Protein AF-A0A3D1LCB9-F1 (afdb_monomer_lite)

Sequence (500 aa):
MKTRKILALLLAMVMVLGLCSMASAAAPNDKVQINNMMVDASKVDLASFGLSAEEEIVPVETFAATATYSDLDVNANLPPIKKILIQGFNESDISSNVGIMQGNAIYTLTMPSGTKATQLTNKVVTFVLGGTSTTPTGSTINLTYNGTTYSATAGGSISITMTLTPNVSTPLTATWTALNSDGSTTAKNRSCQLTAYVPVNTTDVSLSSLTIEGTDADISSSTVGGVTRYVCVAELEDVTSLTGLEVVAELGSGNAEATLGGIGGVKDENDDTLVTFSDVDLTTSKNLEITNTTYSRTYQVSAHIKDGTVTVHIAIRSFLADEYLENRTNWYSGYGTSSVSSTEKTRLLGVASYLRSANSPTTSTETKNYNGNGPLSQEASGRMIFSEESYVTLNVPASYTVRDALNSFTSNTTYFPNGFAITGSDSYIEAMGQTSSNVMGEFDCGSASGWMYTARTSRTDVTSALPNAGANTWPVSNGMYIDWYYTAAYGMDFGYSMFG

pLDDT: mean 79.56, std 20.86, range [22.97, 98.38]

Foldseek 3Di:
DVVVVVVVVVVVVCVLVVLVPPPDDDDPPVVNVLQQDQDFQVQFDPVLVVPDVPPDPDPPDDPDDPDPDQFEPDDQLDAQFGHKDWPLDDSSQWDWYWDADPQAIEIEIEHEAPDALVSQAQIKMKGFGHDPFQADFQWKKWKAAPNDIFIDTHRGMTIDGDRAGEQDWGKMKIWTWGQDPVRDIDIDIHIYTYHHYHDDDDVFLDWPWKDKQNFTWDWDWDAGNNGIAIETEGAAAPDDFQWFIKMKIFGPHLQKWKDKQNFGWDADPSGSRITIDGGDHQLDWTWIWIDHPPDIDIYTYHYDYPQDKAKEWEFEQLVQLVCLLVVHDPLHNPRDHFPADPVLSVLSVVFSLLRQQLQQQPDDPDLDPSNQSAFPDADPLSAGFGDSSSIDMDIDGQQAFLLRVVVVSQPDCVSQVQHKDFDDDSQFTQWIGSDPVRTDGACSSHNQWHKFKAKDQDSPPPPDAGPSTGRRVHGHHHSIYMYIYTHNHSCSSNNRDSPD

Structure (mmCIF, N/CA/C/O backbone):
data_AF-A0A3D1LCB9-F1
#
_entry.id   AF-A0A3D1LCB9-F1
#
loop_
_atom_site.group_PDB
_atom_site.id
_atom_site.type_symbol
_atom_site.label_atom_id
_atom_site.label_alt_id
_atom_site.label_comp_id
_atom_site.label_asym_id
_atom_site.label_entity_id
_atom_site.label_seq_id
_atom_site.pdbx_PDB_ins_code
_atom_site.Cartn_x
_atom_site.Cartn_y
_atom_site.Cartn_z
_atom_site.occupancy
_atom_site.B_iso_or_equiv
_atom_site.auth_seq_id
_atom_site.auth_comp_id
_atom_site.auth_asym_id
_atom_site.auth_atom_id
_atom_site.pdbx_PDB_model_num
ATOM 1 N N . MET A 1 1 ? -5.820 35.326 8.691 1.00 39.78 1 MET A N 1
ATOM 2 C CA . MET A 1 1 ? -6.024 33.911 8.289 1.00 39.78 1 MET A CA 1
ATOM 3 C C . MET A 1 1 ? -5.417 33.541 6.930 1.00 39.78 1 MET A C 1
ATOM 5 O O . MET A 1 1 ? -4.867 32.456 6.852 1.00 39.78 1 MET A O 1
ATOM 9 N N . LYS A 1 2 ? -5.430 34.389 5.883 1.00 31.73 2 LYS A N 1
ATOM 10 C CA . LYS A 1 2 ? -4.806 34.044 4.579 1.00 31.73 2 LYS A CA 1
ATOM 11 C C . LYS A 1 2 ? -3.265 34.081 4.566 1.00 31.73 2 LYS A C 1
ATOM 13 O O . LYS A 1 2 ? -2.642 33.238 3.940 1.00 31.73 2 LYS A O 1
ATOM 18 N N . THR A 1 3 ? -2.644 34.988 5.318 1.00 29.78 3 THR A N 1
ATOM 19 C CA . THR A 1 3 ? -1.184 35.205 5.287 1.00 29.78 3 THR A CA 1
ATOM 20 C C . THR A 1 3 ? -0.372 34.154 6.057 1.00 29.78 3 THR A C 1
ATOM 22 O O . THR A 1 3 ? 0.783 33.923 5.729 1.00 29.78 3 THR A O 1
ATOM 25 N N . ARG A 1 4 ? -0.970 33.477 7.052 1.00 29.75 4 ARG A N 1
ATOM 26 C CA . ARG A 1 4 ? -0.286 32.447 7.864 1.00 29.75 4 ARG A CA 1
ATOM 27 C C . ARG A 1 4 ? -0.183 31.087 7.159 1.00 29.75 4 ARG A C 1
ATOM 29 O O . ARG A 1 4 ? 0.844 30.441 7.284 1.00 29.75 4 ARG A O 1
ATOM 36 N N . LYS A 1 5 ? -1.185 30.699 6.353 1.00 32.62 5 LYS A N 1
ATOM 37 C CA . LYS A 1 5 ? -1.117 29.486 5.511 1.00 32.62 5 LYS A CA 1
ATOM 38 C C . LYS A 1 5 ? -0.063 29.613 4.408 1.00 32.62 5 LYS A C 1
ATOM 40 O O . LYS A 1 5 ? 0.660 28.664 4.150 1.00 32.62 5 LYS A O 1
ATOM 45 N N . ILE A 1 6 ? 0.067 30.805 3.822 1.00 34.84 6 ILE A N 1
ATOM 46 C CA . ILE A 1 6 ? 1.105 31.112 2.827 1.00 34.84 6 ILE A CA 1
ATOM 47 C C . ILE A 1 6 ? 2.501 31.060 3.462 1.00 34.84 6 ILE A C 1
ATOM 49 O O . ILE A 1 6 ? 3.415 30.514 2.860 1.00 34.84 6 ILE A O 1
ATOM 53 N N . LEU A 1 7 ? 2.661 31.559 4.693 1.00 29.00 7 LEU A N 1
ATOM 54 C CA . LEU A 1 7 ? 3.944 31.536 5.396 1.00 29.00 7 LEU A CA 1
ATOM 55 C C . LEU A 1 7 ? 4.368 30.120 5.820 1.00 29.00 7 LEU A C 1
ATOM 57 O O . LEU A 1 7 ? 5.548 29.813 5.738 1.00 29.00 7 LEU A O 1
ATOM 61 N N . ALA A 1 8 ? 3.428 29.252 6.211 1.00 34.41 8 ALA A N 1
ATOM 62 C CA . ALA A 1 8 ? 3.708 27.847 6.525 1.00 34.41 8 ALA A CA 1
ATOM 63 C C . ALA A 1 8 ? 4.063 27.025 5.273 1.00 34.41 8 ALA A C 1
ATOM 65 O O . ALA A 1 8 ? 4.998 26.232 5.313 1.00 34.41 8 ALA A O 1
ATOM 66 N N . LEU A 1 9 ? 3.385 27.270 4.143 1.00 34.94 9 LEU A N 1
ATOM 67 C CA . LEU A 1 9 ? 3.723 26.645 2.859 1.00 34.94 9 LEU A CA 1
ATOM 68 C C . LEU A 1 9 ? 5.091 27.121 2.341 1.00 34.94 9 LEU A C 1
ATOM 70 O O . LEU A 1 9 ? 5.880 26.319 1.856 1.00 34.94 9 LEU A O 1
ATOM 74 N N . LEU A 1 10 ? 5.401 28.413 2.502 1.00 32.78 10 LEU A N 1
ATOM 75 C CA . LEU A 1 10 ? 6.718 28.975 2.192 1.00 32.78 10 LEU A CA 1
ATOM 76 C C . LEU A 1 10 ? 7.800 28.462 3.144 1.00 32.78 10 LEU A C 1
ATOM 78 O O . LEU A 1 10 ? 8.899 28.206 2.679 1.00 32.78 10 LEU A O 1
ATOM 82 N N . LEU A 1 11 ? 7.522 28.267 4.437 1.00 31.05 11 LEU A N 1
ATOM 83 C CA . LEU A 1 11 ? 8.485 27.663 5.365 1.00 31.05 11 LEU A CA 1
ATOM 84 C C . LEU A 1 11 ? 8.733 26.185 5.044 1.00 31.05 11 LEU A C 1
ATOM 86 O O . LEU A 1 11 ? 9.877 25.756 5.105 1.00 31.05 11 LEU A O 1
ATOM 90 N N . ALA A 1 12 ? 7.702 25.428 4.659 1.00 35.41 12 ALA A N 1
ATOM 91 C CA . ALA A 1 12 ? 7.853 24.050 4.196 1.00 35.41 12 ALA A CA 1
ATOM 92 C C . ALA A 1 12 ? 8.645 23.989 2.879 1.00 35.41 12 ALA A C 1
ATOM 94 O O . ALA A 1 12 ? 9.604 23.229 2.787 1.00 35.41 12 ALA A O 1
ATOM 95 N N . MET A 1 13 ? 8.348 24.860 1.905 1.00 34.00 13 MET A N 1
ATOM 96 C CA . MET A 1 13 ? 9.150 24.987 0.680 1.00 34.00 13 MET A CA 1
ATOM 97 C C . MET A 1 13 ? 10.585 25.441 0.966 1.00 34.00 13 MET A C 1
ATOM 99 O O . MET A 1 13 ? 11.499 24.945 0.329 1.00 34.00 13 MET A O 1
ATOM 103 N N . VAL A 1 14 ? 10.819 26.346 1.921 1.00 31.11 14 VAL A N 1
ATOM 104 C CA . VAL A 1 14 ? 12.167 26.808 2.306 1.00 31.11 14 VAL A CA 1
ATOM 105 C C . VAL A 1 14 ? 12.919 25.752 3.117 1.00 31.11 14 VAL A C 1
ATOM 107 O O . VAL A 1 14 ? 14.138 25.709 3.035 1.00 31.11 14 VAL A O 1
ATOM 110 N N . MET A 1 15 ? 12.243 24.865 3.848 1.00 35.62 15 MET A N 1
ATOM 111 C CA . MET A 1 15 ? 12.884 23.712 4.491 1.00 35.62 15 MET A CA 1
ATOM 112 C C . MET A 1 15 ? 13.218 22.613 3.471 1.00 35.62 15 MET A C 1
ATOM 114 O O . MET A 1 15 ? 14.322 22.079 3.517 1.00 35.62 15 MET A O 1
ATOM 118 N N . VAL A 1 16 ? 12.348 22.370 2.483 1.00 34.03 16 VAL A N 1
ATOM 119 C CA . VAL A 1 16 ? 12.614 21.478 1.336 1.00 34.03 16 VAL A CA 1
ATOM 120 C C . VAL A 1 16 ? 13.746 22.029 0.450 1.00 34.03 16 VAL A C 1
ATOM 122 O O . VAL A 1 16 ? 14.669 21.299 0.112 1.00 34.03 16 VAL A O 1
ATOM 125 N N . LEU A 1 17 ? 13.757 23.334 0.155 1.00 34.22 17 LEU A N 1
ATOM 126 C CA . LEU A 1 17 ? 14.826 24.010 -0.601 1.00 34.22 17 LEU A CA 1
ATOM 127 C C . LEU A 1 17 ? 16.104 24.238 0.235 1.00 34.22 17 LEU A C 1
ATOM 129 O O . LEU A 1 17 ? 17.205 24.306 -0.308 1.00 34.22 17 LEU A O 1
ATOM 133 N N . GLY A 1 18 ? 15.982 24.360 1.559 1.00 28.92 18 GLY A N 1
ATOM 134 C CA . GLY A 1 18 ? 17.090 24.546 2.502 1.00 28.92 18 GLY A CA 1
ATOM 135 C C . GLY A 1 18 ? 17.864 23.256 2.772 1.00 28.92 18 GLY A C 1
ATOM 136 O O . GLY A 1 18 ? 19.072 23.302 2.999 1.00 28.92 18 GLY A O 1
ATOM 137 N N . LEU A 1 19 ? 17.211 22.098 2.640 1.00 35.69 19 LEU A N 1
ATOM 138 C CA . LEU A 1 19 ? 17.871 20.790 2.613 1.00 35.69 19 LEU A CA 1
ATOM 139 C C . LEU A 1 19 ? 18.706 20.589 1.333 1.00 35.69 19 LEU A C 1
ATOM 141 O O . LEU A 1 19 ? 19.736 19.922 1.392 1.00 35.69 19 LEU A O 1
ATOM 145 N N . CYS A 1 20 ? 18.370 21.256 0.221 1.00 37.03 20 CYS A N 1
ATOM 146 C CA . CYS A 1 20 ? 19.173 21.233 -1.012 1.00 37.03 20 CYS A CA 1
ATOM 147 C C . CYS A 1 20 ? 20.486 22.042 -0.936 1.00 37.03 20 CYS A C 1
ATOM 149 O O . CYS A 1 20 ? 21.310 21.934 -1.842 1.00 37.03 20 CYS A O 1
ATOM 151 N N . SER A 1 21 ? 20.715 22.850 0.111 1.00 30.47 21 SER A N 1
ATOM 152 C CA . SER A 1 21 ? 21.960 23.630 0.281 1.00 30.47 21 SER A CA 1
ATOM 153 C C . SER A 1 21 ? 22.883 23.132 1.402 1.00 30.47 21 SER A C 1
ATOM 155 O O . SER A 1 21 ? 23.951 23.705 1.607 1.00 30.47 21 SER A O 1
ATOM 157 N N . MET A 1 22 ? 22.548 22.019 2.066 1.00 31.80 22 MET A N 1
ATOM 158 C CA . MET A 1 22 ? 23.444 21.337 3.013 1.00 31.80 22 MET A CA 1
ATOM 159 C C . MET A 1 22 ? 23.923 19.970 2.504 1.00 31.80 22 MET A C 1
ATOM 161 O O . MET A 1 22 ? 24.093 19.027 3.270 1.00 31.80 22 MET A O 1
ATOM 165 N N . ALA A 1 23 ? 24.245 19.868 1.215 1.00 33.41 23 ALA A N 1
ATOM 166 C CA . ALA A 1 23 ? 25.094 18.796 0.697 1.00 33.41 23 ALA A CA 1
ATOM 167 C C . ALA A 1 23 ? 26.579 19.080 1.018 1.00 33.41 23 ALA A C 1
ATOM 169 O O . ALA A 1 23 ? 27.383 19.269 0.117 1.00 33.41 23 ALA A O 1
ATOM 170 N N . SER A 1 24 ? 26.937 19.213 2.302 1.00 34.78 24 SER A N 1
ATOM 171 C CA . SER A 1 24 ? 28.321 19.110 2.809 1.00 34.78 24 SER A CA 1
ATOM 172 C C . SER A 1 24 ? 28.356 19.371 4.321 1.00 34.78 24 SER A C 1
ATOM 174 O O . SER A 1 24 ? 28.842 20.411 4.759 1.00 34.78 24 SER A O 1
ATOM 176 N N . ALA A 1 25 ? 27.861 18.441 5.138 1.00 27.42 25 ALA A N 1
ATOM 177 C CA . ALA A 1 25 ? 28.358 18.242 6.506 1.00 27.42 25 ALA A CA 1
ATOM 178 C C . ALA A 1 25 ? 27.730 16.985 7.124 1.00 27.42 25 ALA A C 1
ATOM 180 O O . ALA A 1 25 ? 26.582 17.010 7.548 1.00 27.42 25 ALA A O 1
ATOM 181 N N . ALA A 1 26 ? 28.511 15.902 7.166 1.00 30.97 26 ALA A N 1
ATOM 182 C CA . ALA A 1 26 ? 28.426 14.788 8.116 1.00 30.97 26 ALA A CA 1
ATOM 183 C C . ALA A 1 26 ? 27.027 14.463 8.698 1.00 30.97 26 ALA A C 1
ATOM 185 O O . ALA A 1 26 ? 26.779 14.655 9.887 1.00 30.97 26 ALA A O 1
ATOM 186 N N . ALA A 1 27 ? 26.140 13.902 7.876 1.00 26.73 27 ALA A N 1
ATOM 187 C CA . ALA A 1 27 ? 25.007 13.103 8.340 1.00 26.73 27 ALA A CA 1
ATOM 188 C C . ALA A 1 27 ? 25.263 11.625 7.975 1.00 26.73 27 ALA A C 1
ATOM 190 O O . ALA A 1 27 ? 25.969 11.376 6.996 1.00 26.73 27 ALA A O 1
ATOM 191 N N . PRO A 1 28 ? 24.749 10.641 8.743 1.00 26.89 28 PRO A N 1
ATOM 192 C CA . PRO A 1 28 ? 24.952 9.222 8.440 1.00 26.89 28 PRO A CA 1
ATOM 193 C C . PRO A 1 28 ? 24.445 8.906 7.026 1.00 26.89 28 PRO A C 1
ATOM 195 O O . PRO A 1 28 ? 23.336 9.322 6.688 1.00 26.89 28 PRO A O 1
ATOM 198 N N . ASN A 1 29 ? 25.241 8.186 6.224 1.00 30.89 29 ASN A N 1
ATOM 199 C CA . ASN A 1 29 ? 24.976 7.921 4.799 1.00 30.89 29 ASN A CA 1
ATOM 200 C C . ASN A 1 29 ? 23.549 7.406 4.518 1.00 30.89 29 ASN A C 1
ATOM 202 O O . ASN A 1 29 ? 22.935 7.844 3.548 1.00 30.89 29 ASN A O 1
ATOM 206 N N . ASP A 1 30 ? 22.976 6.600 5.417 1.00 29.08 30 ASP A N 1
ATOM 207 C CA . ASP A 1 30 ? 21.625 6.041 5.267 1.00 29.08 30 ASP A CA 1
ATOM 208 C C . ASP A 1 30 ? 20.511 7.108 5.276 1.00 29.08 30 ASP A C 1
ATOM 210 O O . ASP A 1 30 ? 19.472 6.938 4.644 1.00 29.08 30 ASP A O 1
ATOM 214 N N . LYS A 1 31 ? 20.708 8.242 5.967 1.00 27.08 31 LYS A N 1
ATOM 215 C CA . LYS A 1 31 ? 19.708 9.328 6.038 1.00 27.08 31 LYS A CA 1
ATOM 216 C C . LYS A 1 31 ? 19.802 10.314 4.874 1.00 27.08 31 LYS A C 1
ATOM 218 O O . LYS A 1 31 ? 18.831 11.009 4.593 1.00 27.08 31 LYS A O 1
ATOM 223 N N . VAL A 1 32 ? 20.954 10.387 4.207 1.00 31.83 32 VAL A N 1
ATOM 224 C CA . VAL A 1 32 ? 21.158 11.262 3.041 1.00 31.83 32 VAL A CA 1
ATOM 225 C C . VAL A 1 32 ? 20.570 10.615 1.783 1.00 31.83 32 VAL A C 1
ATOM 227 O O . VAL A 1 32 ? 19.930 11.306 0.998 1.00 31.83 32 VAL A O 1
ATOM 230 N N . GLN A 1 33 ? 20.680 9.288 1.643 1.00 34.53 33 GLN A N 1
ATOM 231 C CA . GLN A 1 33 ? 20.101 8.535 0.520 1.00 34.53 33 GLN A CA 1
ATOM 232 C C . GLN A 1 33 ? 18.559 8.559 0.503 1.00 34.53 33 GLN A C 1
ATOM 234 O O . GLN A 1 33 ? 17.958 8.694 -0.558 1.00 34.53 33 GLN A O 1
ATOM 239 N N . ILE A 1 34 ? 17.895 8.504 1.665 1.00 33.44 34 ILE A N 1
ATOM 240 C CA . ILE A 1 34 ? 16.417 8.523 1.750 1.00 33.44 34 ILE A CA 1
ATOM 241 C C . ILE A 1 34 ? 15.830 9.897 1.373 1.00 33.44 34 ILE A C 1
ATOM 243 O O . ILE A 1 34 ? 14.722 9.971 0.840 1.00 33.44 34 ILE A O 1
ATOM 247 N N . ASN A 1 35 ? 16.584 10.977 1.604 1.00 35.75 35 ASN A N 1
ATOM 248 C CA . ASN A 1 35 ? 16.178 12.346 1.269 1.00 35.75 35 ASN A CA 1
ATOM 249 C C . ASN A 1 35 ? 16.329 12.689 -0.225 1.00 35.75 35 ASN A C 1
ATOM 251 O O . ASN A 1 35 ? 15.795 13.710 -0.651 1.00 35.75 35 ASN A O 1
ATOM 255 N N . ASN A 1 36 ? 17.023 11.857 -1.010 1.00 39.06 36 ASN A N 1
ATOM 256 C CA . ASN A 1 36 ? 17.261 12.087 -2.440 1.00 39.06 36 ASN A CA 1
ATOM 257 C C . ASN A 1 36 ? 16.288 11.334 -3.363 1.00 39.06 36 ASN A C 1
ATOM 259 O O . ASN A 1 36 ? 16.325 11.525 -4.577 1.00 39.06 36 ASN A O 1
ATOM 263 N N . MET A 1 37 ? 15.393 10.502 -2.820 1.00 46.38 37 MET A N 1
ATOM 264 C CA . MET A 1 37 ? 14.415 9.792 -3.642 1.00 46.38 37 MET A CA 1
ATOM 265 C C . MET A 1 37 ? 13.342 10.745 -4.181 1.00 46.38 37 MET A C 1
ATOM 267 O O . MET A 1 37 ? 12.737 11.521 -3.441 1.00 46.38 37 MET A O 1
ATOM 271 N N . MET A 1 38 ? 13.098 10.663 -5.488 1.00 53.78 38 MET A N 1
ATOM 272 C CA . MET A 1 38 ? 12.097 11.461 -6.190 1.00 53.78 38 MET A CA 1
ATOM 273 C C . MET A 1 38 ? 10.694 10.893 -5.933 1.00 53.78 38 MET A C 1
ATOM 275 O O . MET A 1 38 ? 10.411 9.753 -6.294 1.00 53.78 38 MET A O 1
ATOM 279 N N . VAL A 1 39 ? 9.820 11.663 -5.284 1.00 52.53 39 VAL A N 1
ATOM 280 C CA . VAL A 1 39 ? 8.523 11.199 -4.769 1.00 52.53 39 VAL A CA 1
ATOM 281 C C . VAL A 1 39 ? 7.382 12.108 -5.222 1.00 52.53 39 VAL A C 1
ATOM 283 O O . VAL A 1 39 ? 7.455 13.324 -5.078 1.00 52.53 39 VAL A O 1
ATOM 286 N N . ASP A 1 40 ? 6.301 11.518 -5.742 1.00 50.53 40 ASP A N 1
ATOM 287 C CA . ASP A 1 40 ? 5.081 12.249 -6.138 1.00 50.53 40 ASP A CA 1
ATOM 288 C C . ASP A 1 40 ? 4.498 13.061 -4.962 1.00 50.53 40 ASP A C 1
ATOM 290 O O . ASP A 1 40 ? 4.038 12.496 -3.962 1.00 50.53 40 ASP A O 1
ATOM 294 N N . ALA A 1 41 ? 4.473 14.391 -5.104 1.00 45.25 41 ALA A N 1
ATOM 295 C CA . ALA A 1 41 ? 4.013 15.304 -4.060 1.00 45.25 41 ALA A CA 1
ATOM 296 C C . ALA A 1 41 ? 2.530 15.143 -3.708 1.00 45.25 41 ALA A C 1
ATOM 298 O O . ALA A 1 41 ? 2.131 15.460 -2.587 1.00 45.25 41 ALA A O 1
ATOM 299 N N . SER A 1 42 ? 1.711 14.604 -4.618 1.00 45.88 42 SER A N 1
ATOM 300 C CA . SER A 1 42 ? 0.289 14.348 -4.350 1.00 45.88 42 SER A CA 1
ATOM 301 C C . SER A 1 42 ? 0.051 13.261 -3.296 1.00 45.88 42 SER A C 1
ATOM 303 O O . SER A 1 42 ? -1.078 13.087 -2.833 1.00 45.88 42 SER A O 1
ATOM 305 N N . LYS A 1 43 ? 1.098 12.518 -2.915 1.00 50.97 43 LYS A N 1
ATOM 306 C CA . LYS A 1 43 ? 1.033 11.423 -1.940 1.00 50.97 43 LYS A CA 1
ATOM 307 C C . LYS A 1 43 ? 1.743 11.720 -0.625 1.00 50.97 43 LYS A C 1
ATOM 309 O O . LYS A 1 43 ? 1.735 10.850 0.243 1.00 50.97 43 LYS A O 1
ATOM 314 N N . VAL A 1 44 ? 2.342 12.904 -0.480 1.00 49.88 44 VAL A N 1
ATOM 315 C CA . VAL A 1 44 ? 3.106 13.306 0.710 1.00 49.88 44 VAL A CA 1
ATOM 316 C C . VAL A 1 44 ? 2.219 13.293 1.949 1.00 49.88 44 VAL A C 1
ATOM 318 O O . VAL A 1 44 ? 1.225 14.014 2.031 1.00 49.88 44 VAL A O 1
ATOM 321 N N . ASP A 1 45 ? 2.605 12.468 2.918 1.00 47.53 45 ASP A N 1
ATOM 322 C CA . ASP A 1 45 ? 1.969 12.396 4.222 1.00 47.53 45 ASP A CA 1
ATOM 323 C C . ASP A 1 45 ? 2.620 13.431 5.141 1.00 47.53 45 ASP A C 1
ATOM 325 O O . ASP A 1 45 ? 3.797 13.333 5.481 1.00 47.53 45 ASP A O 1
ATOM 329 N N . LEU A 1 46 ? 1.854 14.432 5.571 1.00 38.75 46 LEU A N 1
ATOM 330 C CA . LEU A 1 46 ? 2.330 15.475 6.483 1.00 38.75 46 LEU A CA 1
ATOM 331 C C . LEU A 1 46 ? 2.829 14.900 7.824 1.00 38.75 46 LEU A C 1
ATOM 333 O O . LEU A 1 46 ? 3.739 15.480 8.419 1.00 38.75 46 LEU A O 1
ATOM 337 N N . ALA A 1 47 ? 2.307 13.748 8.266 1.00 38.78 47 ALA A N 1
ATOM 338 C CA . ALA A 1 47 ? 2.730 13.092 9.505 1.00 38.78 47 ALA A CA 1
ATOM 339 C C . ALA A 1 47 ? 4.151 12.502 9.423 1.00 38.78 47 ALA A C 1
ATOM 341 O O . ALA A 1 47 ? 4.835 12.369 10.439 1.00 38.78 47 ALA A O 1
ATOM 342 N N . SER A 1 48 ? 4.634 12.197 8.215 1.00 38.38 48 SER A N 1
ATOM 343 C CA . SER A 1 48 ? 5.963 11.612 7.987 1.00 38.38 48 SER A CA 1
ATOM 344 C C . SER A 1 48 ? 7.130 12.571 8.277 1.00 38.38 48 SER A C 1
ATOM 346 O O . SER A 1 48 ? 8.259 12.125 8.477 1.00 38.38 48 SER A O 1
ATOM 348 N N . PHE A 1 49 ? 6.867 13.882 8.352 1.00 35.69 49 PHE A N 1
ATOM 349 C CA . PHE A 1 49 ? 7.860 14.908 8.693 1.00 35.69 49 PHE A CA 1
ATOM 350 C C . PHE A 1 49 ? 7.970 15.172 10.201 1.00 35.69 49 PHE A C 1
ATOM 352 O O . PHE A 1 49 ? 8.588 16.155 10.609 1.00 35.69 49 PHE A O 1
ATOM 359 N N . GLY A 1 50 ? 7.347 14.341 11.046 1.00 31.62 50 GLY A N 1
ATOM 360 C CA . GLY A 1 50 ? 7.309 14.573 12.493 1.00 31.62 50 GLY A CA 1
ATOM 361 C C . GLY A 1 50 ? 6.503 15.816 12.886 1.00 31.62 50 GLY A C 1
ATOM 362 O O . GLY A 1 50 ? 6.576 16.262 14.028 1.00 31.62 50 GLY A O 1
ATOM 363 N N . LEU A 1 51 ? 5.728 16.371 11.951 1.00 29.53 51 LEU A N 1
ATOM 364 C CA . LEU A 1 51 ? 4.670 17.319 12.247 1.00 29.53 51 LEU A CA 1
ATOM 365 C C . LEU A 1 51 ? 3.447 16.490 12.627 1.00 29.53 51 LEU A C 1
ATOM 367 O O . LEU A 1 51 ? 2.641 16.107 11.778 1.00 29.53 51 LEU A O 1
ATOM 371 N N . SER A 1 52 ? 3.319 16.180 13.917 1.00 29.80 52 SER A N 1
ATOM 372 C CA . SER A 1 52 ? 2.010 15.844 14.453 1.00 29.80 52 SER A CA 1
ATOM 373 C C . SER A 1 52 ? 1.078 17.012 14.117 1.00 29.80 52 SER A C 1
ATOM 375 O O . SER A 1 52 ? 1.467 18.182 14.166 1.00 29.80 52 SER A O 1
ATOM 377 N N . ALA A 1 53 ? -0.177 16.729 13.778 1.00 33.47 53 ALA A N 1
ATOM 378 C CA . ALA A 1 53 ? -1.224 17.749 13.750 1.00 33.47 53 ALA A CA 1
ATOM 379 C C . ALA A 1 53 ? -1.558 18.246 15.179 1.00 33.47 53 ALA A C 1
ATOM 381 O O . ALA A 1 53 ? -2.711 18.524 15.491 1.00 33.47 53 ALA A O 1
ATOM 382 N N . GLU A 1 54 ? -0.554 18.355 16.051 1.00 33.94 54 GLU A N 1
ATOM 383 C CA . GLU A 1 54 ? -0.608 18.976 17.367 1.00 33.94 54 GLU A CA 1
ATOM 384 C C . GLU A 1 54 ? -0.257 20.464 17.223 1.00 33.94 54 GLU A C 1
ATOM 386 O O . GLU A 1 54 ? 0.678 20.983 17.821 1.00 33.94 54 GLU A O 1
ATOM 391 N N . GLU A 1 55 ? -1.049 21.196 16.445 1.00 27.47 55 GLU A N 1
ATOM 392 C CA . GLU A 1 55 ? -1.492 22.489 16.965 1.00 27.47 55 GLU A CA 1
ATOM 393 C C . GLU A 1 55 ? -2.937 22.298 17.402 1.00 27.47 55 GLU A C 1
ATOM 395 O O . GLU A 1 55 ? -3.908 22.619 16.716 1.00 27.47 55 GLU A O 1
ATOM 400 N N . GLU A 1 56 ? -3.027 21.688 18.579 1.00 26.55 56 GLU A N 1
ATOM 401 C CA . GLU A 1 56 ? -4.187 21.670 19.442 1.00 26.55 56 GLU A CA 1
ATOM 402 C C . GLU A 1 56 ? -4.715 23.110 19.570 1.00 26.55 56 GLU A C 1
ATOM 404 O O . GLU A 1 56 ? -4.101 23.978 20.194 1.00 26.55 56 GLU A O 1
ATOM 409 N N . ILE A 1 57 ? -5.888 23.389 18.998 1.00 22.97 57 ILE A N 1
ATOM 410 C CA . ILE A 1 57 ? -6.743 24.414 19.592 1.00 22.97 57 ILE A CA 1
ATOM 411 C C . ILE A 1 57 ? -7.303 23.738 20.831 1.00 22.97 57 ILE A C 1
ATOM 413 O O . ILE A 1 57 ? -8.335 23.085 20.742 1.00 22.97 57 ILE A O 1
ATOM 417 N N . VAL A 1 58 ? -6.590 23.856 21.948 1.00 23.77 58 VAL A N 1
ATOM 418 C CA . VAL A 1 58 ? -7.052 23.418 23.265 1.00 23.77 58 VAL A CA 1
ATOM 419 C C . VAL A 1 58 ? -8.379 24.136 23.541 1.00 23.77 58 VAL A C 1
ATOM 421 O O . VAL A 1 58 ? -8.366 25.361 23.722 1.00 23.77 58 VAL A O 1
ATOM 424 N N . PRO A 1 59 ? -9.544 23.467 23.621 1.00 25.00 59 PRO A N 1
ATOM 425 C CA . PRO A 1 59 ? -10.562 23.937 24.530 1.00 25.00 59 PRO A CA 1
ATOM 426 C C . PRO A 1 59 ? -10.097 23.452 25.900 1.00 25.00 59 PRO A C 1
ATOM 428 O O . PRO A 1 59 ? -10.109 22.261 26.202 1.00 25.00 59 PRO A O 1
ATOM 431 N N . VAL A 1 60 ? -9.611 24.395 26.701 1.00 30.09 60 VAL A N 1
ATOM 432 C CA . VAL A 1 60 ? -9.428 24.217 28.140 1.00 30.09 60 VAL A CA 1
ATOM 433 C C . VAL A 1 60 ? -10.643 23.466 28.683 1.00 30.09 60 VAL A C 1
ATOM 435 O O . VAL A 1 60 ? -11.755 23.948 28.497 1.00 30.09 60 VAL A O 1
ATOM 438 N N . GLU A 1 61 ? -10.400 22.281 29.253 1.00 30.84 61 GLU A N 1
ATOM 439 C CA . GLU A 1 61 ? -11.066 21.630 30.402 1.00 30.84 61 GLU A CA 1
ATOM 440 C C . GLU A 1 61 ? -10.736 20.118 30.391 1.00 30.84 61 GLU A C 1
ATOM 442 O O . GLU A 1 61 ? -11.610 19.256 30.342 1.00 30.84 61 GLU A O 1
ATOM 447 N N . THR A 1 62 ? -9.448 19.758 30.433 1.00 24.42 62 THR A N 1
ATOM 448 C CA . THR A 1 62 ? -9.021 18.401 30.802 1.00 24.42 62 THR A CA 1
ATOM 449 C C . THR A 1 62 ? -8.754 18.355 32.301 1.00 24.42 62 THR A C 1
ATOM 451 O O . THR A 1 62 ? -7.721 18.804 32.799 1.00 24.42 62 THR A O 1
ATOM 454 N N . PHE A 1 63 ? -9.697 17.764 33.038 1.00 24.64 63 PHE A N 1
ATOM 455 C CA . PHE A 1 63 ? -9.370 17.086 34.286 1.00 24.64 63 PHE A CA 1
ATOM 456 C C . PHE A 1 63 ? -8.364 15.979 33.957 1.00 24.64 63 PHE A C 1
ATOM 458 O O . PHE A 1 63 ? -8.703 14.956 33.365 1.00 24.64 63 PHE A O 1
ATOM 465 N N . ALA A 1 64 ? -7.107 16.211 34.316 1.00 25.09 64 ALA A N 1
ATOM 466 C CA . ALA A 1 64 ? -6.077 15.194 34.319 1.00 25.09 64 ALA A CA 1
ATOM 467 C C . ALA A 1 64 ? -6.411 14.115 35.360 1.00 25.09 64 ALA A C 1
ATOM 469 O O . ALA A 1 64 ? -6.555 14.427 36.541 1.00 25.09 64 ALA A O 1
ATOM 470 N N . ALA A 1 65 ? -6.482 12.858 34.924 1.00 25.11 65 ALA A N 1
ATOM 471 C CA . ALA A 1 65 ? -5.796 11.739 35.570 1.00 25.11 65 ALA A CA 1
ATOM 472 C C . ALA A 1 65 ? -5.943 10.480 34.705 1.00 25.11 65 ALA A C 1
ATOM 474 O O . ALA A 1 65 ? -6.977 9.813 34.709 1.00 25.11 65 ALA A O 1
ATOM 475 N N . THR A 1 66 ? -4.868 10.135 33.999 1.00 31.08 66 THR A N 1
ATOM 476 C CA . THR A 1 66 ? -4.591 8.770 33.558 1.00 31.08 66 THR A CA 1
ATOM 477 C C . THR A 1 66 ? -4.507 7.904 34.806 1.00 31.08 66 THR A C 1
ATOM 479 O O . THR A 1 66 ? -3.548 8.001 35.572 1.00 31.08 66 THR A O 1
ATOM 482 N N . ALA A 1 67 ? -5.522 7.083 35.041 1.00 28.56 67 ALA A N 1
ATOM 483 C CA . ALA A 1 67 ? -5.416 6.029 36.022 1.00 28.56 67 ALA A CA 1
ATOM 484 C C . ALA A 1 67 ? -6.167 4.784 35.556 1.00 28.56 67 ALA A C 1
ATOM 486 O O . ALA A 1 67 ? -7.394 4.741 35.514 1.00 28.56 67 ALA A O 1
ATOM 487 N N . THR A 1 68 ? -5.398 3.755 35.216 1.00 35.69 68 THR A N 1
ATOM 488 C CA . THR A 1 68 ? -5.844 2.364 35.221 1.00 35.69 68 THR A CA 1
ATOM 489 C C . THR A 1 68 ? -6.142 1.976 36.665 1.00 35.69 68 THR A C 1
ATOM 491 O O . THR A 1 68 ? -5.266 1.486 37.376 1.00 35.69 68 THR A O 1
ATOM 494 N N . TYR A 1 69 ? -7.363 2.236 37.123 1.00 44.84 69 TYR A N 1
ATOM 495 C CA . TYR A 1 69 ? -7.866 1.662 38.362 1.00 44.84 69 TYR A CA 1
ATOM 496 C C . TYR A 1 69 ? -8.964 0.650 38.033 1.00 44.84 69 TYR A C 1
ATOM 498 O O . TYR A 1 69 ? -10.021 1.004 37.513 1.00 44.84 69 TYR A O 1
ATOM 506 N N . SER A 1 70 ? -8.712 -0.616 38.365 1.00 54.47 70 SER A N 1
ATOM 507 C CA . SER A 1 70 ? -9.733 -1.669 38.406 1.00 54.47 70 SER A CA 1
ATOM 508 C C . SER A 1 70 ? -10.701 -1.498 39.588 1.00 54.47 70 SER A C 1
ATOM 510 O O . SER A 1 70 ? -11.775 -2.097 39.591 1.00 54.47 70 SER A O 1
ATOM 512 N N . ASP A 1 71 ? -10.340 -0.664 40.573 1.00 68.12 71 ASP A N 1
ATOM 513 C CA . ASP A 1 71 ? -11.135 -0.359 41.762 1.00 68.12 71 ASP A CA 1
ATOM 514 C C . ASP A 1 71 ? -11.416 1.152 41.852 1.00 68.12 71 ASP A C 1
ATOM 516 O O . ASP A 1 71 ? -10.506 1.973 41.797 1.00 68.12 71 ASP A O 1
ATOM 520 N N . LEU A 1 72 ? -12.676 1.529 42.039 1.00 71.81 72 LEU A N 1
ATOM 521 C CA . LEU A 1 72 ? -13.101 2.905 42.279 1.00 71.81 72 LEU A CA 1
ATOM 522 C C . LEU A 1 72 ? -12.582 3.411 43.635 1.00 71.81 72 LEU A C 1
ATOM 524 O O . LEU A 1 72 ? -12.603 2.683 44.631 1.00 71.81 72 LEU A O 1
ATOM 528 N N . ASP A 1 73 ? -12.178 4.683 43.696 1.00 69.62 73 ASP A N 1
ATOM 529 C CA . ASP A 1 73 ? -11.736 5.331 44.938 1.00 69.62 73 ASP A CA 1
ATOM 530 C C . ASP A 1 73 ? -12.939 5.688 45.835 1.00 69.62 73 ASP A C 1
ATOM 532 O O . ASP A 1 73 ? -13.512 6.783 45.802 1.00 69.62 73 ASP A O 1
ATOM 536 N N . VAL A 1 74 ? -13.391 4.696 46.604 1.00 65.50 74 VAL A N 1
ATOM 537 C CA . VAL A 1 74 ? -14.541 4.813 47.504 1.00 65.50 74 VAL A CA 1
ATOM 538 C C . VAL A 1 74 ? -14.125 5.454 48.830 1.00 65.50 74 VAL A C 1
ATOM 540 O O . VAL A 1 74 ? -13.345 4.892 49.600 1.00 65.50 74 VAL A O 1
ATOM 543 N N . ASN A 1 75 ? -14.755 6.580 49.169 1.00 68.94 75 ASN A N 1
ATOM 544 C CA . ASN A 1 75 ? -14.645 7.213 50.487 1.00 68.94 75 ASN A CA 1
ATOM 545 C C . ASN A 1 75 ? -15.972 7.171 51.266 1.00 68.94 75 ASN A C 1
ATOM 547 O O . ASN A 1 75 ? -17.014 6.800 50.733 1.00 68.94 75 ASN A O 1
ATOM 551 N N . ALA A 1 76 ? -15.953 7.610 52.529 1.00 69.00 76 ALA A N 1
ATOM 552 C CA . ALA A 1 76 ? -17.109 7.572 53.437 1.00 69.00 76 ALA A CA 1
ATOM 553 C C . ALA A 1 76 ? -18.358 8.334 52.942 1.00 69.00 76 ALA A C 1
ATOM 555 O O . ALA A 1 76 ? -19.452 8.151 53.482 1.00 69.00 76 ALA A O 1
ATOM 556 N N . ASN A 1 77 ? -18.211 9.205 51.941 1.00 73.69 77 ASN A N 1
ATOM 557 C CA . ASN A 1 77 ? -19.331 9.906 51.337 1.00 73.69 77 ASN A CA 1
ATOM 558 C C . ASN A 1 77 ? -19.911 9.136 50.147 1.00 73.69 77 ASN A C 1
ATOM 560 O O . ASN A 1 77 ? -21.098 9.271 49.886 1.00 73.69 77 ASN A O 1
ATOM 564 N N . LEU A 1 78 ? -19.139 8.323 49.437 1.00 84.88 78 LEU A N 1
ATOM 565 C CA . LEU A 1 78 ? -19.622 7.596 48.266 1.00 84.88 78 LEU A CA 1
ATOM 566 C C . LEU A 1 78 ? -20.291 6.262 48.647 1.00 84.88 78 LEU A C 1
ATOM 568 O O . LEU A 1 78 ? -19.961 5.678 49.682 1.00 84.88 78 LEU A O 1
ATOM 572 N N . PRO A 1 79 ? -21.232 5.763 47.822 1.00 88.00 79 PRO A N 1
ATOM 573 C CA . PRO A 1 79 ? -21.744 4.408 47.964 1.00 88.00 79 PRO A CA 1
ATOM 574 C C . PRO A 1 79 ? -20.599 3.385 47.925 1.00 88.00 79 PRO A C 1
ATOM 576 O O . PRO A 1 79 ? -19.644 3.592 47.172 1.00 88.00 79 PRO A O 1
ATOM 579 N N . PRO A 1 80 ? -20.699 2.267 48.668 1.00 88.88 80 PRO A N 1
ATOM 580 C CA . PRO A 1 80 ? -19.666 1.231 48.757 1.00 88.88 80 PRO A CA 1
ATOM 581 C C . PRO A 1 80 ? -19.586 0.351 47.495 1.00 88.88 80 PRO A C 1
ATOM 583 O O . PRO A 1 80 ? -19.709 -0.871 47.566 1.00 88.88 80 PRO A O 1
ATOM 586 N N . ILE A 1 81 ? -19.419 0.974 46.327 1.00 89.81 81 ILE A N 1
ATOM 587 C CA . ILE A 1 81 ? -19.262 0.323 45.025 1.00 89.81 81 ILE A CA 1
ATOM 588 C C . ILE A 1 81 ? -17.780 0.337 44.688 1.00 89.81 81 ILE A C 1
ATOM 590 O O . ILE A 1 81 ? -17.233 1.365 44.304 1.00 89.81 81 ILE A O 1
ATOM 594 N N . LYS A 1 82 ? -17.150 -0.826 44.829 1.00 87.00 82 LYS A N 1
ATOM 595 C CA . LYS A 1 82 ? -15.739 -1.027 44.523 1.00 87.00 82 LYS A CA 1
ATOM 596 C C . LYS A 1 82 ? -15.491 -0.991 43.020 1.00 87.00 82 LYS A C 1
ATOM 598 O O . LYS A 1 82 ? -14.457 -0.512 42.587 1.00 87.00 82 LYS A O 1
ATOM 603 N N . LYS A 1 83 ? -16.417 -1.538 42.232 1.00 89.06 83 LYS A N 1
ATOM 604 C CA . LYS A 1 83 ? -16.225 -1.756 40.797 1.00 89.06 83 LYS A CA 1
ATOM 605 C C . LYS A 1 83 ? -17.550 -1.979 40.089 1.00 89.06 83 LYS A C 1
ATOM 607 O O . LYS A 1 83 ? -18.505 -2.458 40.704 1.00 89.06 83 LYS A O 1
ATOM 612 N N . ILE A 1 84 ? -17.589 -1.669 38.799 1.00 92.25 84 ILE A N 1
ATOM 613 C CA . ILE A 1 84 ? -18.748 -1.880 37.933 1.00 92.25 84 ILE A CA 1
ATOM 614 C C . ILE A 1 84 ? -18.283 -2.643 36.691 1.00 92.25 84 ILE A C 1
ATOM 616 O O . ILE A 1 84 ? -17.295 -2.263 36.073 1.00 92.25 84 ILE A O 1
ATOM 620 N N . LEU A 1 85 ? -18.984 -3.721 36.349 1.00 91.12 85 LEU A N 1
ATOM 621 C CA . LEU A 1 85 ? -18.709 -4.581 35.196 1.00 91.12 85 LEU A CA 1
ATOM 622 C C . LEU A 1 85 ? -19.929 -4.597 34.272 1.00 91.12 85 LEU A C 1
ATOM 624 O O . LEU A 1 85 ? -21.058 -4.593 34.764 1.00 91.12 85 LEU A O 1
ATOM 628 N N . ILE A 1 86 ? -19.720 -4.662 32.958 1.00 91.69 86 ILE A N 1
ATOM 629 C CA . ILE A 1 86 ? -20.797 -4.753 31.961 1.00 91.69 86 ILE A CA 1
ATOM 630 C C . ILE A 1 86 ? -20.648 -6.067 31.196 1.00 91.69 86 ILE A C 1
ATOM 632 O O . ILE A 1 86 ? -19.582 -6.373 30.671 1.00 91.69 86 ILE A O 1
ATOM 636 N N . GLN A 1 87 ? -21.723 -6.849 31.123 1.00 87.50 87 GLN A N 1
ATOM 637 C CA . GLN A 1 87 ? -21.759 -8.081 30.340 1.00 87.50 87 GLN A CA 1
ATOM 638 C C . GLN A 1 87 ? -21.385 -7.824 28.873 1.00 87.50 87 GLN A C 1
ATOM 640 O O . GLN A 1 87 ? -22.008 -6.995 28.210 1.00 87.50 87 GLN A O 1
ATOM 645 N N . GLY A 1 88 ? -20.436 -8.607 28.358 1.00 78.88 88 GLY A N 1
ATOM 646 C CA . GLY A 1 88 ? -19.947 -8.492 26.981 1.00 78.88 88 GLY A CA 1
ATOM 647 C C . GLY A 1 88 ? -18.734 -7.576 26.816 1.00 78.88 88 GLY A C 1
ATOM 648 O O . GLY A 1 88 ? -18.266 -7.435 25.698 1.00 78.88 88 GLY A O 1
ATOM 649 N N . PHE A 1 89 ? -18.211 -6.997 27.901 1.00 79.62 89 PHE A N 1
ATOM 650 C CA . PHE A 1 89 ? -16.953 -6.248 27.901 1.00 79.62 89 PHE A CA 1
ATOM 651 C C . PHE A 1 89 ? -15.978 -6.870 28.900 1.00 79.62 89 PHE A C 1
ATOM 653 O O . PHE A 1 89 ? -16.384 -7.228 30.014 1.00 79.62 89 PHE A O 1
ATOM 660 N N . ASN A 1 90 ? -14.698 -6.978 28.534 1.00 77.25 90 ASN A N 1
ATOM 661 C CA . ASN A 1 90 ? -13.683 -7.364 29.507 1.00 77.25 90 ASN A CA 1
ATOM 662 C C . ASN A 1 90 ? -13.379 -6.184 30.427 1.00 77.25 90 ASN A C 1
ATOM 664 O O . ASN A 1 90 ? -13.471 -5.015 30.058 1.00 77.25 90 ASN A O 1
ATOM 668 N N . GLU A 1 91 ? -12.983 -6.501 31.653 1.00 76.69 91 GLU A N 1
ATOM 669 C CA . GLU A 1 91 ? -12.619 -5.494 32.643 1.00 76.69 91 GLU A CA 1
ATOM 670 C C . GLU A 1 91 ? -11.429 -4.630 32.211 1.00 76.69 91 GLU A C 1
ATOM 672 O O . GLU A 1 91 ? -11.426 -3.434 32.484 1.00 76.69 91 GLU A O 1
ATOM 677 N N . SER A 1 92 ? -10.434 -5.226 31.549 1.00 72.31 92 SER A N 1
ATOM 678 C CA . SER A 1 92 ? -9.243 -4.525 31.052 1.00 72.31 92 SER A CA 1
ATOM 679 C C . SER A 1 92 ? -9.570 -3.402 30.074 1.00 72.31 92 SER A C 1
ATOM 681 O O . SER A 1 92 ? -8.777 -2.475 29.923 1.00 72.31 92 SER A O 1
ATOM 683 N N . ASP A 1 93 ? -10.738 -3.482 29.439 1.00 69.56 93 ASP A N 1
ATOM 684 C CA . ASP A 1 93 ? -11.118 -2.639 28.311 1.00 69.56 93 ASP A CA 1
ATOM 685 C C . ASP A 1 93 ? -11.950 -1.429 28.772 1.00 69.56 93 ASP A C 1
ATOM 687 O O . ASP A 1 93 ? -12.238 -0.527 27.986 1.00 69.56 93 ASP A O 1
ATOM 691 N N . ILE A 1 94 ? -12.337 -1.395 30.054 1.00 79.25 94 ILE A N 1
ATOM 692 C CA . ILE A 1 94 ? -13.129 -0.322 30.658 1.00 79.25 94 ILE A CA 1
ATOM 693 C C . ILE A 1 94 ? -12.311 0.348 31.759 1.00 79.25 94 ILE A C 1
ATOM 695 O O . ILE A 1 94 ? -11.972 -0.269 32.768 1.00 79.25 94 ILE A O 1
ATOM 699 N N . SER A 1 95 ? -12.079 1.656 31.630 1.00 80.56 95 SER A N 1
ATOM 700 C CA . SER A 1 95 ? -11.608 2.458 32.766 1.00 80.56 95 SER A CA 1
ATOM 701 C C . SER A 1 95 ? -12.792 3.073 33.505 1.00 80.56 95 SER A C 1
ATOM 703 O O . SER A 1 95 ? -13.765 3.521 32.894 1.00 80.56 95 SER A O 1
ATOM 705 N N . SER A 1 96 ? -12.733 3.083 34.837 1.00 84.12 96 SER A N 1
ATOM 706 C CA . SER A 1 96 ? -13.828 3.567 35.676 1.00 84.12 96 SER A CA 1
ATOM 707 C C . SER A 1 96 ? -13.364 4.667 36.625 1.00 84.12 96 SER A C 1
ATOM 709 O O . SER A 1 96 ? -12.271 4.607 37.185 1.00 84.12 96 SER A O 1
ATOM 711 N N . ASN A 1 97 ? -14.195 5.692 36.801 1.00 85.38 97 ASN A N 1
ATOM 712 C CA . ASN A 1 97 ? -13.955 6.788 37.735 1.00 85.38 97 ASN A CA 1
ATOM 713 C C . ASN A 1 97 ? -15.242 7.103 38.508 1.00 85.38 97 ASN A C 1
ATOM 715 O O . ASN A 1 97 ? -16.347 6.971 37.974 1.00 85.38 97 ASN A O 1
ATOM 719 N N . VAL A 1 98 ? -15.092 7.519 39.766 1.00 85.94 98 VAL A N 1
ATOM 720 C CA . VAL A 1 98 ? -16.182 8.043 40.584 1.00 85.94 98 VAL A CA 1
ATOM 721 C C . VAL A 1 98 ? -15.838 9.420 41.151 1.00 85.94 98 VAL A C 1
ATOM 723 O O . VAL A 1 98 ? -14.772 9.634 41.722 1.00 85.94 98 VAL A O 1
ATOM 726 N N . GLY A 1 99 ? -16.790 10.348 41.060 1.00 83.06 99 GLY A N 1
ATOM 727 C CA . GLY A 1 99 ? -16.691 11.689 41.634 1.00 83.06 99 GLY A CA 1
ATOM 728 C C . GLY A 1 99 ? -17.979 12.141 42.319 1.00 83.06 99 GLY A C 1
ATOM 729 O O . GLY A 1 99 ? -19.013 11.472 42.263 1.00 83.06 99 GLY A O 1
ATOM 730 N N . ILE A 1 100 ? -17.929 13.303 42.975 1.00 80.62 100 ILE A N 1
ATOM 731 C CA . ILE A 1 100 ? -19.115 13.977 43.520 1.00 80.62 100 ILE A CA 1
ATOM 732 C C . ILE A 1 100 ? -19.325 15.276 42.748 1.00 80.62 100 ILE A C 1
ATOM 734 O O . ILE A 1 100 ? -18.460 16.148 42.770 1.00 80.62 100 ILE A O 1
ATOM 738 N N . MET A 1 101 ? -20.491 15.437 42.123 1.00 77.12 101 MET A N 1
ATOM 739 C CA . MET A 1 101 ? -20.863 16.666 41.419 1.00 77.12 101 MET A CA 1
ATOM 740 C C . MET A 1 101 ? -22.280 17.081 41.812 1.00 77.12 101 MET A C 1
ATOM 742 O O . MET A 1 101 ? -23.216 16.290 41.709 1.00 77.12 101 MET A O 1
ATOM 746 N N . GLN A 1 102 ? -22.431 18.314 42.311 1.00 77.62 102 GLN A N 1
ATOM 747 C CA . GLN A 1 102 ? -23.709 18.867 42.795 1.00 77.62 102 GLN A CA 1
ATOM 748 C C . GLN A 1 102 ? -24.446 17.946 43.795 1.00 77.62 102 GLN A C 1
ATOM 750 O O . GLN A 1 102 ? -25.667 17.839 43.784 1.00 77.62 102 GLN A O 1
ATOM 755 N N . GLY A 1 103 ? -23.696 17.249 44.658 1.00 77.75 103 GLY A N 1
ATOM 756 C CA . GLY A 1 103 ? -24.244 16.329 45.665 1.00 77.75 103 GLY A CA 1
ATOM 757 C C . GLY A 1 103 ? -24.568 14.914 45.164 1.00 77.75 103 GLY A C 1
ATOM 758 O O . GLY A 1 103 ? -24.835 14.037 45.986 1.00 77.75 103 GLY A O 1
ATOM 759 N N . ASN A 1 104 ? -24.476 14.657 43.856 1.00 83.44 104 ASN A N 1
ATOM 760 C CA . ASN A 1 104 ? -24.661 13.332 43.264 1.00 83.44 104 ASN A CA 1
ATOM 761 C C . ASN A 1 104 ? -23.329 12.579 43.171 1.00 83.44 104 ASN A C 1
ATOM 763 O O . ASN A 1 104 ? -22.287 13.194 42.948 1.00 83.44 104 ASN A O 1
ATOM 767 N N . ALA A 1 105 ? -23.363 11.250 43.301 1.00 87.75 105 ALA A N 1
ATOM 768 C CA . ALA A 1 105 ? -22.231 10.404 42.913 1.00 87.75 105 ALA A CA 1
ATOM 769 C C . ALA A 1 105 ? -22.256 10.187 41.394 1.00 87.75 105 ALA A C 1
ATOM 771 O O . ALA A 1 105 ? -23.265 9.732 40.861 1.00 87.75 105 ALA A O 1
ATOM 772 N N . ILE A 1 106 ? -21.176 10.514 40.696 1.00 88.56 106 ILE A N 1
ATOM 773 C CA . ILE A 1 106 ? -21.062 10.344 39.246 1.00 88.56 106 ILE A CA 1
ATOM 774 C C . ILE A 1 106 ? -20.086 9.206 38.987 1.00 88.56 106 ILE A C 1
ATOM 776 O O . ILE A 1 106 ? -18.923 9.319 39.355 1.00 88.56 106 ILE A O 1
ATOM 780 N N . TYR A 1 107 ? -20.573 8.129 38.384 1.00 91.88 107 TYR A N 1
ATOM 781 C CA . TYR A 1 107 ? -19.792 6.996 37.913 1.00 91.88 107 TYR A CA 1
ATOM 782 C C . TYR A 1 107 ? -19.637 7.119 36.400 1.00 91.88 107 TYR A C 1
ATOM 784 O O . TYR A 1 107 ? -20.629 7.066 35.671 1.00 91.88 107 TYR A O 1
ATOM 792 N N . THR A 1 108 ? -18.404 7.261 35.932 1.00 91.31 108 THR A N 1
ATOM 793 C CA . THR A 1 108 ? -18.089 7.293 34.502 1.00 91.31 108 THR A CA 1
ATOM 794 C C . THR A 1 108 ? -17.332 6.026 34.145 1.00 91.31 108 THR A C 1
ATOM 796 O O . THR A 1 108 ? -16.277 5.754 34.716 1.00 91.31 108 THR A O 1
ATOM 799 N N . LEU A 1 109 ? -17.885 5.258 33.210 1.00 91.69 109 LEU A N 1
ATOM 800 C CA . LEU A 1 109 ? -17.243 4.106 32.590 1.00 91.69 109 LEU A CA 1
ATOM 801 C C . LEU A 1 109 ? -16.808 4.526 31.194 1.00 91.69 109 LEU A C 1
ATOM 803 O O . LEU A 1 109 ? -17.655 4.760 30.335 1.00 91.69 109 LEU A O 1
ATOM 807 N N . THR A 1 110 ? -15.506 4.666 30.984 1.00 87.19 110 THR A N 1
ATOM 808 C CA . THR A 1 110 ? -14.952 4.902 29.653 1.00 87.19 110 THR A CA 1
ATOM 809 C C . THR A 1 110 ? -14.921 3.569 28.928 1.00 87.19 110 THR A C 1
ATOM 811 O O . THR A 1 110 ? -14.155 2.680 29.296 1.00 87.19 110 THR A O 1
ATOM 814 N N . MET A 1 111 ? -15.791 3.438 27.937 1.00 83.44 111 MET A N 1
ATOM 815 C CA . MET A 1 111 ? -15.927 2.261 27.091 1.00 83.44 111 MET A CA 1
ATOM 816 C C . MET A 1 111 ? -14.869 2.272 25.979 1.00 83.44 111 MET A C 1
ATOM 818 O O . MET A 1 111 ? -14.364 3.348 25.636 1.00 83.44 111 MET A O 1
ATOM 822 N N . PRO A 1 112 ? -14.598 1.121 25.341 1.00 73.56 112 PRO A N 1
ATOM 823 C CA . PRO A 1 112 ? -13.844 1.083 24.096 1.00 73.56 112 PRO A CA 1
ATOM 824 C C . PRO A 1 112 ? -14.423 2.043 23.050 1.00 73.56 112 PRO A C 1
ATOM 826 O O . PRO A 1 112 ? -15.647 2.161 22.887 1.00 73.56 112 PRO A O 1
ATOM 829 N N . SER A 1 113 ? -13.536 2.740 22.342 1.00 67.25 113 SER A N 1
ATOM 830 C CA . SER A 1 113 ? -13.903 3.643 21.251 1.00 67.25 113 SER A CA 1
ATOM 831 C C . SER A 1 113 ? -14.763 2.917 20.215 1.00 67.25 113 SER A C 1
ATOM 833 O O . SER A 1 113 ? -14.406 1.839 19.755 1.00 67.25 113 SER A O 1
ATOM 835 N N . GLY A 1 114 ? -15.897 3.514 19.843 1.00 62.56 114 GLY A N 1
ATOM 836 C CA . GLY A 1 114 ? -16.823 2.943 18.854 1.00 62.56 114 GLY A CA 1
ATOM 837 C C . GLY A 1 114 ? -17.902 2.011 19.401 1.00 62.56 114 GLY A C 1
ATOM 838 O O . GLY A 1 114 ? -18.741 1.556 18.632 1.00 62.56 114 GLY A O 1
ATOM 839 N N . THR A 1 115 ? -17.964 1.809 20.721 1.00 72.38 115 THR A N 1
ATOM 840 C CA . THR A 1 115 ? -19.073 1.088 21.366 1.00 72.38 115 THR A CA 1
ATOM 841 C C . THR A 1 115 ? -20.443 1.640 20.932 1.00 72.38 115 THR A C 1
ATOM 843 O O . THR A 1 115 ? -20.773 2.806 21.182 1.00 72.38 115 THR A O 1
ATOM 846 N N . LYS A 1 116 ? -21.277 0.791 20.321 1.00 71.81 116 LYS A N 1
ATOM 847 C CA . LYS A 1 116 ? -22.619 1.143 19.832 1.00 71.81 116 LYS A CA 1
ATOM 848 C C . LYS A 1 116 ? -23.666 1.103 20.944 1.00 71.81 116 LYS A C 1
ATOM 850 O O . LYS A 1 116 ? -23.576 0.346 21.909 1.00 71.81 116 LYS A O 1
ATOM 855 N N . ALA A 1 117 ? -24.753 1.856 20.760 1.00 78.81 117 ALA A N 1
ATOM 856 C CA . ALA A 1 117 ? -25.889 1.842 21.687 1.00 78.81 117 ALA A CA 1
ATOM 857 C C . ALA A 1 117 ? -26.517 0.442 21.848 1.00 78.81 117 ALA A C 1
ATOM 859 O O . ALA A 1 117 ? -26.962 0.083 22.938 1.00 78.81 117 ALA A O 1
ATOM 860 N N . THR A 1 118 ? -26.517 -0.377 20.792 1.00 77.81 118 THR A N 1
ATOM 861 C CA . THR A 1 118 ? -27.030 -1.757 20.813 1.00 77.81 118 THR A CA 1
ATOM 862 C C . THR A 1 118 ? -26.225 -2.670 21.738 1.00 77.81 118 THR A C 1
ATOM 864 O O . THR A 1 118 ? -26.812 -3.500 22.428 1.00 77.81 118 THR A O 1
ATOM 867 N N . GLN A 1 119 ? -24.908 -2.472 21.832 1.00 81.25 119 GLN A N 1
ATOM 868 C CA . GLN A 1 119 ? -24.024 -3.232 22.722 1.00 81.25 119 GLN A CA 1
ATOM 869 C C . GLN A 1 119 ? -24.201 -2.853 24.200 1.00 81.25 119 GLN A C 1
ATOM 871 O O . GLN A 1 119 ? -23.809 -3.616 25.076 1.00 81.25 119 GLN A O 1
ATOM 876 N N . LEU A 1 120 ? -24.828 -1.710 24.490 1.00 87.19 120 LEU A N 1
ATOM 877 C CA . LEU A 1 120 ? -25.092 -1.207 25.843 1.00 87.19 120 LEU A CA 1
ATOM 878 C C . LEU A 1 120 ? -26.564 -1.334 26.275 1.00 87.19 120 LEU A C 1
ATOM 880 O O . LEU A 1 120 ? -26.921 -1.057 27.424 1.00 87.19 120 LEU A O 1
ATOM 884 N N . THR A 1 121 ? -27.434 -1.762 25.361 1.00 88.88 121 THR A N 1
ATOM 885 C CA . THR A 1 121 ? -28.868 -1.918 25.609 1.00 88.88 121 THR A CA 1
ATOM 886 C C . THR A 1 121 ? -29.153 -3.265 26.271 1.00 88.88 121 THR A C 1
ATOM 888 O O . THR A 1 121 ? -28.696 -4.303 25.799 1.00 88.88 121 THR A O 1
ATOM 891 N N . ASN A 1 122 ? -29.950 -3.259 27.346 1.00 91.00 122 ASN A N 1
ATOM 892 C CA . ASN A 1 122 ? -30.372 -4.454 28.092 1.00 91.00 122 ASN A CA 1
ATOM 893 C C . ASN A 1 122 ? -29.228 -5.401 28.508 1.00 91.00 122 ASN A C 1
ATOM 895 O O . ASN A 1 122 ? -29.389 -6.622 28.492 1.00 91.00 122 ASN A O 1
ATOM 899 N N . LYS A 1 123 ? -28.077 -4.852 28.903 1.00 91.81 123 LYS A N 1
ATOM 900 C CA . LYS A 1 123 ? -26.945 -5.638 29.411 1.00 91.81 123 LYS A CA 1
ATOM 901 C C . LYS A 1 123 ? -27.015 -5.805 30.922 1.00 91.81 123 LYS A C 1
ATOM 903 O O . LYS A 1 123 ? -27.492 -4.922 31.637 1.00 91.81 123 LYS A O 1
ATOM 908 N N . VAL A 1 124 ? -26.506 -6.930 31.423 1.00 94.31 124 VAL A N 1
ATOM 909 C CA . VAL A 1 124 ? -26.305 -7.119 32.865 1.00 94.31 124 VAL A CA 1
ATOM 910 C C . VAL A 1 124 ? -25.115 -6.273 33.319 1.00 94.31 124 VAL A C 1
ATOM 912 O O . VAL A 1 124 ? -23.989 -6.483 32.873 1.00 94.31 124 VAL A O 1
ATOM 915 N N . VAL A 1 125 ? -25.376 -5.323 34.212 1.00 95.88 125 VAL A N 1
ATOM 916 C CA . VAL A 1 125 ? -24.382 -4.480 34.877 1.00 95.88 125 VAL A CA 1
ATOM 917 C C . VAL A 1 125 ? -24.203 -4.980 36.306 1.00 95.88 125 VAL A C 1
ATOM 919 O O . VAL A 1 125 ? -25.153 -4.998 37.094 1.00 95.88 125 VAL A O 1
ATOM 922 N N . THR A 1 126 ? -22.984 -5.393 36.641 1.00 95.12 126 THR A N 1
ATOM 923 C CA . THR A 1 126 ? -22.633 -5.968 37.942 1.00 95.12 126 THR A CA 1
ATOM 924 C C . THR A 1 126 ? -21.846 -4.962 38.768 1.00 95.12 126 THR A C 1
ATOM 926 O O . THR A 1 126 ? -20.714 -4.614 38.444 1.00 95.12 126 THR A O 1
ATOM 929 N N . PHE A 1 127 ? -22.431 -4.533 39.879 1.00 93.94 127 PHE A N 1
ATOM 930 C CA . PHE A 1 127 ? -21.817 -3.679 40.886 1.00 93.94 127 PHE A CA 1
ATOM 931 C C . PHE A 1 127 ? -21.173 -4.562 41.954 1.00 93.94 127 PHE A C 1
ATOM 933 O O . PHE A 1 127 ? -21.870 -5.208 42.739 1.00 93.94 127 PHE A O 1
ATOM 940 N N . VAL A 1 128 ? -19.844 -4.606 41.993 1.00 91.06 128 VAL A N 1
ATOM 941 C CA . VAL A 1 128 ? -19.098 -5.290 43.054 1.00 91.06 128 VAL A CA 1
ATOM 942 C C . VAL A 1 128 ? -19.001 -4.347 44.246 1.00 91.06 128 VAL A C 1
ATOM 944 O O . VAL A 1 128 ? -18.514 -3.219 44.130 1.00 91.06 128 VAL A O 1
ATOM 947 N N . LEU A 1 129 ? -19.486 -4.797 45.396 1.00 89.25 129 LEU A N 1
ATOM 948 C CA . LEU A 1 129 ? -19.589 -3.989 46.601 1.00 89.25 129 LEU A CA 1
ATOM 949 C C . LEU A 1 129 ? -18.337 -4.155 47.462 1.00 89.25 129 LEU A C 1
ATOM 951 O O . LEU A 1 129 ? -17.859 -5.267 47.669 1.00 89.25 129 LEU A O 1
ATOM 955 N N . GLY A 1 130 ? -17.816 -3.056 48.004 1.00 79.88 130 GLY A N 1
ATOM 956 C CA . GLY A 1 130 ? -16.622 -3.078 48.851 1.00 79.88 130 GLY A CA 1
ATOM 957 C C . GLY A 1 130 ? -15.772 -1.812 48.745 1.00 79.88 130 GLY A C 1
ATOM 958 O O . GLY A 1 130 ? -16.297 -0.721 48.538 1.00 79.88 130 GLY A O 1
ATOM 959 N N . GLY A 1 131 ? -14.454 -1.980 48.897 1.00 68.19 131 GLY A N 1
ATOM 960 C CA . GLY A 1 131 ? -13.466 -0.894 48.962 1.00 68.19 131 GLY A CA 1
ATOM 961 C C . GLY A 1 131 ? -13.143 -0.484 50.403 1.00 68.19 131 GLY A C 1
ATOM 962 O O . GLY A 1 131 ? -13.536 -1.168 51.350 1.00 68.19 131 GLY A O 1
ATOM 963 N N . THR A 1 132 ? -12.473 0.654 50.590 1.00 61.88 132 THR A N 1
ATOM 964 C CA . THR A 1 132 ? -12.209 1.312 51.891 1.00 61.88 132 THR A CA 1
ATOM 965 C C . THR A 1 132 ? -13.475 1.909 52.524 1.00 61.88 132 THR A C 1
ATOM 967 O O . THR A 1 132 ? -13.454 2.974 53.140 1.00 61.88 132 THR A O 1
ATOM 970 N N . SER A 1 133 ? -14.620 1.245 52.351 1.00 60.25 133 SER A N 1
ATOM 971 C CA . SER A 1 133 ? -15.897 1.733 52.848 1.00 60.25 133 SER A CA 1
ATOM 972 C C . SER A 1 133 ? -15.979 1.552 54.360 1.00 60.25 133 SER A C 1
ATOM 974 O O . SER A 1 133 ? -15.624 0.501 54.891 1.00 60.25 133 SER A O 1
ATOM 976 N N . THR A 1 134 ? -16.543 2.536 55.053 1.00 67.81 134 THR A N 1
ATOM 977 C CA . THR A 1 134 ? -16.886 2.415 56.473 1.00 67.81 134 THR A CA 1
ATOM 978 C C . THR A 1 134 ? -18.138 1.556 56.695 1.00 67.81 134 THR A C 1
ATOM 980 O O . THR A 1 134 ? -18.742 1.612 57.755 1.00 67.81 134 THR A O 1
ATOM 983 N N . THR A 1 135 ? -18.592 0.773 55.715 1.00 78.75 135 THR A N 1
ATOM 984 C CA . THR A 1 135 ? -19.815 -0.034 55.838 1.00 78.75 135 THR A CA 1
ATOM 985 C C . THR A 1 135 ? -19.557 -1.243 56.746 1.00 78.75 135 THR A C 1
ATOM 987 O O . THR A 1 135 ? -18.667 -2.035 56.432 1.00 78.75 135 THR A O 1
ATOM 990 N N . PRO A 1 136 ? -20.314 -1.444 57.845 1.00 79.06 136 PRO A N 1
ATOM 991 C CA . PRO A 1 136 ? -20.120 -2.600 58.718 1.00 79.06 136 PRO A CA 1
ATOM 992 C C . PRO A 1 136 ? -20.348 -3.928 57.985 1.00 79.06 136 PRO A C 1
ATOM 994 O O . PRO A 1 136 ? -21.297 -4.053 57.202 1.00 79.06 136 PRO A O 1
ATOM 997 N N . THR A 1 137 ? -19.535 -4.941 58.294 1.00 76.88 137 THR A N 1
ATOM 998 C CA . THR A 1 137 ? -19.696 -6.308 57.775 1.00 76.88 137 THR A CA 1
ATOM 999 C C . THR A 1 137 ? -21.116 -6.823 58.016 1.00 76.88 137 THR A C 1
ATOM 1001 O O . THR A 1 137 ? -21.649 -6.702 59.116 1.00 76.88 137 THR A O 1
ATOM 1004 N N . GLY A 1 138 ? -21.736 -7.396 56.981 1.00 74.06 138 GLY A N 1
ATOM 1005 C CA . GLY A 1 138 ? -23.111 -7.907 57.042 1.00 74.06 138 GLY A CA 1
ATOM 1006 C C . GLY A 1 138 ? -24.207 -6.854 56.836 1.00 74.06 138 GLY A C 1
ATOM 1007 O O . GLY A 1 138 ? -25.375 -7.222 56.729 1.00 74.06 138 GLY A O 1
ATOM 1008 N N . SER A 1 139 ? -23.866 -5.564 56.716 1.00 84.62 139 SER A N 1
ATOM 1009 C CA . SER A 1 139 ? -24.852 -4.529 56.372 1.00 84.62 139 SER A CA 1
ATOM 1010 C C . SER A 1 139 ? -25.391 -4.729 54.959 1.00 84.62 139 SER A C 1
ATOM 1012 O O . SER A 1 139 ? -24.656 -5.117 54.048 1.00 84.62 139 SER A O 1
ATOM 1014 N N . THR A 1 140 ? -26.675 -4.429 54.770 1.00 89.44 140 THR A N 1
ATOM 1015 C CA . THR A 1 140 ? -27.321 -4.449 53.454 1.00 89.44 140 THR A CA 1
ATOM 1016 C C . THR A 1 140 ? -27.060 -3.142 52.710 1.00 89.44 140 THR A C 1
ATOM 1018 O O . THR A 1 140 ? -27.218 -2.055 53.267 1.00 89.44 140 THR A O 1
ATOM 1021 N N . ILE A 1 141 ? -26.670 -3.257 51.445 1.00 92.19 141 ILE A N 1
ATOM 1022 C CA . ILE A 1 141 ? -26.524 -2.152 50.499 1.00 92.19 141 ILE A CA 1
ATOM 1023 C C . ILE A 1 141 ? -27.607 -2.331 49.442 1.00 92.19 141 ILE A C 1
ATOM 1025 O O . ILE A 1 141 ? -27.760 -3.429 48.906 1.00 92.19 141 ILE A O 1
ATOM 1029 N N . ASN A 1 142 ? -28.336 -1.258 49.138 1.00 94.69 142 ASN A N 1
ATOM 1030 C CA . ASN A 1 142 ? -29.379 -1.273 48.118 1.00 94.69 142 ASN A CA 1
ATOM 1031 C C . ASN A 1 142 ? -29.034 -0.336 46.964 1.00 94.69 142 ASN A C 1
ATOM 1033 O O . ASN A 1 142 ? -28.620 0.802 47.196 1.00 94.69 142 ASN A O 1
ATOM 1037 N N . LEU A 1 143 ? -29.293 -0.794 45.741 1.00 96.75 143 LEU A N 1
ATOM 1038 C CA . LEU A 1 143 ? -29.301 0.008 44.522 1.00 96.75 143 LEU A CA 1
ATOM 1039 C C . LEU A 1 143 ? -30.708 -0.011 43.931 1.00 96.75 143 LEU A C 1
ATOM 1041 O O . LEU A 1 143 ? -31.297 -1.072 43.744 1.00 96.75 143 LEU A O 1
ATOM 1045 N N . THR A 1 144 ? -31.255 1.164 43.646 1.00 97.00 144 THR A N 1
ATOM 1046 C CA . THR A 1 144 ? -32.569 1.326 43.018 1.00 97.00 144 THR A CA 1
ATOM 1047 C C . THR A 1 144 ? -32.388 1.835 41.597 1.00 97.00 144 THR A C 1
ATOM 1049 O O . THR A 1 144 ? -31.798 2.898 41.392 1.00 97.00 144 THR A O 1
ATOM 1052 N N . TYR A 1 145 ? -32.916 1.089 40.630 1.00 95.81 145 TYR A N 1
ATOM 1053 C CA . TYR A 1 145 ? -32.914 1.426 39.207 1.00 95.81 145 TYR A CA 1
ATOM 1054 C C . TYR A 1 145 ? -34.316 1.207 38.633 1.00 95.81 145 TYR A C 1
ATOM 1056 O O . TYR A 1 145 ? -34.939 0.181 38.906 1.00 95.81 145 TYR A O 1
ATOM 1064 N N . ASN A 1 146 ? -34.837 2.184 37.881 1.00 92.69 146 ASN A N 1
ATOM 1065 C CA . ASN A 1 146 ? -36.199 2.171 37.322 1.00 92.69 146 ASN A CA 1
ATOM 1066 C C . ASN A 1 146 ? -37.287 1.758 38.339 1.00 92.69 146 ASN A C 1
ATOM 1068 O O . ASN A 1 146 ? -38.185 0.978 38.038 1.00 92.69 146 ASN A O 1
ATOM 1072 N N . GLY A 1 147 ? -37.181 2.256 39.577 1.00 91.88 147 GLY A N 1
ATOM 1073 C CA . GLY A 1 147 ? -38.132 1.973 40.660 1.00 91.88 147 GLY A CA 1
ATOM 1074 C C . GLY A 1 147 ? -38.019 0.581 41.295 1.00 91.88 147 GLY A C 1
ATOM 1075 O O . GLY A 1 147 ? -38.753 0.297 42.236 1.00 91.88 147 GLY A O 1
ATOM 1076 N N . THR A 1 148 ? -37.101 -0.271 40.828 1.00 95.69 148 THR A N 1
ATOM 1077 C CA . THR A 1 148 ? -36.846 -1.601 41.402 1.00 95.69 148 THR A CA 1
ATOM 1078 C C . THR A 1 148 ? -35.598 -1.569 42.275 1.00 95.69 148 THR A C 1
ATOM 1080 O O . THR A 1 148 ? -34.555 -1.068 41.850 1.00 95.69 148 THR A O 1
ATOM 1083 N N . THR A 1 149 ? -35.700 -2.117 43.486 1.00 96.31 149 THR A N 1
ATOM 1084 C CA . THR A 1 149 ? -34.600 -2.176 44.455 1.00 96.31 149 THR A CA 1
ATOM 1085 C C . THR A 1 149 ? -33.919 -3.537 44.423 1.00 96.31 149 THR A C 1
ATOM 1087 O O . THR A 1 149 ? -34.566 -4.570 44.580 1.00 96.31 149 THR A O 1
ATOM 1090 N N . TYR A 1 150 ? -32.599 -3.516 44.284 1.00 96.38 150 TYR A N 1
ATOM 1091 C CA . TYR A 1 150 ? -31.716 -4.674 44.326 1.00 96.38 150 TYR A CA 1
ATOM 1092 C C . TYR A 1 150 ? -30.796 -4.546 45.536 1.00 96.38 150 TYR A C 1
ATOM 1094 O O . TYR A 1 150 ? -30.327 -3.449 45.843 1.00 96.38 150 TYR A O 1
ATOM 1102 N N . SER A 1 151 ? -30.530 -5.650 46.227 1.00 94.62 151 SER A N 1
ATOM 1103 C CA . SER A 1 151 ? -29.816 -5.630 47.503 1.00 94.62 151 SER A CA 1
ATOM 1104 C C . SER A 1 151 ? -28.776 -6.734 47.595 1.00 94.62 151 SER A C 1
ATOM 1106 O O . SER A 1 151 ? -29.039 -7.862 47.181 1.00 94.62 151 SER A O 1
ATOM 1108 N N . ALA A 1 152 ? -27.644 -6.436 48.222 1.00 92.69 152 ALA A N 1
ATOM 1109 C CA . ALA A 1 152 ? -26.673 -7.438 48.644 1.00 92.69 152 ALA A CA 1
ATOM 1110 C C . ALA A 1 152 ? -25.988 -7.007 49.946 1.00 92.69 152 ALA A C 1
ATOM 1112 O O . ALA A 1 152 ? -26.056 -5.848 50.364 1.00 92.69 152 ALA A O 1
ATOM 1113 N N . THR A 1 153 ? -25.335 -7.953 50.614 1.00 89.25 153 THR A N 1
ATOM 1114 C CA . THR A 1 153 ? -24.515 -7.668 51.794 1.00 89.25 153 THR A CA 1
ATOM 1115 C C . THR A 1 153 ? -23.190 -7.019 51.398 1.00 89.25 153 THR A C 1
ATOM 1117 O O . THR A 1 153 ? -22.670 -7.269 50.308 1.00 89.25 153 THR A O 1
ATOM 1120 N N . ALA A 1 154 ? -22.608 -6.224 52.299 1.00 83.31 154 ALA A N 1
ATOM 1121 C CA . ALA A 1 154 ? -21.262 -5.672 52.138 1.00 83.31 154 ALA A CA 1
ATOM 1122 C C . ALA A 1 154 ? -20.241 -6.756 51.733 1.00 83.31 154 ALA A C 1
ATOM 1124 O O . ALA A 1 154 ? -20.197 -7.824 52.343 1.00 83.31 154 ALA A O 1
ATOM 1125 N N . GLY A 1 155 ? -19.448 -6.480 50.691 1.00 80.31 155 GLY A N 1
ATOM 1126 C CA . GLY A 1 155 ? -18.503 -7.431 50.086 1.00 80.31 155 GLY A CA 1
ATOM 1127 C C . GLY A 1 155 ? -19.092 -8.346 49.000 1.00 80.31 155 GLY A C 1
ATOM 1128 O O . GLY A 1 155 ? -18.339 -9.079 48.367 1.00 80.31 155 GLY A O 1
ATOM 1129 N N . GLY A 1 156 ? -20.414 -8.328 48.786 1.00 88.19 156 GLY A N 1
ATOM 1130 C CA . GLY A 1 156 ? -21.091 -9.074 47.720 1.00 88.19 156 GLY A CA 1
ATOM 1131 C C . GLY A 1 156 ? -21.150 -8.321 46.387 1.00 88.19 156 GLY A C 1
ATOM 1132 O O . GLY A 1 156 ? -20.408 -7.371 46.149 1.00 88.19 156 GLY A O 1
ATOM 1133 N N . SER A 1 157 ? -22.071 -8.719 45.511 1.00 92.31 157 SER A N 1
ATOM 1134 C CA . SER A 1 157 ? -22.338 -8.028 44.247 1.00 92.31 157 SER A CA 1
ATOM 1135 C C . SER A 1 157 ? -23.835 -7.877 43.988 1.00 92.31 157 SER A C 1
ATOM 1137 O O . SER A 1 157 ? -24.648 -8.679 44.448 1.00 92.31 157 SER A O 1
ATOM 1139 N N . ILE A 1 158 ? -24.200 -6.830 43.251 1.00 95.50 158 ILE A N 1
ATOM 1140 C CA . ILE A 1 158 ? -25.561 -6.577 42.769 1.00 95.50 158 ILE A CA 1
ATOM 1141 C C . ILE A 1 158 ? -25.516 -6.582 41.245 1.00 95.50 158 ILE A C 1
ATOM 1143 O O . ILE A 1 158 ? -24.754 -5.823 40.660 1.00 95.50 158 ILE A O 1
ATOM 1147 N N . SER A 1 159 ? -26.325 -7.420 40.601 1.00 96.38 159 SER A N 1
ATOM 1148 C CA . SER A 1 159 ? -26.424 -7.480 39.136 1.00 96.38 159 SER A CA 1
ATOM 1149 C C . SER A 1 159 ? -27.782 -6.952 38.685 1.00 96.38 159 SER A C 1
ATOM 1151 O O . SER A 1 159 ? -28.811 -7.408 39.183 1.00 96.38 159 SER A O 1
ATOM 1153 N N . ILE A 1 160 ? -27.789 -5.991 37.763 1.00 96.75 160 ILE A N 1
ATOM 1154 C CA . ILE A 1 160 ? -28.995 -5.313 37.270 1.00 96.75 160 ILE A CA 1
ATOM 1155 C C . ILE A 1 160 ? -28.982 -5.358 35.746 1.00 96.75 160 ILE A C 1
ATOM 1157 O O . ILE A 1 160 ? -27.981 -5.006 35.134 1.00 96.75 160 ILE A O 1
ATOM 1161 N N . THR A 1 161 ? -30.085 -5.753 35.110 1.00 96.06 161 THR A N 1
ATOM 1162 C CA . THR A 1 161 ? -30.222 -5.570 33.654 1.00 96.06 161 THR A CA 1
ATOM 1163 C C . THR A 1 161 ? -30.551 -4.106 33.375 1.00 96.06 161 THR A C 1
ATOM 1165 O O . THR A 1 161 ? -31.594 -3.616 33.810 1.00 96.06 161 THR A O 1
ATOM 1168 N N . MET A 1 162 ? -29.654 -3.397 32.691 1.00 95.12 162 MET A N 1
ATOM 1169 C CA . MET A 1 162 ? -29.758 -1.962 32.424 1.00 95.12 162 MET A CA 1
ATOM 1170 C C . MET A 1 162 ? -29.708 -1.683 30.923 1.00 95.12 162 MET A C 1
ATOM 1172 O O . MET A 1 162 ? -29.027 -2.372 30.168 1.00 95.12 162 MET A O 1
ATOM 1176 N N . THR A 1 163 ? -30.408 -0.633 30.496 1.00 91.88 163 THR A N 1
ATOM 1177 C CA . THR A 1 163 ? -30.173 -0.006 29.191 1.00 91.88 163 THR A CA 1
ATOM 1178 C C . THR A 1 163 ? -29.354 1.253 29.415 1.00 91.88 163 THR A C 1
ATOM 1180 O O . THR A 1 163 ? -29.849 2.201 30.027 1.00 91.88 163 THR A O 1
ATOM 1183 N N . LEU A 1 164 ? -28.106 1.242 28.947 1.00 93.38 164 LEU A N 1
ATOM 1184 C CA . LEU A 1 164 ? -27.215 2.397 28.972 1.00 93.38 164 LEU A CA 1
ATOM 1185 C C . LEU A 1 164 ? -27.174 3.006 27.567 1.00 93.38 164 LEU A C 1
ATOM 1187 O O . LEU A 1 164 ? -27.038 2.298 26.573 1.00 93.38 164 LEU A O 1
ATOM 1191 N N . THR A 1 165 ? -27.315 4.326 27.478 1.00 89.88 165 THR A N 1
ATOM 1192 C CA . THR A 1 165 ? -27.165 5.057 26.212 1.00 89.88 165 THR A CA 1
ATOM 1193 C C . THR A 1 165 ? -25.781 5.712 26.188 1.00 89.88 165 THR A C 1
ATOM 1195 O O . THR A 1 165 ? -25.437 6.374 27.172 1.00 89.88 165 THR A O 1
ATOM 1198 N N . PRO A 1 166 ? -24.981 5.545 25.113 1.00 85.25 166 PRO A N 1
ATOM 1199 C CA . PRO A 1 166 ? -23.665 6.168 24.996 1.00 85.25 166 PRO A CA 1
ATOM 1200 C C . PRO A 1 166 ? -23.691 7.653 25.351 1.00 85.25 166 PRO A C 1
ATOM 1202 O O . PRO A 1 166 ? -24.531 8.397 24.845 1.00 85.25 166 PRO A O 1
ATOM 1205 N N . ASN A 1 167 ? -22.760 8.082 26.202 1.00 83.44 167 ASN A N 1
ATOM 1206 C CA . ASN A 1 167 ? -22.569 9.479 26.606 1.00 83.44 167 ASN A CA 1
ATOM 1207 C C . ASN A 1 167 ? -23.778 10.132 27.304 1.00 83.44 167 ASN A C 1
ATOM 1209 O O . ASN A 1 167 ? -23.803 11.348 27.490 1.00 83.44 167 ASN A O 1
ATOM 1213 N N . VAL A 1 168 ? -24.762 9.338 27.739 1.00 90.56 168 VAL A N 1
ATOM 1214 C CA . VAL A 1 168 ? -25.935 9.805 28.484 1.00 90.56 168 VAL A CA 1
ATOM 1215 C C . VAL A 1 168 ? -25.908 9.232 29.897 1.00 90.56 168 VAL A C 1
ATOM 1217 O O . VAL A 1 168 ? -25.748 8.029 30.108 1.00 90.56 168 VAL A O 1
ATOM 1220 N N . SER A 1 169 ? -26.095 10.108 30.881 1.00 91.50 169 SER A N 1
ATOM 1221 C CA . SER A 1 169 ? -26.142 9.726 32.290 1.00 91.50 169 SER A CA 1
ATOM 1222 C C . SER A 1 169 ? -27.416 8.951 32.620 1.00 91.50 169 SER A C 1
ATOM 1224 O O . SER A 1 169 ? -28.530 9.436 32.417 1.00 91.50 169 SER A O 1
ATOM 1226 N N . THR A 1 170 ? -27.243 7.752 33.170 1.00 94.69 170 THR A N 1
ATOM 1227 C CA . THR A 1 170 ? -28.325 6.882 33.636 1.00 94.69 170 THR A CA 1
ATOM 1228 C C . THR A 1 170 ? -28.491 7.031 35.152 1.00 94.69 170 THR A C 1
ATOM 1230 O O . THR A 1 170 ? -27.558 6.722 35.897 1.00 94.69 170 THR A O 1
ATOM 1233 N N . PRO A 1 171 ? -29.654 7.482 35.650 1.00 94.38 171 PRO A N 1
ATOM 1234 C CA . PRO A 1 171 ? -29.852 7.697 37.076 1.00 94.38 171 PRO A CA 1
ATOM 1235 C C . PRO A 1 171 ? -30.039 6.378 37.839 1.00 94.38 171 PRO A C 1
ATOM 1237 O O . PRO A 1 171 ? -30.745 5.471 37.398 1.00 94.38 171 PRO A O 1
ATOM 1240 N N . LEU A 1 172 ? -29.469 6.313 39.041 1.00 94.88 172 LEU A N 1
ATOM 1241 C CA . LEU A 1 172 ? -29.762 5.294 40.050 1.00 94.88 172 LEU A CA 1
ATOM 1242 C C . LEU A 1 172 ? -29.747 5.920 41.452 1.00 94.88 172 LEU A C 1
ATOM 1244 O O . LEU A 1 172 ? -29.335 7.064 41.640 1.00 94.88 172 LEU A O 1
ATOM 1248 N N . THR A 1 173 ? -30.203 5.192 42.465 1.00 95.12 173 THR A N 1
ATOM 1249 C CA . THR A 1 173 ? -30.112 5.631 43.868 1.00 95.12 173 THR A CA 1
ATOM 1250 C C . THR A 1 173 ? -29.488 4.539 44.714 1.00 95.12 173 THR A C 1
ATOM 1252 O O . THR A 1 173 ? -29.886 3.381 44.611 1.00 95.12 173 THR A O 1
ATOM 1255 N N . ALA A 1 174 ? -28.535 4.903 45.565 1.00 93.81 174 ALA A N 1
ATOM 1256 C CA . ALA A 1 174 ? -27.876 3.986 46.479 1.00 93.81 174 ALA A CA 1
ATOM 1257 C C . ALA A 1 174 ? -28.216 4.322 47.933 1.00 93.81 174 ALA A C 1
ATOM 1259 O O . ALA A 1 174 ? -28.146 5.483 48.345 1.00 93.81 174 ALA A O 1
ATOM 1260 N N . THR A 1 175 ? -28.519 3.301 48.732 1.00 92.94 175 THR A N 1
ATOM 1261 C CA . THR A 1 175 ? -28.673 3.436 50.187 1.00 92.94 175 THR A CA 1
ATOM 1262 C C . THR A 1 175 ? -27.809 2.417 50.907 1.00 92.94 175 THR A C 1
ATOM 1264 O O . THR A 1 175 ? -27.805 1.243 50.535 1.00 92.94 175 THR A O 1
ATOM 1267 N N . TRP A 1 176 ? -27.106 2.852 51.947 1.00 91.38 176 TRP A N 1
ATOM 1268 C CA . TRP A 1 176 ? -26.232 1.997 52.747 1.00 91.38 176 TRP A CA 1
ATOM 1269 C C . TRP A 1 176 ? -26.124 2.520 54.176 1.00 91.38 176 TRP A C 1
ATOM 1271 O O . TRP A 1 176 ? -26.517 3.646 54.474 1.00 91.38 176 TRP A O 1
ATOM 1281 N N . THR A 1 177 ? -25.556 1.710 55.061 1.00 88.25 177 THR A N 1
ATOM 1282 C CA . THR A 1 177 ? -25.249 2.111 56.435 1.00 88.25 177 THR A CA 1
ATOM 1283 C C . THR A 1 177 ? -23.752 2.351 56.575 1.00 88.25 177 THR A C 1
ATOM 1285 O O . THR A 1 177 ? -22.960 1.461 56.288 1.00 88.25 177 THR A O 1
ATOM 1288 N N . ALA A 1 178 ? -23.356 3.538 57.028 1.00 85.38 178 ALA A N 1
ATOM 1289 C CA . ALA A 1 178 ? -21.959 3.883 57.282 1.00 85.38 178 ALA A CA 1
ATOM 1290 C C . ALA A 1 178 ? -21.638 3.802 58.782 1.00 85.38 178 ALA A C 1
ATOM 1292 O O . ALA A 1 178 ? -22.417 4.290 59.600 1.00 85.38 178 ALA A O 1
ATOM 1293 N N . LEU A 1 179 ? -20.492 3.220 59.137 1.00 83.69 179 LEU A N 1
ATOM 1294 C CA . LEU A 1 179 ? -19.904 3.259 60.476 1.00 83.69 179 LEU A CA 1
ATOM 1295 C C . LEU A 1 179 ? -19.211 4.609 60.679 1.00 83.69 179 LEU A C 1
ATOM 1297 O O . LEU A 1 179 ? -18.407 5.046 59.851 1.00 83.69 179 LEU A O 1
ATOM 1301 N N . ASN A 1 180 ? -19.535 5.270 61.780 1.00 81.31 180 ASN A N 1
ATOM 1302 C CA . ASN A 1 180 ? -18.911 6.512 62.206 1.00 81.31 180 ASN A CA 1
ATOM 1303 C C . ASN A 1 180 ? -17.646 6.209 63.029 1.00 81.31 180 ASN A C 1
ATOM 1305 O O . ASN A 1 180 ? -17.468 5.106 63.546 1.00 81.31 180 ASN A O 1
ATOM 1309 N N . SER A 1 181 ? -16.766 7.201 63.190 1.00 80.12 181 SER A N 1
ATOM 1310 C CA . SER A 1 181 ? -15.521 7.055 63.963 1.00 80.12 181 SER A CA 1
ATOM 1311 C C . SER A 1 181 ? -15.741 6.747 65.450 1.00 80.12 181 SER A C 1
ATOM 1313 O O . SER A 1 181 ? -14.851 6.199 66.093 1.00 80.12 181 SER A O 1
ATOM 1315 N N . ASP A 1 182 ? -16.916 7.072 65.989 1.00 83.62 182 ASP A N 1
ATOM 1316 C CA . ASP A 1 182 ? -17.337 6.778 67.363 1.00 83.62 182 ASP A CA 1
ATOM 1317 C C . ASP A 1 182 ? -17.974 5.381 67.530 1.00 83.62 182 ASP A C 1
ATOM 1319 O O . ASP A 1 182 ? -18.411 5.027 68.624 1.00 83.62 182 ASP A O 1
ATOM 1323 N N . GLY A 1 183 ? -18.036 4.582 66.456 1.00 79.69 183 GLY A N 1
ATOM 1324 C CA . GLY A 1 183 ? -18.632 3.244 66.443 1.00 79.69 183 GLY A CA 1
ATOM 1325 C C . GLY A 1 183 ? -20.154 3.214 66.254 1.00 79.69 183 GLY A C 1
ATOM 1326 O O . GLY A 1 183 ? -20.728 2.128 66.160 1.00 79.69 183 GLY A O 1
ATOM 1327 N N . SER A 1 184 ? -20.821 4.369 66.162 1.00 85.38 184 SER A N 1
ATOM 1328 C CA . SER A 1 184 ? -22.241 4.445 65.800 1.00 85.38 184 SER A CA 1
ATOM 1329 C C . SER A 1 184 ? -22.453 4.245 64.293 1.00 85.38 184 SER A C 1
ATOM 1331 O O . SER A 1 184 ? -21.504 4.257 63.509 1.00 85.38 184 SER A O 1
ATOM 1333 N N . THR A 1 185 ? -23.702 4.050 63.859 1.00 85.31 185 THR A N 1
ATOM 1334 C CA . THR A 1 185 ? -24.030 3.880 62.435 1.00 85.31 185 THR A CA 1
ATOM 1335 C C . THR A 1 185 ? -24.982 4.959 61.932 1.00 85.31 185 THR A C 1
ATOM 1337 O O . THR A 1 185 ? -25.858 5.421 62.661 1.00 85.31 185 THR A O 1
ATOM 1340 N N . THR A 1 186 ? -24.824 5.348 60.666 1.00 86.88 186 THR A N 1
ATOM 1341 C CA . THR A 1 186 ? -25.669 6.341 59.992 1.00 86.88 186 THR A CA 1
ATOM 1342 C C . THR A 1 186 ? -26.234 5.760 58.704 1.00 86.88 186 THR A C 1
ATOM 1344 O O . THR A 1 186 ? -25.474 5.298 57.851 1.00 86.88 186 THR A O 1
ATOM 1347 N N . ALA A 1 187 ? -27.551 5.846 58.515 1.00 87.12 187 ALA A N 1
ATOM 1348 C CA . ALA A 1 187 ? -28.166 5.560 57.224 1.00 87.12 187 ALA A CA 1
ATOM 1349 C C . ALA A 1 187 ? -27.785 6.651 56.210 1.00 87.12 187 ALA A C 1
ATOM 1351 O O . ALA A 1 187 ? -27.960 7.847 56.453 1.00 87.12 187 ALA A O 1
ATOM 1352 N N . LYS A 1 188 ? -27.249 6.237 55.067 1.00 88.44 188 LYS A N 1
ATOM 1353 C CA . LYS A 1 188 ? -26.840 7.095 53.959 1.00 88.44 188 LYS A CA 1
ATOM 1354 C C . LYS A 1 188 ? -27.715 6.809 52.747 1.00 88.44 188 LYS A C 1
ATOM 1356 O O . LYS A 1 188 ? -28.078 5.668 52.469 1.00 88.44 188 LYS A O 1
ATOM 1361 N N . ASN A 1 189 ? -28.025 7.871 52.021 1.00 90.62 189 ASN A N 1
ATOM 1362 C CA . ASN A 1 189 ? -28.707 7.845 50.737 1.00 90.62 189 ASN A CA 1
ATOM 1363 C C . ASN A 1 189 ? -27.926 8.755 49.788 1.00 90.62 189 ASN A C 1
ATOM 1365 O O . ASN A 1 189 ? -27.487 9.838 50.193 1.00 90.62 189 ASN A O 1
ATOM 1369 N N . ARG A 1 190 ? -27.744 8.319 48.542 1.00 89.62 190 ARG A N 1
ATOM 1370 C CA . ARG A 1 190 ? -27.191 9.151 47.484 1.00 89.62 190 ARG A CA 1
ATOM 1371 C C . ARG A 1 190 ? -27.846 8.865 46.139 1.00 89.62 190 ARG A C 1
ATOM 1373 O O . ARG A 1 190 ? -27.906 7.719 45.699 1.00 89.62 190 ARG A O 1
ATOM 1380 N N . SER A 1 191 ? -28.233 9.933 45.452 1.00 93.19 191 SER A N 1
ATOM 1381 C CA . SER A 1 191 ? -28.519 9.901 44.019 1.00 93.19 191 SER A CA 1
ATOM 1382 C C . SER A 1 191 ? -27.218 9.698 43.249 1.00 93.19 191 SER A C 1
ATOM 1384 O O . SER A 1 191 ? -26.223 10.384 43.512 1.00 93.19 191 SER A O 1
ATOM 1386 N N . CYS A 1 192 ? -27.204 8.760 42.309 1.00 93.56 192 CYS A N 1
ATOM 1387 C CA . CYS A 1 192 ? -26.051 8.508 41.459 1.00 93.56 192 CYS A CA 1
ATOM 1388 C C . CYS A 1 192 ? -26.401 8.610 39.976 1.00 93.56 192 CYS A C 1
ATOM 1390 O O . CYS A 1 192 ? -27.552 8.459 39.572 1.00 93.56 192 CYS A O 1
ATOM 1392 N N . GLN A 1 193 ? -25.380 8.875 39.175 1.00 93.88 193 GLN A N 1
ATOM 1393 C CA . GLN A 1 193 ? -25.433 8.896 37.722 1.00 93.88 193 GLN A CA 1
ATOM 1394 C C . GLN A 1 193 ? -24.385 7.919 37.209 1.00 93.88 193 GLN A C 1
ATOM 1396 O O . GLN A 1 193 ? -23.238 8.000 37.637 1.00 93.88 193 GLN A O 1
ATOM 1401 N N . LEU A 1 194 ? -24.779 7.002 36.335 1.00 95.06 194 LEU A N 1
ATOM 1402 C CA . LEU A 1 194 ? -23.884 6.081 35.647 1.00 95.06 194 LEU A CA 1
ATOM 1403 C C . LEU A 1 194 ? -23.834 6.447 34.167 1.00 95.06 194 LEU A C 1
ATOM 1405 O O . LEU A 1 194 ? -24.852 6.365 33.481 1.00 95.06 194 LEU A O 1
ATOM 1409 N N . THR A 1 195 ? -22.661 6.818 33.673 1.00 93.69 195 THR A N 1
ATOM 1410 C CA . THR A 1 195 ? -22.455 7.183 32.270 1.00 93.69 195 THR A CA 1
ATOM 1411 C C . THR A 1 195 ? -21.502 6.193 31.623 1.00 93.69 195 THR A C 1
ATOM 1413 O O . THR A 1 195 ? -20.361 6.062 32.058 1.00 93.69 195 THR A O 1
ATOM 1416 N N . ALA A 1 196 ? -21.961 5.526 30.564 1.00 91.69 196 ALA A N 1
ATOM 1417 C CA . ALA A 1 196 ? -21.093 4.808 29.637 1.00 91.69 196 ALA A CA 1
ATOM 1418 C C . ALA A 1 196 ? -20.551 5.822 28.621 1.00 91.69 196 ALA A C 1
ATOM 1420 O O . ALA A 1 196 ? -21.214 6.146 27.633 1.00 91.69 196 ALA A O 1
ATOM 1421 N N . TYR A 1 197 ? -19.394 6.403 28.929 1.00 88.19 197 TYR A N 1
ATOM 1422 C CA . TYR A 1 197 ? -18.721 7.356 28.060 1.00 88.19 197 TYR A CA 1
ATOM 1423 C C . TYR A 1 197 ? -18.023 6.597 26.933 1.00 88.19 197 TYR A C 1
ATOM 1425 O O . TYR A 1 197 ? -17.143 5.781 27.188 1.00 88.19 197 TYR A O 1
ATOM 1433 N N . VAL A 1 198 ? -18.421 6.857 25.692 1.00 82.00 198 VAL A N 1
ATOM 1434 C CA . VAL A 1 198 ? -17.787 6.292 24.499 1.00 82.00 198 VAL A CA 1
ATOM 1435 C C . VAL A 1 198 ? -16.950 7.404 23.870 1.00 82.00 198 VAL A C 1
ATOM 1437 O O . VAL A 1 198 ? -17.539 8.382 23.391 1.00 82.00 198 VAL A O 1
ATOM 1440 N N . PRO A 1 199 ? -15.608 7.291 23.871 1.00 71.69 199 PRO A N 1
ATOM 1441 C CA . PRO A 1 199 ? -14.739 8.275 23.240 1.00 71.69 199 PRO A CA 1
ATOM 1442 C C . PRO A 1 199 ? -15.121 8.491 21.769 1.00 71.69 199 PRO A C 1
ATOM 1444 O O . PRO A 1 199 ? -15.258 7.535 21.002 1.00 71.69 199 PRO A O 1
ATOM 1447 N N . VAL A 1 200 ? -15.300 9.756 21.375 1.00 61.34 200 VAL A N 1
ATOM 1448 C CA . VAL A 1 200 ? -15.539 10.143 19.979 1.00 61.34 200 VAL A CA 1
ATOM 1449 C C . VAL A 1 200 ? -14.204 10.298 19.250 1.00 61.34 200 VAL A C 1
ATOM 1451 O O . VAL A 1 200 ? -13.354 11.071 19.676 1.00 61.34 200 VAL A O 1
ATOM 1454 N N . ASN A 1 201 ? -14.054 9.564 18.145 1.00 54.31 201 ASN A N 1
ATOM 1455 C CA . ASN A 1 201 ? -12.933 9.581 17.202 1.00 54.31 201 ASN A CA 1
ATOM 1456 C C . ASN A 1 201 ? -11.535 9.413 17.812 1.00 54.31 201 ASN A C 1
ATOM 1458 O O . ASN A 1 201 ? -10.819 10.371 18.096 1.00 54.31 201 ASN A O 1
ATOM 1462 N N . THR A 1 202 ? -11.087 8.161 17.848 1.00 57.78 202 THR A N 1
ATOM 1463 C CA . THR A 1 202 ? -9.665 7.874 17.689 1.00 57.78 202 THR A CA 1
ATOM 1464 C C . THR A 1 202 ? -9.269 8.342 16.288 1.00 57.78 202 THR A C 1
ATOM 1466 O O . THR A 1 202 ? -9.964 8.069 15.310 1.00 57.78 202 THR A O 1
ATOM 1469 N N . THR A 1 203 ? -8.146 9.038 16.150 1.00 63.75 203 THR A N 1
ATOM 1470 C CA . THR A 1 203 ? -7.503 9.366 14.859 1.00 63.75 203 THR A CA 1
ATOM 1471 C C . THR A 1 203 ? -7.045 8.114 14.091 1.00 63.75 203 THR A C 1
ATOM 1473 O O . THR A 1 203 ? -6.253 8.193 13.154 1.00 63.75 203 THR A O 1
ATOM 1476 N N . ASP A 1 204 ? -7.527 6.946 14.506 1.00 74.75 204 ASP A N 1
ATOM 1477 C CA . ASP A 1 204 ? -6.987 5.656 14.171 1.00 74.75 204 ASP A CA 1
ATOM 1478 C C . ASP A 1 204 ? -7.706 5.083 12.953 1.00 74.75 204 ASP A C 1
ATOM 1480 O O . ASP A 1 204 ? -8.874 4.701 13.000 1.00 74.75 204 ASP A O 1
ATOM 1484 N N . VAL A 1 205 ? -6.968 5.092 11.852 1.00 83.31 205 VAL A N 1
ATOM 1485 C CA . VAL A 1 205 ? -7.281 4.444 10.575 1.00 83.31 205 VAL A CA 1
ATOM 1486 C C . VAL A 1 205 ? -6.205 3.397 10.257 1.00 83.31 205 VAL A C 1
ATOM 1488 O O . VAL A 1 205 ? -5.879 3.139 9.097 1.00 83.31 205 VAL A O 1
ATOM 1491 N N . SER A 1 206 ? -5.556 2.857 11.293 1.00 85.06 206 SER A N 1
ATOM 1492 C CA . SER A 1 206 ? -4.575 1.790 11.145 1.00 85.06 206 SER A CA 1
ATOM 1493 C C . SER A 1 206 ? -5.242 0.434 10.892 1.00 85.06 206 SER A C 1
ATOM 1495 O O . SER A 1 206 ? -6.452 0.272 11.045 1.00 85.06 206 SER A O 1
ATOM 1497 N N . LEU A 1 207 ? -4.429 -0.513 10.436 1.00 89.81 207 LEU A N 1
ATOM 1498 C CA . LEU A 1 207 ? -4.774 -1.908 10.211 1.00 89.81 207 LEU A CA 1
ATOM 1499 C C . LEU A 1 207 ? -3.949 -2.718 11.211 1.00 89.81 207 LEU A C 1
ATOM 1501 O O . LEU A 1 207 ? -2.721 -2.603 11.209 1.00 89.81 207 LEU A O 1
ATOM 1505 N N . SER A 1 208 ? -4.623 -3.479 12.062 1.00 87.25 208 SER A N 1
ATOM 1506 C CA . SER A 1 208 ? -4.014 -4.324 13.089 1.00 87.25 208 SER A CA 1
ATOM 1507 C C . SER A 1 208 ? -3.566 -5.659 12.501 1.00 87.25 208 SER A C 1
ATOM 1509 O O . SER A 1 208 ? -2.438 -6.090 12.735 1.00 87.25 208 SER A O 1
ATOM 1511 N N . SER A 1 209 ? -4.431 -6.288 11.705 1.00 92.81 209 SER A N 1
ATOM 1512 C CA . SER A 1 209 ? -4.172 -7.567 11.044 1.00 92.81 209 SER A CA 1
ATOM 1513 C C . SER A 1 209 ? -4.978 -7.683 9.745 1.00 92.81 209 SER A C 1
ATOM 1515 O O . SER A 1 209 ? -5.955 -6.958 9.532 1.00 92.81 209 SER A O 1
ATOM 1517 N N . LEU A 1 210 ? -4.543 -8.563 8.842 1.00 98.00 210 LEU A N 1
ATOM 1518 C CA . LEU A 1 210 ? -5.272 -8.896 7.621 1.00 98.00 210 LEU A CA 1
ATOM 1519 C C . LEU A 1 210 ? -5.027 -10.358 7.262 1.00 98.00 210 LEU A C 1
ATOM 1521 O O . LEU A 1 210 ? -3.879 -10.793 7.217 1.00 98.00 210 LEU A O 1
ATOM 1525 N N . THR A 1 211 ? -6.101 -11.084 6.968 1.00 97.88 211 THR A N 1
ATOM 1526 C CA . THR A 1 211 ? -6.046 -12.460 6.470 1.00 97.88 211 THR A CA 1
ATOM 1527 C C . THR A 1 211 ? -6.713 -12.567 5.105 1.00 97.88 211 THR A C 1
ATOM 1529 O O . THR A 1 211 ? -7.640 -11.817 4.788 1.00 97.88 211 THR A O 1
ATOM 1532 N N . ILE A 1 212 ? -6.221 -13.487 4.279 1.00 97.88 212 ILE A N 1
ATOM 1533 C CA . ILE A 1 212 ? -6.756 -13.813 2.954 1.00 97.88 212 ILE A CA 1
ATOM 1534 C C . ILE A 1 212 ? -6.946 -15.326 2.919 1.00 97.88 212 ILE A C 1
ATOM 1536 O O . ILE A 1 212 ? -5.971 -16.059 3.071 1.00 97.88 212 ILE A O 1
ATOM 1540 N N . GLU A 1 213 ? -8.186 -15.798 2.775 1.00 96.19 213 GLU A N 1
ATOM 1541 C CA . GLU A 1 213 ? -8.533 -17.228 2.904 1.00 96.19 213 GLU A CA 1
ATOM 1542 C C . GLU A 1 213 ? -7.972 -17.852 4.198 1.00 96.19 213 GLU A C 1
ATOM 1544 O O . GLU A 1 213 ? -7.383 -18.933 4.204 1.00 96.19 213 GLU A O 1
ATOM 1549 N N . GLY A 1 214 ? -8.075 -17.113 5.308 1.00 94.44 214 GLY A N 1
ATOM 1550 C CA . GLY A 1 214 ? -7.555 -17.526 6.615 1.00 94.44 214 GLY A CA 1
ATOM 1551 C C . GLY A 1 214 ? -6.025 -17.548 6.742 1.00 94.44 214 GLY A C 1
ATOM 1552 O O . GLY A 1 214 ? -5.521 -17.916 7.800 1.00 94.44 214 GLY A O 1
ATOM 1553 N N . THR A 1 215 ? -5.283 -17.150 5.704 1.00 97.00 215 THR A N 1
ATOM 1554 C CA . THR A 1 215 ? -3.820 -17.012 5.743 1.00 97.00 215 THR A CA 1
ATOM 1555 C C . THR A 1 215 ? -3.435 -15.593 6.140 1.00 97.00 215 THR A C 1
ATOM 1557 O O . THR A 1 215 ? -3.926 -14.637 5.538 1.00 97.00 215 THR A O 1
ATOM 1560 N N . ASP A 1 216 ? -2.544 -15.445 7.120 1.00 96.62 216 ASP A N 1
ATOM 1561 C CA . ASP A 1 216 ? -2.031 -14.141 7.548 1.00 96.62 216 ASP A CA 1
ATOM 1562 C C . ASP A 1 216 ? -1.266 -13.445 6.412 1.00 96.62 216 ASP A C 1
ATOM 1564 O O . ASP A 1 216 ? -0.421 -14.045 5.744 1.00 96.62 216 ASP A O 1
ATOM 1568 N N . ALA A 1 217 ? -1.551 -12.161 6.202 1.00 96.56 217 ALA A N 1
ATOM 1569 C CA . ALA A 1 217 ? -0.779 -11.318 5.303 1.00 96.56 217 ALA A CA 1
ATOM 1570 C C . ALA A 1 217 ? 0.344 -10.601 6.061 1.00 96.56 217 ALA A C 1
ATOM 1572 O O . ALA A 1 217 ? 0.126 -10.003 7.118 1.00 96.56 217 ALA A O 1
ATOM 1573 N N . ASP A 1 218 ? 1.529 -10.558 5.459 1.00 92.69 218 ASP A N 1
ATOM 1574 C CA . ASP A 1 218 ? 2.634 -9.741 5.940 1.00 92.69 218 ASP A CA 1
ATOM 1575 C C . ASP A 1 218 ? 2.315 -8.263 5.712 1.00 92.69 218 ASP A C 1
ATOM 1577 O O . ASP A 1 218 ? 2.209 -7.792 4.573 1.00 92.69 218 ASP A O 1
ATOM 1581 N N . ILE A 1 219 ? 2.175 -7.515 6.807 1.00 88.62 219 ILE A N 1
ATOM 1582 C CA . ILE A 1 219 ? 1.957 -6.068 6.784 1.00 88.62 219 ILE A CA 1
ATOM 1583 C C . ILE A 1 219 ? 3.305 -5.372 6.940 1.00 88.62 219 ILE A C 1
ATOM 1585 O O . ILE A 1 219 ? 3.982 -5.488 7.962 1.00 88.62 219 ILE A O 1
ATOM 1589 N N . SER A 1 220 ? 3.680 -4.590 5.936 1.00 83.38 220 SER A N 1
ATOM 1590 C CA . SER A 1 220 ? 4.902 -3.793 5.953 1.00 83.38 220 SER A CA 1
ATOM 1591 C C . SER A 1 220 ? 4.623 -2.354 5.547 1.00 83.38 220 SER A C 1
ATOM 1593 O O . SER A 1 220 ? 3.606 -2.029 4.928 1.00 83.38 220 SER A O 1
ATOM 1595 N N . SER A 1 221 ? 5.537 -1.458 5.911 1.00 78.44 221 SER A N 1
ATOM 1596 C CA . SER A 1 221 ? 5.471 -0.071 5.475 1.00 78.44 221 SER A CA 1
ATOM 1597 C C . SER A 1 221 ? 6.842 0.473 5.133 1.00 78.44 221 SER A C 1
ATOM 1599 O O . SER A 1 221 ? 7.824 0.157 5.804 1.00 78.44 221 SER A O 1
ATOM 1601 N N . SER A 1 222 ? 6.889 1.351 4.140 1.00 66.12 222 SER A N 1
ATOM 1602 C CA . SER A 1 222 ? 8.086 2.105 3.782 1.00 66.12 222 SER A CA 1
ATOM 1603 C C . SER A 1 222 ? 7.758 3.588 3.711 1.00 66.12 222 SER A C 1
ATOM 1605 O O . SER A 1 222 ? 6.790 3.964 3.044 1.00 66.12 222 SER A O 1
ATOM 1607 N N . THR A 1 223 ? 8.582 4.421 4.346 1.00 62.19 223 THR A N 1
ATOM 1608 C CA . THR A 1 223 ? 8.487 5.880 4.241 1.00 62.19 223 THR A CA 1
ATOM 1609 C C . THR A 1 223 ? 9.662 6.414 3.439 1.00 62.19 223 THR A C 1
ATOM 1611 O O . THR A 1 223 ? 10.816 6.249 3.830 1.00 62.19 223 THR A O 1
ATOM 1614 N N . VAL A 1 224 ? 9.362 7.061 2.316 1.00 53.66 224 VAL A N 1
ATOM 1615 C CA . VAL A 1 224 ? 10.353 7.594 1.377 1.00 53.66 224 VAL A CA 1
ATOM 1616 C C . VAL A 1 224 ? 9.944 9.005 0.971 1.00 53.66 224 VAL A C 1
ATOM 1618 O O . VAL A 1 224 ? 8.800 9.211 0.580 1.00 53.66 224 VAL A O 1
ATOM 1621 N N . GLY A 1 225 ? 10.849 9.985 1.100 1.00 50.97 225 GLY A N 1
ATOM 1622 C CA . GLY A 1 225 ? 10.589 11.387 0.727 1.00 50.97 225 GLY A CA 1
ATOM 1623 C C . GLY A 1 225 ? 9.332 11.997 1.366 1.00 50.97 225 GLY A C 1
ATOM 1624 O O . GLY A 1 225 ? 8.670 12.836 0.765 1.00 50.97 225 GLY A O 1
ATOM 1625 N N . GLY A 1 226 ? 8.967 11.535 2.564 1.00 52.84 226 GLY A N 1
ATOM 1626 C CA . GLY A 1 226 ? 7.756 11.957 3.265 1.00 52.84 226 GLY A CA 1
ATOM 1627 C C . GLY A 1 226 ? 6.451 11.290 2.796 1.00 52.84 226 GLY A C 1
ATOM 1628 O O . GLY A 1 226 ? 5.356 11.744 3.121 1.00 52.84 226 GLY A O 1
ATOM 1629 N N . VAL A 1 227 ? 6.527 10.210 2.019 1.00 57.44 227 VAL A N 1
ATOM 1630 C CA . VAL A 1 227 ? 5.376 9.373 1.653 1.00 57.44 227 VAL A CA 1
ATOM 1631 C C . VAL A 1 227 ? 5.496 8.034 2.345 1.00 57.44 227 VAL A C 1
ATOM 1633 O O . VAL A 1 227 ? 6.448 7.299 2.096 1.00 57.44 227 VAL A O 1
ATOM 1636 N N . THR A 1 228 ? 4.514 7.699 3.178 1.00 68.25 228 THR A N 1
ATOM 1637 C CA . THR A 1 228 ? 4.399 6.362 3.765 1.00 68.25 228 THR A CA 1
ATOM 1638 C C . THR A 1 228 ? 3.476 5.506 2.908 1.00 68.25 228 THR A C 1
ATOM 1640 O O . THR A 1 228 ? 2.341 5.886 2.619 1.00 68.25 228 THR A O 1
ATOM 1643 N N . ARG A 1 229 ? 3.961 4.335 2.498 1.00 73.88 229 ARG A N 1
ATOM 1644 C CA . ARG A 1 229 ? 3.168 3.302 1.826 1.00 73.88 229 ARG A CA 1
ATOM 1645 C C . ARG A 1 229 ? 3.054 2.097 2.733 1.00 73.88 229 ARG A C 1
ATOM 1647 O O . ARG A 1 229 ? 4.044 1.706 3.343 1.00 73.88 229 ARG A O 1
ATOM 1654 N N . TYR A 1 230 ? 1.864 1.519 2.771 1.00 84.75 230 TYR A N 1
ATOM 1655 C CA . TYR A 1 230 ? 1.580 0.290 3.490 1.00 84.75 230 TYR A CA 1
ATOM 1656 C C . TYR A 1 230 ? 1.249 -0.800 2.476 1.00 84.75 230 TYR A C 1
ATOM 1658 O O . TYR A 1 230 ? 0.465 -0.561 1.552 1.00 84.75 230 TYR A O 1
ATOM 1666 N N . VAL A 1 231 ? 1.863 -1.966 2.628 1.00 87.38 231 VAL A N 1
ATOM 1667 C CA . VAL A 1 231 ? 1.698 -3.112 1.730 1.00 87.38 231 VAL A CA 1
ATOM 1668 C C . VAL A 1 231 ? 1.326 -4.327 2.570 1.00 87.38 231 VAL A C 1
ATOM 1670 O O . VAL A 1 231 ? 1.920 -4.552 3.624 1.00 87.38 231 VAL A O 1
ATOM 1673 N N . CYS A 1 232 ? 0.343 -5.084 2.094 1.00 93.50 232 CYS A N 1
ATOM 1674 C CA . CYS A 1 232 ? -0.104 -6.347 2.663 1.00 93.50 232 CYS A CA 1
ATOM 1675 C C . CYS A 1 232 ? 0.065 -7.437 1.598 1.00 93.50 232 CYS A C 1
ATOM 1677 O O . CYS A 1 232 ? -0.506 -7.321 0.506 1.00 93.50 232 CYS A O 1
ATOM 1679 N N . VAL A 1 233 ? 0.848 -8.473 1.897 1.00 93.12 233 VAL A N 1
ATOM 1680 C CA . VAL A 1 233 ? 1.109 -9.587 0.969 1.00 93.12 233 VAL A CA 1
ATOM 1681 C C . VAL A 1 233 ? 0.821 -10.913 1.660 1.00 93.12 233 VAL A C 1
ATOM 1683 O O . VAL A 1 233 ? 1.372 -11.161 2.724 1.00 93.12 233 VAL A O 1
ATOM 1686 N N . ALA A 1 234 ? 0.003 -11.771 1.051 1.00 95.81 234 ALA A N 1
ATOM 1687 C CA . ALA A 1 234 ? -0.171 -13.157 1.495 1.00 95.81 234 ALA A CA 1
ATOM 1688 C C . ALA A 1 234 ? 0.387 -14.153 0.463 1.00 95.81 234 ALA A C 1
ATOM 1690 O O . ALA A 1 234 ? 0.178 -13.989 -0.745 1.00 95.81 234 ALA A O 1
ATOM 1691 N N . GLU A 1 235 ? 1.068 -15.195 0.941 1.00 95.19 235 GLU A N 1
ATOM 1692 C CA . GLU A 1 235 ? 1.408 -16.395 0.166 1.00 95.19 235 GLU A CA 1
ATOM 1693 C C . GLU A 1 235 ? 0.365 -17.477 0.471 1.00 95.19 235 GLU A C 1
ATOM 1695 O O . GLU A 1 235 ? 0.269 -17.956 1.595 1.00 95.19 235 GLU A O 1
ATOM 1700 N N . LEU A 1 236 ? -0.437 -17.852 -0.523 1.00 96.00 236 LEU A N 1
ATOM 1701 C CA . LEU A 1 236 ? -1.561 -18.768 -0.357 1.00 96.00 236 LEU A CA 1
ATOM 1702 C C . LEU A 1 236 ? -1.152 -20.186 -0.772 1.00 96.00 236 LEU A C 1
ATOM 1704 O O . LEU A 1 236 ? -0.844 -20.425 -1.943 1.00 96.00 236 LEU A O 1
ATOM 1708 N N . GLU A 1 237 ? -1.157 -21.129 0.174 1.00 93.25 237 GLU A N 1
ATOM 1709 C CA . GLU A 1 237 ? -0.768 -22.527 -0.081 1.00 93.25 237 GLU A CA 1
ATOM 1710 C C . GLU A 1 237 ? -1.908 -23.360 -0.685 1.00 93.25 237 GLU A C 1
ATOM 1712 O O . GLU A 1 237 ? -1.697 -24.115 -1.633 1.00 93.25 237 GLU A O 1
ATOM 1717 N N . ASP A 1 238 ? -3.126 -23.197 -0.163 1.00 89.25 238 ASP A N 1
ATOM 1718 C CA . ASP A 1 238 ? -4.249 -24.116 -0.402 1.00 89.25 238 ASP A CA 1
ATOM 1719 C C . ASP A 1 238 ? -5.285 -23.590 -1.415 1.00 89.25 238 ASP A C 1
ATOM 1721 O O . ASP A 1 238 ? -6.420 -24.071 -1.476 1.00 89.25 238 ASP A O 1
ATOM 1725 N N . VAL A 1 239 ? -4.908 -22.615 -2.250 1.00 91.56 239 VAL A N 1
ATOM 1726 C CA . VAL A 1 239 ? -5.795 -22.031 -3.273 1.00 91.56 239 VAL A CA 1
ATOM 1727 C C . VAL A 1 239 ? -5.295 -22.301 -4.690 1.00 91.56 239 VAL A C 1
ATOM 1729 O O . VAL A 1 239 ? -4.106 -22.455 -4.951 1.00 91.56 239 VAL A O 1
ATOM 1732 N N . THR A 1 240 ? -6.225 -22.319 -5.647 1.00 90.38 240 THR A N 1
ATOM 1733 C CA . THR A 1 240 ? -5.918 -22.523 -7.079 1.00 90.38 240 THR A CA 1
ATOM 1734 C C . THR A 1 240 ? -6.214 -21.302 -7.950 1.00 90.38 240 THR A C 1
ATOM 1736 O O . THR A 1 240 ? -5.873 -21.292 -9.132 1.00 90.38 240 THR A O 1
ATOM 1739 N N . SER A 1 241 ? -6.836 -20.266 -7.381 1.00 93.44 241 SER A N 1
ATOM 1740 C CA . SER A 1 241 ? -7.147 -19.001 -8.048 1.00 93.44 241 SER A CA 1
ATOM 1741 C C . SER A 1 241 ? -7.013 -17.842 -7.064 1.00 93.44 241 SER A C 1
ATOM 1743 O O . SER A 1 241 ? -7.181 -18.031 -5.865 1.00 93.44 241 SER A O 1
ATOM 1745 N N . LEU A 1 242 ? -6.759 -16.640 -7.588 1.00 95.25 242 LEU A N 1
ATOM 1746 C CA . LEU A 1 242 ? -6.762 -15.383 -6.828 1.00 95.25 242 LEU A CA 1
ATOM 1747 C C . LEU A 1 242 ? -8.108 -14.641 -6.921 1.00 95.25 242 LEU A C 1
ATOM 1749 O O . LEU A 1 242 ? -8.184 -13.448 -6.653 1.00 95.25 242 LEU A O 1
ATOM 1753 N N . THR A 1 243 ? -9.163 -15.327 -7.355 1.00 95.69 243 THR A N 1
ATOM 1754 C CA . THR A 1 243 ? -10.511 -14.773 -7.539 1.00 95.69 243 THR A CA 1
ATOM 1755 C C . THR A 1 243 ? -11.491 -15.427 -6.585 1.00 95.69 243 THR A C 1
ATOM 1757 O O . THR A 1 243 ? -11.417 -16.641 -6.399 1.00 95.69 243 THR A O 1
ATOM 1760 N N . GLY A 1 244 ? -12.487 -14.675 -6.121 1.00 94.81 244 GLY A N 1
ATOM 1761 C CA . GLY A 1 244 ? -13.519 -15.220 -5.242 1.00 94.81 244 GLY A CA 1
ATOM 1762 C C . GLY A 1 244 ? -13.021 -15.429 -3.813 1.00 94.81 244 GLY A C 1
ATOM 1763 O O . GLY A 1 244 ? -13.521 -16.318 -3.138 1.00 94.81 244 GLY A O 1
ATOM 1764 N N . LEU A 1 245 ? -12.010 -14.660 -3.398 1.00 96.94 245 LEU A N 1
ATOM 1765 C CA . LEU A 1 245 ? -11.357 -14.811 -2.104 1.00 96.94 245 LEU A CA 1
ATOM 1766 C C . LEU A 1 245 ? -12.136 -14.094 -0.997 1.00 96.94 245 LEU A C 1
ATOM 1768 O O . LEU A 1 245 ? -12.690 -13.012 -1.219 1.00 96.94 245 LEU A O 1
ATOM 1772 N N . GLU A 1 246 ? -12.109 -14.654 0.205 1.00 97.62 246 GLU A N 1
ATOM 1773 C CA . GLU A 1 246 ? -12.447 -13.959 1.443 1.00 97.62 246 GLU A CA 1
ATOM 1774 C C . GLU A 1 246 ? -11.221 -13.213 1.986 1.00 97.62 246 GLU A C 1
ATOM 1776 O O . GLU A 1 246 ? -10.128 -13.769 2.112 1.00 97.62 246 GLU A O 1
ATOM 1781 N N . VAL A 1 247 ? -11.407 -11.936 2.320 1.00 98.38 247 VAL A N 1
ATOM 1782 C CA . VAL A 1 247 ? -10.400 -11.108 2.991 1.00 98.38 247 VAL A CA 1
ATOM 1783 C C . VAL A 1 247 ? -10.997 -10.571 4.282 1.00 98.38 247 VAL A C 1
ATOM 1785 O O . VAL A 1 247 ? -12.047 -9.932 4.248 1.00 98.38 247 VAL A O 1
ATOM 1788 N N . VAL A 1 248 ? -10.318 -10.776 5.407 1.00 98.06 248 VAL A N 1
ATOM 1789 C CA . VAL A 1 248 ? -10.737 -10.247 6.712 1.00 98.06 248 VAL A CA 1
ATOM 1790 C C . VAL A 1 248 ? -9.685 -9.267 7.208 1.00 98.06 248 VAL A C 1
ATOM 1792 O O . VAL A 1 248 ? -8.513 -9.614 7.324 1.00 98.06 248 VAL A O 1
ATOM 1795 N N . ALA A 1 249 ? -10.100 -8.035 7.485 1.00 97.62 249 ALA A N 1
ATOM 1796 C CA . ALA A 1 249 ? -9.253 -6.965 7.993 1.00 97.62 249 ALA A CA 1
ATOM 1797 C C . ALA A 1 249 ? -9.674 -6.587 9.416 1.00 97.62 249 ALA A C 1
ATOM 1799 O O . ALA A 1 249 ? -10.849 -6.321 9.660 1.00 97.62 249 ALA A O 1
ATOM 1800 N N . GLU A 1 250 ? -8.712 -6.499 10.330 1.00 93.06 250 GLU A N 1
ATOM 1801 C CA . GLU A 1 250 ? -8.918 -5.970 11.677 1.00 93.06 250 GLU A CA 1
ATOM 1802 C C . GLU A 1 250 ? -8.433 -4.521 11.730 1.00 93.06 250 GLU A C 1
ATOM 1804 O O . GLU A 1 250 ? -7.245 -4.227 11.578 1.00 93.06 250 GLU A O 1
ATOM 1809 N N . LEU A 1 251 ? -9.360 -3.589 11.903 1.00 88.62 251 LEU A N 1
ATOM 1810 C CA . LEU A 1 251 ? -9.091 -2.158 11.933 1.00 88.62 251 LEU A CA 1
ATOM 1811 C C . LEU A 1 251 ? -8.602 -1.728 13.321 1.00 88.62 251 LEU A C 1
ATOM 1813 O O . LEU A 1 251 ? -9.035 -2.257 14.338 1.00 88.62 251 LEU A O 1
ATOM 1817 N N . GLY A 1 252 ? -7.797 -0.667 13.392 1.00 76.81 252 GLY A N 1
ATOM 1818 C CA . GLY A 1 252 ? -7.408 -0.066 14.677 1.00 76.81 252 GLY A CA 1
ATOM 1819 C C . GLY A 1 252 ? -8.585 0.547 15.456 1.00 76.81 252 GLY A C 1
ATOM 1820 O O . GLY A 1 252 ? -8.469 0.872 16.636 1.00 76.81 252 GLY A O 1
ATOM 1821 N N . SER A 1 253 ? -9.744 0.728 14.810 1.00 74.94 253 SER A N 1
ATOM 1822 C CA . SER A 1 253 ? -10.939 1.295 15.434 1.00 74.94 253 SER A CA 1
ATOM 1823 C C . SER A 1 253 ? -12.225 0.796 14.788 1.00 74.94 253 SER A C 1
ATOM 1825 O O . SER A 1 253 ? -12.377 0.869 13.570 1.00 74.94 253 SER A O 1
ATOM 1827 N N . GLY A 1 254 ? -13.213 0.424 15.608 1.00 75.94 254 GLY A N 1
ATOM 1828 C CA . GLY A 1 254 ? -14.546 0.038 15.129 1.00 75.94 254 GLY A CA 1
ATOM 1829 C C . GLY A 1 254 ? -15.359 1.191 14.521 1.00 75.94 254 GLY A C 1
ATOM 1830 O O . GLY A 1 254 ? -16.382 0.971 13.872 1.00 75.94 254 GLY A O 1
ATOM 1831 N N . ASN A 1 255 ? -14.897 2.437 14.686 1.00 74.12 255 ASN A N 1
ATOM 1832 C CA . ASN A 1 255 ? -15.471 3.616 14.024 1.00 74.12 255 ASN A CA 1
ATOM 1833 C C . ASN A 1 255 ? -14.949 3.834 12.601 1.00 74.12 255 ASN A C 1
ATOM 1835 O O . ASN A 1 255 ? -15.496 4.673 11.884 1.00 74.12 255 ASN A O 1
ATOM 1839 N N . ALA A 1 256 ? -13.869 3.155 12.213 1.00 82.50 256 ALA A N 1
ATOM 1840 C CA . ALA A 1 256 ? -13.349 3.255 10.863 1.00 82.50 256 ALA A CA 1
ATOM 1841 C C . ALA A 1 256 ? -14.182 2.387 9.911 1.00 82.50 256 ALA A C 1
ATOM 1843 O O . ALA A 1 256 ? -14.712 1.346 10.293 1.00 82.50 256 ALA A O 1
ATOM 1844 N N . GLU A 1 257 ? -14.313 2.833 8.673 1.00 89.31 257 GLU A N 1
ATOM 1845 C CA . GLU A 1 257 ? -14.937 2.105 7.574 1.00 89.31 257 GLU A CA 1
ATOM 1846 C C . GLU A 1 257 ? -13.859 1.709 6.573 1.00 89.31 257 GLU A C 1
ATOM 1848 O O . GLU A 1 257 ? -12.911 2.466 6.351 1.00 89.31 257 GLU A O 1
ATOM 1853 N N . ALA A 1 258 ? -14.010 0.541 5.955 1.00 95.12 258 ALA A N 1
ATOM 1854 C CA . ALA A 1 258 ? -13.019 0.010 5.034 1.00 95.12 258 ALA A CA 1
ATOM 1855 C C . ALA A 1 258 ? -13.643 -0.406 3.696 1.00 95.12 258 ALA A C 1
ATOM 1857 O O . ALA A 1 258 ? -14.711 -1.023 3.648 1.00 95.12 258 ALA A O 1
ATOM 1858 N N . THR A 1 259 ? -12.953 -0.082 2.601 1.00 97.31 259 THR A N 1
ATOM 1859 C CA . THR A 1 259 ? -13.274 -0.588 1.258 1.00 97.31 259 THR A CA 1
ATOM 1860 C C . THR A 1 259 ? -12.055 -1.252 0.639 1.00 97.31 259 THR A C 1
ATOM 1862 O O . THR A 1 259 ? -10.950 -0.740 0.786 1.00 97.31 259 THR A O 1
ATOM 1865 N N . LEU A 1 260 ? -12.240 -2.367 -0.067 1.00 97.06 260 LEU A N 1
ATOM 1866 C CA . LEU A 1 260 ? -11.169 -3.095 -0.747 1.00 97.06 260 LEU A CA 1
ATOM 1867 C C . LEU A 1 260 ? -11.426 -3.107 -2.252 1.00 97.06 260 LEU A C 1
ATOM 1869 O O . LEU A 1 260 ? -12.363 -3.736 -2.733 1.00 97.06 260 LEU A O 1
ATOM 1873 N N . GLY A 1 261 ? -10.627 -2.360 -3.014 1.00 91.12 261 GLY A N 1
ATOM 1874 C CA . GLY A 1 261 ? -10.836 -2.214 -4.459 1.00 91.12 261 GLY A CA 1
ATOM 1875 C C . GLY A 1 261 ? -12.200 -1.608 -4.818 1.00 91.12 261 GLY A C 1
ATOM 1876 O O . GLY A 1 261 ? -12.722 -1.882 -5.895 1.00 91.12 261 GLY A O 1
ATOM 1877 N N . GLY A 1 262 ? -12.786 -0.821 -3.908 1.00 90.12 262 GLY A N 1
ATOM 1878 C CA . GLY A 1 262 ? -14.134 -0.259 -4.027 1.00 90.12 262 GLY A CA 1
ATOM 1879 C C . GLY A 1 262 ? -15.263 -1.168 -3.522 1.00 90.12 262 GLY A C 1
ATOM 1880 O O . GLY A 1 262 ? -16.410 -0.726 -3.482 1.00 90.12 262 GLY A O 1
ATOM 1881 N N . ILE A 1 263 ? -14.964 -2.404 -3.110 1.00 92.38 263 ILE A N 1
ATOM 1882 C CA . ILE A 1 263 ? -15.926 -3.303 -2.460 1.00 92.38 263 ILE A CA 1
ATOM 1883 C C . ILE A 1 263 ? -16.074 -2.867 -0.999 1.00 92.38 263 ILE A C 1
ATOM 1885 O O . ILE A 1 263 ? -15.077 -2.735 -0.291 1.00 92.38 263 ILE A O 1
ATOM 1889 N N . GLY A 1 264 ? -17.304 -2.619 -0.548 1.00 92.69 264 GLY A N 1
ATOM 1890 C CA . GLY A 1 264 ? -17.586 -2.328 0.859 1.00 92.69 264 GLY A CA 1
ATOM 1891 C C . GLY A 1 264 ? -17.519 -3.597 1.707 1.00 92.69 264 GLY A C 1
ATOM 1892 O O . GLY A 1 264 ? -18.060 -4.624 1.303 1.00 92.69 264 GLY A O 1
ATOM 1893 N N . GLY A 1 265 ? -16.859 -3.522 2.861 1.00 91.62 265 GLY A N 1
ATOM 1894 C CA . GLY A 1 265 ? -16.762 -4.648 3.786 1.00 91.62 265 GLY A CA 1
ATOM 1895 C C . GLY A 1 265 ? -17.962 -4.761 4.729 1.00 91.62 265 GLY A C 1
ATOM 1896 O O . GLY A 1 265 ? -18.697 -3.796 4.950 1.00 91.62 265 GLY A O 1
ATOM 1897 N N . VAL A 1 266 ? -18.154 -5.949 5.299 1.00 95.06 266 VAL A N 1
ATOM 1898 C CA . VAL A 1 266 ? -19.187 -6.255 6.296 1.00 95.06 266 VAL A CA 1
ATOM 1899 C C . VAL A 1 266 ? -18.525 -6.397 7.662 1.00 95.06 266 VAL A C 1
ATOM 1901 O O . VAL A 1 266 ? -17.651 -7.242 7.835 1.00 95.06 266 VAL A O 1
ATOM 1904 N N . LYS A 1 267 ? -18.933 -5.566 8.625 1.00 89.31 267 LYS A N 1
ATOM 1905 C CA . LYS A 1 267 ? -18.456 -5.648 10.013 1.00 89.31 267 LYS A CA 1
ATOM 1906 C C . LYS A 1 267 ? -19.022 -6.867 10.733 1.00 89.31 267 LYS A C 1
ATOM 1908 O O . LYS A 1 267 ? -20.189 -7.208 10.519 1.00 89.31 267 LYS A O 1
ATOM 1913 N N . ASP A 1 268 ? -18.219 -7.466 11.606 1.00 86.62 268 ASP A N 1
ATOM 1914 C CA . ASP A 1 268 ? -18.696 -8.490 12.533 1.00 86.62 268 ASP A CA 1
ATOM 1915 C C . ASP A 1 268 ? -19.707 -7.892 13.532 1.00 86.62 268 ASP A C 1
ATOM 1917 O O . ASP A 1 268 ? -19.631 -6.728 13.928 1.00 86.62 268 ASP A O 1
ATOM 1921 N N . GLU A 1 269 ? -20.712 -8.678 13.916 1.00 79.06 269 GLU A N 1
ATOM 1922 C CA . GLU A 1 269 ? -21.800 -8.225 14.794 1.00 79.06 269 GLU A CA 1
AT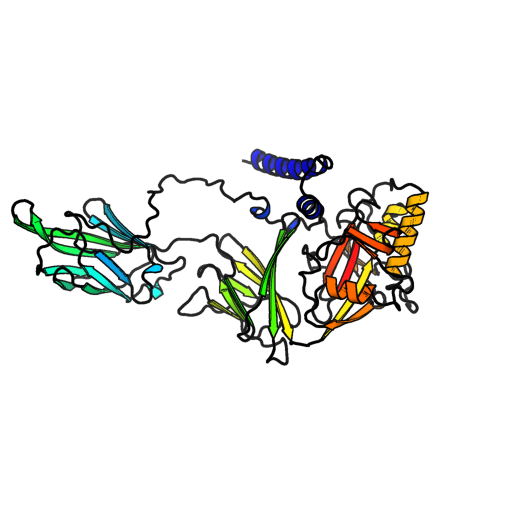OM 1923 C C . GLU A 1 269 ? -21.368 -8.015 16.256 1.00 79.06 269 GLU A C 1
ATOM 1925 O O . GLU A 1 269 ? -22.010 -7.256 16.994 1.00 79.06 269 GLU A O 1
ATOM 1930 N N . ASN A 1 270 ? -20.298 -8.690 16.675 1.00 76.69 270 ASN A N 1
ATOM 1931 C CA . ASN A 1 270 ? -19.760 -8.669 18.028 1.00 76.69 270 ASN A CA 1
ATOM 1932 C C . ASN A 1 270 ? -18.461 -7.857 18.115 1.00 76.69 270 ASN A C 1
ATOM 1934 O O . ASN A 1 270 ? -18.158 -7.351 19.198 1.00 76.69 270 ASN A O 1
ATOM 1938 N N . ASP A 1 271 ? -17.751 -7.687 16.996 1.00 73.62 271 ASP A N 1
ATOM 1939 C CA . ASP A 1 271 ? -16.517 -6.908 16.902 1.00 73.62 271 ASP A CA 1
ATOM 1940 C C . ASP A 1 271 ? -16.491 -5.971 15.679 1.00 73.62 271 ASP A C 1
ATOM 1942 O O . ASP A 1 271 ? -16.162 -6.349 14.558 1.00 73.62 271 ASP A O 1
ATOM 1946 N N . ASP A 1 272 ? -16.772 -4.688 15.911 1.00 78.12 272 ASP A N 1
ATOM 1947 C CA . ASP A 1 272 ? -16.805 -3.675 14.852 1.00 78.12 272 ASP A CA 1
ATOM 1948 C C . ASP A 1 272 ? -15.430 -3.353 14.241 1.00 78.12 272 ASP A C 1
ATOM 1950 O O . ASP A 1 272 ? -15.365 -2.603 13.259 1.00 78.12 272 ASP A O 1
ATOM 1954 N N . THR A 1 273 ? -14.338 -3.866 14.817 1.00 83.25 273 THR A N 1
ATOM 1955 C CA . THR A 1 273 ? -12.999 -3.750 14.230 1.00 83.25 273 THR A CA 1
ATOM 1956 C C . THR A 1 273 ? -12.764 -4.779 13.131 1.00 83.25 273 THR A C 1
ATOM 1958 O O . THR A 1 273 ? -11.969 -4.517 12.233 1.00 83.25 273 THR A O 1
ATOM 1961 N N . LEU A 1 274 ? -13.475 -5.907 13.142 1.00 90.12 274 LEU A N 1
ATOM 1962 C CA . LEU A 1 274 ? -13.337 -6.953 12.136 1.00 90.12 274 LEU A CA 1
ATOM 1963 C C . LEU A 1 274 ? -14.251 -6.675 10.945 1.00 90.12 274 LEU A C 1
ATOM 1965 O O . LEU A 1 274 ? -15.466 -6.534 11.086 1.00 90.12 274 LEU A O 1
ATOM 1969 N N . VAL A 1 275 ? -13.661 -6.616 9.753 1.00 96.50 275 VAL A N 1
ATOM 1970 C CA . VAL A 1 275 ? -14.350 -6.335 8.492 1.00 96.50 275 VAL A CA 1
ATOM 1971 C C . VAL A 1 275 ? -14.044 -7.424 7.473 1.00 96.50 275 VAL A C 1
ATOM 1973 O O . VAL A 1 275 ? -12.888 -7.640 7.121 1.00 96.50 275 VAL A O 1
ATOM 1976 N N . THR A 1 276 ? -15.089 -8.066 6.955 1.00 98.12 276 THR A N 1
ATOM 1977 C CA . THR A 1 276 ? -14.992 -9.125 5.943 1.00 98.12 276 THR A CA 1
ATOM 1978 C C . THR A 1 276 ? -15.358 -8.601 4.557 1.00 98.12 276 THR A C 1
ATOM 1980 O O . THR A 1 276 ? -16.376 -7.928 4.379 1.00 98.12 276 THR A O 1
ATOM 1983 N N . PHE A 1 277 ? -14.550 -8.944 3.561 1.00 98.38 277 PHE A N 1
ATOM 1984 C CA . PHE A 1 277 ? -14.796 -8.718 2.142 1.00 98.38 277 PHE A CA 1
ATOM 1985 C C . PHE A 1 277 ? -14.911 -10.076 1.453 1.00 98.38 277 PHE A C 1
ATOM 1987 O O . PHE A 1 277 ? -13.985 -10.881 1.517 1.00 98.38 277 PHE A O 1
ATOM 1994 N N . SER A 1 278 ? -16.033 -10.324 0.785 1.00 96.38 278 SER A N 1
ATOM 1995 C CA . SER A 1 278 ? -16.272 -11.563 0.038 1.00 96.38 278 SER A CA 1
ATOM 1996 C C . SER A 1 278 ? -16.097 -11.344 -1.463 1.00 96.38 278 SER A C 1
ATOM 1998 O O . SER A 1 278 ? -16.205 -10.216 -1.951 1.00 96.38 278 SER A O 1
ATOM 2000 N N . ASP A 1 279 ? -15.869 -12.434 -2.194 1.00 95.19 279 ASP A N 1
ATOM 2001 C CA . ASP A 1 279 ? -15.740 -12.453 -3.655 1.00 95.19 279 ASP A CA 1
ATOM 2002 C C . ASP A 1 279 ? -14.629 -11.528 -4.202 1.00 95.19 279 ASP A C 1
ATOM 2004 O O . ASP A 1 279 ? -14.756 -10.926 -5.273 1.00 95.19 279 ASP A O 1
ATOM 2008 N N . VAL A 1 280 ? -13.515 -11.403 -3.474 1.00 96.94 280 VAL A N 1
ATOM 2009 C CA . VAL A 1 280 ? -12.410 -10.508 -3.840 1.00 96.94 280 VAL A CA 1
ATOM 2010 C C . VAL A 1 280 ? -11.575 -11.105 -4.978 1.00 96.94 280 VAL A C 1
ATOM 2012 O O . VAL A 1 280 ? -11.236 -12.288 -4.984 1.00 96.94 280 VAL A O 1
ATOM 2015 N N . ASP A 1 281 ? -11.216 -10.266 -5.953 1.00 95.00 281 ASP A N 1
ATOM 2016 C CA . ASP A 1 281 ? -10.270 -10.584 -7.028 1.00 95.00 281 ASP A CA 1
ATOM 2017 C C . ASP A 1 281 ? -8.925 -9.888 -6.776 1.00 95.00 281 ASP A C 1
ATOM 2019 O O . ASP A 1 281 ? -8.814 -8.664 -6.897 1.00 95.00 281 ASP A O 1
ATOM 2023 N N . LEU A 1 282 ? -7.909 -10.683 -6.442 1.00 94.19 282 LEU A N 1
ATOM 2024 C CA . LEU A 1 282 ? -6.523 -10.274 -6.216 1.00 94.19 282 LEU A CA 1
ATOM 2025 C C . LEU A 1 282 ? -5.577 -10.717 -7.344 1.00 94.19 282 LEU A C 1
ATOM 2027 O O . LEU A 1 282 ? -4.364 -10.742 -7.148 1.00 94.19 282 LEU A O 1
ATOM 2031 N N . THR A 1 283 ? -6.086 -11.008 -8.549 1.00 89.75 283 THR A N 1
ATOM 2032 C CA . THR A 1 283 ? -5.229 -11.206 -9.743 1.00 89.75 283 THR A CA 1
ATOM 2033 C C . THR A 1 283 ? -4.343 -9.987 -10.032 1.00 89.75 283 THR A C 1
ATOM 2035 O O . THR A 1 283 ? -3.252 -10.105 -10.593 1.00 89.75 283 THR A O 1
ATOM 2038 N N . THR A 1 284 ? -4.797 -8.815 -9.586 1.00 84.12 284 THR A N 1
ATOM 2039 C CA . THR A 1 284 ? -4.033 -7.571 -9.457 1.00 84.12 284 THR A CA 1
ATOM 2040 C C . THR A 1 284 ? -4.179 -7.044 -8.035 1.00 84.12 284 THR A C 1
ATOM 2042 O O . THR A 1 284 ? -5.255 -7.195 -7.451 1.00 84.12 284 THR A O 1
ATOM 2045 N N . SER A 1 285 ? -3.174 -6.333 -7.522 1.00 88.56 285 SER A N 1
ATOM 2046 C CA . SER A 1 285 ? -3.282 -5.679 -6.215 1.00 88.56 285 SER A CA 1
ATOM 2047 C C . SER A 1 285 ? -4.467 -4.705 -6.142 1.00 88.56 285 SER A C 1
ATOM 2049 O O . SER A 1 285 ? -4.876 -4.098 -7.139 1.00 88.56 285 SER A O 1
ATOM 2051 N N . LYS A 1 286 ? -5.037 -4.561 -4.944 1.00 90.88 286 LYS A N 1
ATOM 2052 C CA . LYS A 1 286 ? -6.170 -3.672 -4.652 1.00 90.88 286 LYS A CA 1
ATOM 2053 C C . LYS A 1 286 ? -5.810 -2.719 -3.521 1.00 90.88 286 LYS A C 1
ATOM 2055 O O . LYS A 1 286 ? -4.986 -3.030 -2.670 1.00 90.88 286 LYS A O 1
ATOM 2060 N N . ASN A 1 287 ? -6.455 -1.560 -3.498 1.00 92.31 287 ASN A N 1
ATOM 2061 C CA . ASN A 1 287 ? -6.340 -0.638 -2.375 1.00 92.31 287 ASN A CA 1
ATOM 2062 C C . ASN A 1 287 ? -7.375 -1.005 -1.311 1.00 92.31 287 ASN A C 1
ATOM 2064 O O . ASN A 1 287 ? -8.568 -1.009 -1.611 1.00 92.31 287 ASN A O 1
ATOM 2068 N N . LEU A 1 288 ? -6.918 -1.275 -0.094 1.00 96.31 288 LEU A N 1
ATOM 2069 C CA . LEU A 1 288 ? -7.731 -1.233 1.112 1.00 96.31 288 LEU A CA 1
ATOM 2070 C C . LEU A 1 288 ? -7.688 0.194 1.660 1.00 96.31 288 LEU A C 1
ATOM 2072 O O . LEU A 1 288 ? -6.647 0.656 2.129 1.00 96.31 288 LEU A O 1
ATOM 2076 N N . GLU A 1 289 ? -8.800 0.905 1.568 1.00 94.44 289 GLU A N 1
ATOM 2077 C CA . GLU A 1 289 ? -8.947 2.271 2.063 1.00 94.44 289 GLU A CA 1
ATOM 2078 C C . GLU A 1 289 ? -9.700 2.241 3.389 1.00 94.44 289 GLU A C 1
ATOM 2080 O O . GLU A 1 289 ? -10.893 1.942 3.409 1.00 94.44 289 GLU A O 1
ATOM 2085 N N . ILE A 1 290 ? -8.997 2.550 4.481 1.00 91.50 290 ILE A N 1
ATOM 2086 C CA . ILE A 1 290 ? -9.552 2.666 5.831 1.00 91.50 290 ILE A CA 1
ATOM 2087 C C . ILE A 1 290 ? -9.778 4.144 6.111 1.00 91.50 290 ILE A C 1
ATOM 2089 O O . ILE A 1 290 ? -8.856 4.957 6.023 1.00 91.50 290 ILE A O 1
ATOM 2093 N N . THR A 1 291 ? -11.007 4.506 6.442 1.00 87.81 291 THR A N 1
ATOM 2094 C CA . THR A 1 291 ? -11.432 5.897 6.594 1.00 87.81 291 THR A CA 1
ATOM 2095 C C . THR A 1 291 ? -12.215 6.095 7.876 1.00 87.81 291 THR A C 1
ATOM 2097 O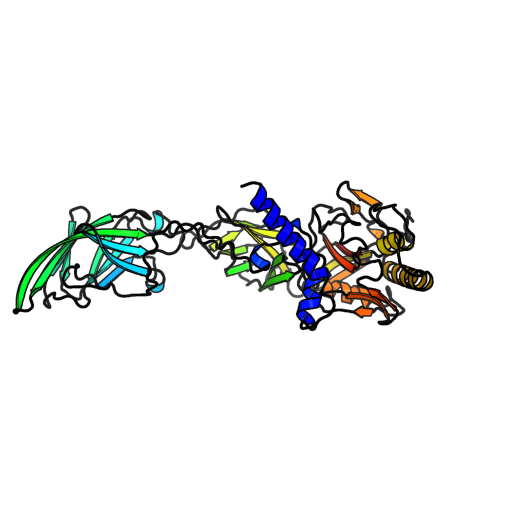 O . THR A 1 291 ? -12.900 5.198 8.349 1.00 87.81 291 THR A O 1
ATOM 2100 N N . ASN A 1 292 ? -12.149 7.294 8.434 1.00 77.00 292 ASN A N 1
ATOM 2101 C CA . ASN A 1 292 ? -13.150 7.782 9.375 1.00 77.00 292 ASN A CA 1
ATOM 2102 C C . ASN A 1 292 ? -13.660 9.148 8.886 1.00 77.00 292 ASN A C 1
ATOM 2104 O O . ASN A 1 292 ? -13.407 9.544 7.748 1.00 77.00 292 ASN A O 1
ATOM 2108 N N . THR A 1 293 ? -14.375 9.900 9.724 1.00 70.88 293 THR A N 1
ATOM 2109 C CA . THR A 1 293 ? -14.927 11.209 9.324 1.00 70.88 293 THR A CA 1
ATOM 2110 C C . THR A 1 293 ? -13.872 12.240 8.904 1.00 70.88 293 THR A C 1
ATOM 2112 O O . THR A 1 293 ? -14.224 13.243 8.286 1.00 70.88 293 THR A O 1
ATOM 2115 N N . THR A 1 294 ? -12.605 12.036 9.275 1.00 69.50 294 THR A N 1
ATOM 2116 C CA . THR A 1 294 ? -11.538 13.044 9.182 1.00 69.50 294 THR A CA 1
ATOM 2117 C C . THR A 1 294 ? -10.270 12.524 8.502 1.00 69.50 294 THR A C 1
ATOM 2119 O O . THR A 1 294 ? -9.610 13.277 7.790 1.00 69.50 294 THR A O 1
ATOM 2122 N N . TYR A 1 295 ? -9.913 11.261 8.722 1.00 78.38 295 TYR A N 1
ATOM 2123 C CA . TYR A 1 295 ? -8.651 10.654 8.310 1.00 78.38 295 TYR A CA 1
ATOM 2124 C C . TYR A 1 295 ? -8.887 9.491 7.352 1.00 78.38 295 TYR A C 1
ATOM 2126 O O . TYR A 1 295 ? -9.945 8.861 7.351 1.00 78.38 295 TYR A O 1
ATOM 2134 N N . SER A 1 296 ? -7.869 9.200 6.550 1.00 84.31 296 SER A N 1
ATOM 2135 C CA . SER A 1 296 ? -7.836 8.066 5.635 1.00 84.31 296 SER A CA 1
ATOM 2136 C C . SER A 1 296 ? -6.429 7.484 5.599 1.00 84.31 296 SER A C 1
ATOM 2138 O O . SER A 1 296 ? -5.446 8.224 5.702 1.00 84.31 296 SER A O 1
ATOM 2140 N N . ARG A 1 297 ? -6.334 6.165 5.455 1.00 85.12 297 ARG A N 1
ATOM 2141 C CA . ARG A 1 297 ? -5.091 5.448 5.186 1.00 85.12 297 ARG A CA 1
ATOM 2142 C C . ARG A 1 297 ? -5.350 4.350 4.164 1.00 85.12 297 ARG A C 1
ATOM 2144 O O . ARG A 1 297 ? -6.359 3.654 4.228 1.00 85.12 297 ARG A O 1
ATOM 2151 N N . THR A 1 298 ? -4.417 4.192 3.232 1.00 89.31 298 THR A N 1
ATOM 2152 C CA . THR A 1 298 ? -4.515 3.208 2.152 1.00 89.31 298 THR A CA 1
ATOM 2153 C C . THR A 1 298 ? -3.416 2.160 2.274 1.00 89.31 298 THR A C 1
ATOM 2155 O O . THR A 1 298 ? -2.239 2.511 2.380 1.00 89.31 298 THR A O 1
ATOM 2158 N N . TYR A 1 299 ? -3.806 0.891 2.191 1.00 91.31 299 TYR A N 1
ATOM 2159 C CA . TYR A 1 299 ? -2.923 -0.271 2.122 1.00 91.31 299 TYR A CA 1
ATOM 2160 C C . TYR A 1 299 ? -3.046 -0.904 0.738 1.00 91.31 299 TYR A C 1
ATOM 2162 O O . TYR A 1 299 ? -4.152 -1.062 0.225 1.00 91.31 299 TYR A O 1
ATOM 2170 N N . GLN A 1 300 ? -1.927 -1.261 0.117 1.00 90.00 300 GLN A N 1
ATOM 2171 C CA . GLN A 1 300 ? -1.942 -2.066 -1.100 1.00 90.00 300 GLN A CA 1
ATOM 2172 C C . GLN A 1 300 ? -1.982 -3.543 -0.708 1.00 90.00 300 GLN A C 1
ATOM 2174 O O . GLN A 1 300 ? -1.014 -4.060 -0.161 1.00 90.00 300 GLN A O 1
ATOM 2179 N N . VAL A 1 301 ? -3.096 -4.209 -0.992 1.00 94.44 301 VAL A N 1
ATOM 2180 C CA . VAL A 1 301 ? -3.324 -5.622 -0.682 1.00 94.44 301 VAL A CA 1
ATOM 2181 C C . VAL A 1 301 ? -3.080 -6.460 -1.929 1.00 94.44 301 VAL A C 1
ATOM 2183 O O . VAL A 1 301 ? -3.591 -6.154 -3.011 1.00 94.44 301 VAL A O 1
ATOM 2186 N N . SER A 1 302 ? -2.288 -7.515 -1.783 1.00 93.50 302 SER A N 1
ATOM 2187 C CA . SER A 1 302 ? -1.977 -8.473 -2.842 1.00 93.50 302 SER A CA 1
ATOM 2188 C C . SER A 1 302 ? -1.808 -9.876 -2.270 1.00 93.50 302 SER A C 1
ATOM 2190 O O . SER A 1 302 ? -1.555 -10.046 -1.079 1.00 93.50 302 SER A O 1
ATOM 2192 N N . ALA A 1 303 ? -1.940 -10.877 -3.130 1.00 95.06 303 ALA A N 1
ATOM 2193 C CA . ALA A 1 303 ? -1.685 -12.261 -2.780 1.00 95.06 303 ALA A CA 1
ATOM 2194 C C . ALA A 1 303 ? -1.035 -12.984 -3.959 1.00 95.06 303 ALA A C 1
ATOM 2196 O O . ALA A 1 303 ? -1.202 -12.583 -5.114 1.00 95.06 303 ALA A O 1
ATOM 2197 N N . HIS A 1 304 ? -0.314 -14.057 -3.666 1.00 94.25 304 HIS A N 1
ATOM 2198 C CA . HIS A 1 304 ? 0.192 -14.974 -4.676 1.00 94.25 304 HIS A CA 1
ATOM 2199 C C . HIS A 1 304 ? 0.007 -16.418 -4.231 1.00 94.25 304 HIS A C 1
ATOM 2201 O O . HIS A 1 304 ? -0.016 -16.714 -3.043 1.00 94.25 304 HIS A O 1
ATOM 2207 N N . ILE A 1 305 ? -0.128 -17.316 -5.204 1.00 94.88 305 ILE A N 1
ATOM 2208 C CA . ILE A 1 305 ? -0.161 -18.754 -4.941 1.00 94.88 305 ILE A CA 1
ATOM 2209 C C . ILE A 1 305 ? 1.275 -19.210 -4.689 1.00 94.88 305 ILE A C 1
ATOM 2211 O O . ILE A 1 305 ? 2.171 -18.864 -5.470 1.00 94.88 305 ILE A O 1
ATOM 2215 N N . LYS A 1 306 ? 1.481 -19.976 -3.619 1.00 93.94 306 LYS A N 1
ATOM 2216 C CA . LYS A 1 306 ? 2.780 -20.549 -3.262 1.00 93.94 306 LYS A CA 1
ATOM 2217 C C . LYS A 1 306 ? 3.386 -21.321 -4.429 1.00 93.94 306 LYS A C 1
ATOM 2219 O O . LYS A 1 306 ? 2.685 -22.028 -5.152 1.00 93.94 306 LYS A O 1
ATOM 2224 N N . ASP A 1 307 ? 4.690 -21.140 -4.636 1.00 91.50 307 ASP A N 1
ATOM 2225 C CA . ASP A 1 307 ? 5.446 -21.699 -5.769 1.00 91.50 307 ASP A CA 1
ATOM 2226 C C . ASP A 1 307 ? 4.891 -21.315 -7.162 1.00 91.50 307 ASP A C 1
ATOM 2228 O O . ASP A 1 307 ? 5.295 -21.865 -8.194 1.00 91.50 307 ASP A O 1
ATOM 2232 N N . GLY A 1 308 ? 3.975 -20.345 -7.215 1.00 92.38 308 GLY A N 1
ATOM 2233 C CA . GLY A 1 308 ? 3.390 -19.829 -8.439 1.00 92.38 308 GLY A CA 1
ATOM 2234 C C . GLY A 1 308 ? 4.397 -19.046 -9.274 1.00 92.38 308 GLY A C 1
ATOM 2235 O O . GLY A 1 308 ? 5.426 -18.564 -8.798 1.00 92.38 308 GLY A O 1
ATOM 2236 N N . THR A 1 309 ? 4.069 -18.871 -10.551 1.00 95.12 309 THR A N 1
ATOM 2237 C CA . THR A 1 309 ? 4.815 -17.990 -11.455 1.00 95.12 309 THR A CA 1
ATOM 2238 C C . THR A 1 309 ? 3.876 -16.963 -12.059 1.00 95.12 309 THR A C 1
ATOM 2240 O O . THR A 1 309 ? 2.692 -17.231 -12.263 1.00 95.12 309 THR A O 1
ATOM 2243 N N . VAL A 1 310 ? 4.412 -15.783 -12.341 1.00 94.81 310 VAL A N 1
ATOM 2244 C CA . VAL A 1 310 ? 3.697 -14.694 -13.001 1.00 94.81 310 VAL A CA 1
ATOM 2245 C C . VAL A 1 310 ? 4.480 -14.213 -14.209 1.00 94.81 310 VAL A C 1
ATOM 2247 O O . VAL A 1 310 ? 5.713 -14.281 -14.250 1.00 94.81 310 VAL A O 1
ATOM 2250 N N . THR A 1 311 ? 3.754 -13.706 -15.195 1.00 96.38 311 THR A N 1
ATOM 2251 C CA . THR A 1 311 ? 4.340 -13.037 -16.350 1.00 96.38 311 THR A CA 1
ATOM 2252 C C . THR A 1 311 ? 4.416 -11.537 -16.083 1.00 96.38 311 THR A C 1
ATOM 2254 O O . THR A 1 311 ? 3.410 -10.922 -15.736 1.00 96.38 311 THR A O 1
ATOM 2257 N N . VAL A 1 312 ? 5.590 -10.935 -16.272 1.00 97.38 312 VAL A N 1
ATOM 2258 C CA . VAL A 1 312 ? 5.802 -9.481 -16.195 1.00 97.38 312 VAL A CA 1
ATOM 2259 C C . VAL A 1 312 ? 6.416 -8.955 -17.489 1.00 97.38 312 VAL A C 1
ATOM 2261 O O . VAL A 1 312 ? 7.153 -9.663 -18.179 1.00 97.38 312 VAL A O 1
ATOM 2264 N N . HIS A 1 313 ? 6.143 -7.695 -17.803 1.00 97.38 313 HIS A N 1
ATOM 2265 C CA . HIS A 1 313 ? 6.658 -6.991 -18.973 1.00 97.38 313 HIS A CA 1
ATOM 2266 C C . HIS A 1 313 ? 7.569 -5.855 -18.510 1.00 97.38 313 HIS A C 1
ATOM 2268 O O . HIS A 1 313 ? 7.091 -4.857 -17.980 1.00 97.38 313 HIS A O 1
ATOM 2274 N N . ILE A 1 314 ? 8.881 -5.990 -18.695 1.00 97.75 314 ILE A N 1
ATOM 2275 C CA . ILE A 1 314 ? 9.875 -5.052 -18.156 1.00 97.75 314 ILE A CA 1
ATOM 2276 C C . ILE A 1 314 ? 10.615 -4.288 -19.257 1.00 97.75 314 ILE A C 1
ATOM 2278 O O . ILE A 1 314 ? 10.945 -4.845 -20.311 1.00 97.75 314 ILE A O 1
ATOM 2282 N N . ALA A 1 315 ? 10.900 -3.009 -19.008 1.00 96.38 315 ALA A N 1
ATOM 2283 C CA . ALA A 1 315 ? 11.746 -2.199 -19.873 1.00 96.38 315 ALA A CA 1
ATOM 2284 C C . ALA A 1 315 ? 12.573 -1.142 -19.135 1.00 96.38 315 ALA A C 1
ATOM 2286 O O . ALA A 1 315 ? 12.133 -0.569 -18.141 1.00 96.38 315 ALA A O 1
ATOM 2287 N N . ILE A 1 316 ? 13.756 -0.835 -19.676 1.00 96.62 316 ILE A N 1
ATOM 2288 C CA . ILE A 1 316 ? 14.559 0.335 -19.308 1.00 96.62 316 ILE A CA 1
ATOM 2289 C C . ILE A 1 316 ? 14.334 1.445 -20.343 1.00 96.62 316 ILE A C 1
ATOM 2291 O O . ILE A 1 316 ? 14.443 1.231 -21.555 1.00 96.62 316 ILE A O 1
ATOM 2295 N N . ARG A 1 317 ? 14.011 2.645 -19.854 1.00 95.19 317 ARG A N 1
ATOM 2296 C CA . ARG A 1 317 ? 13.636 3.841 -20.618 1.00 95.19 317 ARG A CA 1
ATOM 2297 C C . ARG A 1 317 ? 14.644 4.958 -20.355 1.00 95.19 317 ARG A C 1
ATOM 2299 O O . ARG A 1 317 ? 14.497 5.746 -19.427 1.00 95.19 317 ARG A O 1
ATOM 2306 N N . SER A 1 318 ? 15.670 5.039 -21.198 1.00 94.69 318 SER A N 1
ATOM 2307 C CA . SER A 1 318 ? 16.741 6.047 -21.090 1.00 94.69 318 SER A CA 1
ATOM 2308 C C . SER A 1 318 ? 16.589 7.225 -22.060 1.00 94.69 318 SER A C 1
ATOM 2310 O O . SER A 1 318 ? 17.446 8.099 -22.109 1.00 94.69 318 SER A O 1
ATOM 2312 N N . PHE A 1 319 ? 15.512 7.269 -22.851 1.00 92.62 319 PHE A N 1
ATOM 2313 C CA . PHE A 1 319 ? 15.347 8.248 -23.932 1.00 92.62 319 PHE A CA 1
ATOM 2314 C C . PHE A 1 319 ? 15.302 9.714 -23.465 1.00 92.62 319 PHE A C 1
ATOM 2316 O O . PHE A 1 319 ? 15.669 10.606 -24.225 1.00 92.62 319 PHE A O 1
ATOM 2323 N N . LEU A 1 320 ? 14.881 9.975 -22.224 1.00 93.56 320 LEU A N 1
ATOM 2324 C CA . LEU A 1 320 ? 14.858 11.324 -21.648 1.00 93.56 320 LEU A CA 1
ATOM 2325 C C . LEU A 1 320 ? 16.277 11.841 -21.356 1.00 93.56 320 LEU A C 1
ATOM 2327 O O . LEU A 1 320 ? 16.515 13.044 -21.440 1.00 93.56 320 LEU A O 1
ATOM 2331 N N . ALA A 1 321 ? 17.245 10.945 -21.116 1.00 94.50 321 ALA A N 1
ATOM 2332 C CA . ALA A 1 321 ? 18.659 11.317 -21.059 1.00 94.50 321 ALA A CA 1
ATOM 2333 C C . ALA A 1 321 ? 19.127 11.856 -22.417 1.00 94.50 321 ALA A C 1
ATOM 2335 O O . ALA A 1 321 ? 19.750 12.914 -22.483 1.00 94.50 321 ALA A O 1
ATOM 2336 N N . ASP A 1 322 ? 18.786 11.168 -23.514 1.00 93.62 322 ASP A N 1
ATOM 2337 C CA . ASP A 1 322 ? 19.084 11.641 -24.868 1.00 93.62 322 ASP A CA 1
ATOM 2338 C C . ASP A 1 322 ? 18.412 12.992 -25.152 1.00 93.62 322 ASP A C 1
ATOM 2340 O O . ASP A 1 322 ? 19.033 13.843 -25.786 1.00 93.62 322 ASP A O 1
ATOM 2344 N N . GLU A 1 323 ? 17.172 13.211 -24.698 1.00 93.44 323 GLU A N 1
ATOM 2345 C CA . GLU A 1 323 ? 16.490 14.502 -24.858 1.00 93.44 323 GLU A CA 1
ATOM 2346 C C . GLU A 1 323 ? 17.236 15.634 -24.152 1.00 93.44 323 GLU A C 1
ATOM 2348 O O . GLU A 1 323 ? 17.559 16.641 -24.787 1.00 93.44 323 GLU A O 1
ATOM 2353 N N . TYR A 1 324 ? 17.575 15.446 -22.875 1.00 94.31 324 TYR A N 1
ATOM 2354 C CA . TYR A 1 324 ? 18.314 16.435 -22.098 1.00 94.31 324 TYR A CA 1
ATOM 2355 C C . TYR A 1 324 ? 19.701 16.709 -22.696 1.00 94.31 324 TYR A C 1
ATOM 2357 O O . TYR A 1 324 ? 20.036 17.854 -22.997 1.00 94.31 324 TYR A O 1
ATOM 2365 N N . LEU A 1 325 ? 20.505 15.667 -22.927 1.00 95.12 325 LEU A N 1
ATOM 2366 C CA . LEU A 1 325 ? 21.890 15.783 -23.405 1.00 95.12 325 LEU A CA 1
ATOM 2367 C C . LEU A 1 325 ? 21.988 16.403 -24.808 1.00 95.12 325 LEU A C 1
ATOM 2369 O O . LEU A 1 325 ? 22.984 17.053 -25.148 1.00 95.12 325 LEU A O 1
ATOM 2373 N N . GLU A 1 326 ? 20.967 16.210 -25.640 1.00 93.69 326 GLU A N 1
ATOM 2374 C CA . GLU A 1 326 ? 20.898 16.756 -26.998 1.00 93.69 326 GLU A CA 1
ATOM 2375 C C . GLU A 1 326 ? 20.091 18.055 -27.094 1.00 93.69 326 GLU A C 1
ATOM 2377 O O . GLU A 1 326 ? 19.945 18.591 -28.192 1.00 93.69 326 GLU A O 1
ATOM 2382 N N . ASN A 1 327 ? 19.629 18.603 -25.963 1.00 92.50 327 ASN A N 1
ATOM 2383 C CA . ASN A 1 327 ? 18.793 19.807 -25.897 1.00 92.50 327 ASN A CA 1
ATOM 2384 C C . ASN A 1 327 ? 17.541 19.710 -26.786 1.00 92.50 327 ASN A C 1
ATOM 2386 O O . ASN A 1 327 ? 17.169 20.665 -27.473 1.00 92.50 327 ASN A O 1
ATOM 2390 N N . ARG A 1 328 ? 16.919 18.532 -26.818 1.00 91.44 328 ARG A N 1
ATOM 2391 C CA . ARG A 1 328 ? 15.687 18.271 -27.562 1.00 91.44 328 ARG A CA 1
ATOM 2392 C C . ARG A 1 328 ? 14.478 18.495 -26.659 1.00 91.44 328 ARG A C 1
ATOM 2394 O O . ARG A 1 328 ? 14.573 18.440 -25.438 1.00 91.44 328 ARG A O 1
ATOM 2401 N N . THR A 1 329 ? 13.338 18.756 -27.284 1.00 89.75 329 THR A N 1
ATOM 2402 C CA . THR A 1 329 ? 12.084 19.087 -26.596 1.00 89.75 329 THR A CA 1
ATOM 2403 C C . THR A 1 329 ? 10.902 18.302 -27.158 1.00 89.75 329 THR A C 1
ATOM 2405 O O . THR A 1 329 ? 9.774 18.792 -27.165 1.00 89.75 329 THR A O 1
ATOM 2408 N N . ASN A 1 330 ? 11.144 17.085 -27.656 1.00 88.62 330 ASN A N 1
ATOM 2409 C CA . ASN A 1 330 ? 10.109 16.290 -28.322 1.00 88.62 330 ASN A CA 1
ATOM 2410 C C . ASN A 1 330 ? 9.002 15.859 -27.352 1.00 88.62 330 ASN A C 1
ATOM 2412 O O . ASN A 1 330 ? 7.851 15.729 -27.757 1.00 88.62 330 ASN A O 1
ATOM 2416 N N . TRP A 1 331 ? 9.368 15.636 -26.088 1.00 88.06 331 TRP A N 1
ATOM 2417 C CA . TRP A 1 331 ? 8.499 15.060 -25.055 1.00 88.06 331 TRP A CA 1
ATOM 2418 C C . TRP A 1 331 ? 8.312 15.971 -23.842 1.00 88.06 331 TRP A C 1
ATOM 2420 O O . TRP A 1 331 ? 7.310 15.889 -23.134 1.00 88.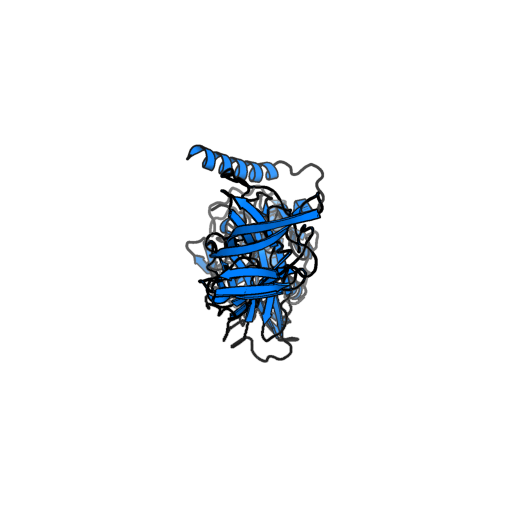06 331 TRP A O 1
ATOM 2430 N N . TYR A 1 332 ? 9.281 16.852 -23.606 1.00 90.06 332 TYR A N 1
ATOM 2431 C CA . TYR A 1 332 ? 9.261 17.805 -22.512 1.00 90.06 332 TYR A CA 1
ATOM 2432 C C . TYR A 1 332 ? 10.055 19.048 -22.909 1.00 90.06 332 TYR A C 1
ATOM 2434 O O . TYR A 1 332 ? 11.217 18.965 -23.297 1.00 90.06 332 TYR A O 1
ATOM 2442 N N . SER A 1 333 ? 9.422 20.219 -22.839 1.00 87.81 333 SER A N 1
ATOM 2443 C CA . SER A 1 333 ? 10.045 21.495 -23.215 1.00 87.81 333 SER A CA 1
ATOM 2444 C C . SER A 1 333 ? 10.663 22.243 -22.037 1.00 87.81 333 SER A C 1
ATOM 2446 O O . SER A 1 333 ? 11.262 23.295 -22.236 1.00 87.81 333 SER A O 1
ATOM 2448 N N . GLY A 1 334 ? 10.475 21.747 -20.811 1.00 84.81 334 GLY A N 1
ATOM 2449 C CA . GLY A 1 334 ? 10.966 22.390 -19.593 1.00 84.81 334 GLY A CA 1
ATOM 2450 C C . GLY A 1 334 ? 12.442 22.121 -19.303 1.00 84.81 334 GLY A C 1
ATOM 2451 O O . GLY A 1 334 ? 12.940 22.564 -18.270 1.00 84.81 334 GLY A O 1
ATOM 2452 N N . TYR A 1 335 ? 13.145 21.398 -20.180 1.00 82.69 335 TYR A N 1
ATOM 2453 C CA . TYR A 1 335 ? 14.589 21.257 -20.069 1.00 82.69 335 TYR A CA 1
ATOM 2454 C C . TYR A 1 335 ? 15.266 22.617 -20.275 1.00 82.69 335 TYR A C 1
ATOM 2456 O O . TYR A 1 335 ? 14.982 23.343 -21.229 1.00 82.69 335 TYR A O 1
ATOM 2464 N N . GLY A 1 336 ? 16.191 22.955 -19.376 1.00 80.06 336 GLY A N 1
ATOM 2465 C CA . GLY A 1 336 ? 17.190 23.983 -19.651 1.00 80.06 336 GLY A CA 1
ATOM 2466 C C . GLY A 1 336 ? 18.217 23.491 -20.675 1.00 80.06 336 GLY A C 1
ATOM 2467 O O . GLY A 1 336 ? 18.151 22.366 -21.165 1.00 80.06 336 GLY A O 1
ATOM 2468 N N . THR A 1 337 ? 19.213 24.322 -20.981 1.00 87.31 337 THR A N 1
ATOM 2469 C CA . THR A 1 337 ? 20.371 23.861 -21.755 1.00 87.31 337 THR A CA 1
ATOM 2470 C C . THR A 1 337 ? 21.210 22.907 -20.910 1.00 87.31 337 THR A C 1
ATOM 2472 O O . THR A 1 337 ? 21.586 23.249 -19.788 1.00 87.31 337 THR A O 1
ATOM 2475 N N . SER A 1 338 ? 21.538 21.739 -21.460 1.00 88.62 338 SER A N 1
ATOM 2476 C CA . SER A 1 338 ? 22.433 20.779 -20.825 1.00 88.62 338 SER A CA 1
ATOM 2477 C C . SER A 1 338 ? 23.773 21.427 -20.495 1.00 88.62 338 SER A C 1
ATOM 2479 O O . SER A 1 338 ? 24.451 21.979 -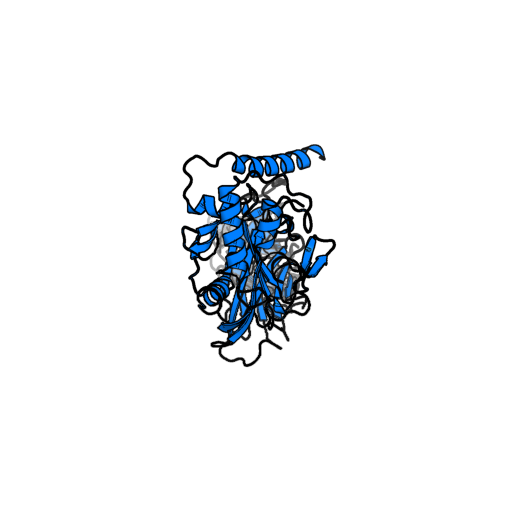21.365 1.00 88.62 338 SER A O 1
ATOM 2481 N N . SER A 1 339 ? 24.161 21.341 -19.227 1.00 86.81 339 SER A N 1
ATOM 2482 C CA . SER A 1 339 ? 25.454 21.808 -18.720 1.00 86.81 339 SER A CA 1
ATOM 2483 C C . SER A 1 339 ? 26.559 20.747 -18.814 1.00 86.81 339 SER A C 1
ATOM 2485 O O . SER A 1 339 ? 27.689 20.992 -18.390 1.00 86.81 339 SER A O 1
ATOM 2487 N N . VAL A 1 340 ? 26.247 19.566 -19.355 1.00 92.62 340 VAL A N 1
ATOM 2488 C CA . VAL A 1 340 ? 27.153 18.415 -19.399 1.00 92.62 340 VAL A CA 1
ATOM 2489 C C . VAL A 1 340 ? 28.258 18.646 -20.434 1.00 92.62 340 VAL A C 1
ATOM 2491 O O . VAL A 1 340 ? 28.002 19.056 -21.566 1.00 92.62 340 VAL A O 1
ATOM 2494 N N . SER A 1 341 ? 29.510 18.367 -20.056 1.00 93.62 341 SER A N 1
ATOM 2495 C CA . SER A 1 341 ? 30.657 18.511 -20.964 1.00 93.62 341 SER A CA 1
ATOM 2496 C C . SER A 1 341 ? 30.548 17.586 -22.185 1.00 93.62 341 SER A C 1
ATOM 2498 O O . SER A 1 341 ? 29.981 16.502 -22.093 1.00 93.62 341 SER A O 1
ATOM 2500 N N . SER A 1 342 ? 31.145 17.951 -23.324 1.00 94.38 342 SER A N 1
ATOM 2501 C CA . SER A 1 342 ? 31.050 17.153 -24.561 1.00 94.38 342 SER A CA 1
ATOM 2502 C C . SER A 1 342 ? 31.548 15.707 -24.413 1.00 94.38 342 SER A C 1
ATOM 2504 O O . SER A 1 342 ? 30.950 14.783 -24.971 1.00 94.38 342 SER A O 1
ATOM 2506 N N . THR A 1 343 ? 32.632 15.500 -23.657 1.00 95.38 343 THR A N 1
ATOM 2507 C CA . THR A 1 343 ? 33.173 14.160 -23.375 1.00 95.38 343 THR A CA 1
ATOM 2508 C C . THR A 1 343 ? 32.182 13.341 -22.558 1.00 95.38 343 THR A C 1
ATOM 2510 O O . THR A 1 343 ? 31.886 12.199 -22.904 1.00 95.38 343 THR A O 1
ATOM 2513 N N . GLU A 1 344 ? 31.626 13.949 -21.514 1.00 95.81 344 GLU A N 1
ATOM 2514 C CA . GLU A 1 344 ? 30.695 13.277 -20.615 1.00 95.81 344 GLU A CA 1
ATOM 2515 C C . GLU A 1 344 ? 29.355 12.989 -21.290 1.00 95.81 344 GLU A C 1
ATOM 2517 O O . GLU A 1 344 ? 28.836 11.881 -21.204 1.00 95.81 344 GLU A O 1
ATOM 2522 N N . LYS A 1 345 ? 28.860 13.931 -22.095 1.00 96.31 345 LYS A N 1
ATOM 2523 C CA . LYS A 1 345 ? 27.700 13.735 -22.964 1.00 96.31 345 LYS A CA 1
ATOM 2524 C C . LYS A 1 345 ? 27.869 12.503 -23.852 1.00 96.31 345 LYS A C 1
ATOM 2526 O O . LYS A 1 345 ? 26.957 11.689 -23.949 1.00 96.31 345 LYS A O 1
ATOM 2531 N N . THR A 1 346 ? 29.034 12.345 -24.482 1.00 96.88 346 THR A N 1
ATOM 2532 C CA . THR A 1 346 ? 29.309 11.189 -25.354 1.00 96.88 346 THR A CA 1
ATOM 2533 C C . THR A 1 346 ? 29.253 9.876 -24.571 1.00 96.88 346 THR A C 1
ATOM 2535 O O . THR A 1 346 ? 28.662 8.903 -25.041 1.00 96.88 346 THR A O 1
ATOM 2538 N N . ARG A 1 347 ? 29.822 9.854 -23.359 1.00 96.88 347 ARG A N 1
ATOM 2539 C CA . ARG A 1 347 ? 29.784 8.694 -22.461 1.00 96.88 347 ARG A CA 1
ATOM 2540 C C . ARG A 1 347 ? 28.348 8.345 -22.062 1.00 96.88 347 ARG A C 1
ATOM 2542 O O . ARG A 1 347 ? 27.928 7.204 -22.245 1.00 96.88 347 ARG A O 1
ATOM 2549 N N . LEU A 1 348 ? 27.589 9.326 -21.575 1.00 97.19 348 LEU A N 1
ATOM 2550 C CA . LEU A 1 348 ? 26.216 9.147 -21.103 1.00 97.19 348 LEU A CA 1
ATOM 2551 C C . LEU A 1 348 ? 25.268 8.704 -22.221 1.00 97.19 348 LEU A C 1
ATOM 2553 O O . LEU A 1 348 ? 24.481 7.788 -22.008 1.00 97.19 348 LEU A O 1
ATOM 2557 N N . LEU A 1 349 ? 25.388 9.253 -23.434 1.00 95.75 349 LEU A N 1
ATOM 2558 C CA . LEU A 1 349 ? 24.627 8.770 -24.595 1.00 95.75 349 LEU A CA 1
ATOM 2559 C C . LEU A 1 349 ? 24.950 7.305 -24.927 1.00 95.75 349 LEU A C 1
ATOM 2561 O O . LEU A 1 349 ? 24.053 6.530 -25.264 1.00 95.75 349 LEU A O 1
ATOM 2565 N N . GLY A 1 350 ? 26.219 6.904 -24.789 1.00 95.44 350 GLY A N 1
ATOM 2566 C CA . GLY A 1 350 ? 26.640 5.510 -24.932 1.00 95.44 350 GLY A CA 1
ATOM 2567 C C . GLY A 1 350 ? 25.987 4.592 -23.896 1.00 95.44 350 GLY A C 1
ATOM 2568 O O . GLY A 1 350 ? 25.437 3.551 -24.259 1.00 95.44 350 GLY A O 1
ATOM 2569 N N . VAL A 1 351 ? 25.980 4.999 -22.621 1.00 96.62 351 VAL A N 1
ATOM 2570 C CA . VAL A 1 351 ? 25.312 4.248 -21.543 1.00 96.62 351 VAL A CA 1
ATOM 2571 C C . VAL A 1 351 ? 23.801 4.184 -21.767 1.00 96.62 351 VAL A C 1
ATOM 2573 O O . VAL A 1 351 ? 23.224 3.099 -21.705 1.00 96.62 351 VAL A O 1
ATOM 2576 N N . ALA A 1 352 ? 23.158 5.307 -22.093 1.00 95.00 352 ALA A N 1
ATOM 2577 C CA . ALA A 1 352 ? 21.726 5.358 -22.374 1.00 95.00 352 ALA A CA 1
ATOM 2578 C C . ALA A 1 352 ? 21.356 4.387 -23.500 1.00 95.00 352 ALA A C 1
ATOM 2580 O O . ALA A 1 352 ? 20.416 3.602 -23.349 1.00 95.00 352 ALA A O 1
ATOM 2581 N N . SER A 1 353 ? 22.120 4.400 -24.598 1.00 93.38 353 SER A N 1
ATOM 2582 C CA . SER A 1 353 ? 21.915 3.502 -25.734 1.00 93.38 353 SER A CA 1
ATOM 2583 C C . SER A 1 353 ? 22.116 2.035 -25.370 1.00 93.38 353 SER A C 1
ATOM 2585 O O . SER A 1 353 ? 21.352 1.196 -25.845 1.00 93.38 353 SER A O 1
ATOM 2587 N N . TYR A 1 354 ? 23.109 1.719 -24.536 1.00 94.75 354 TYR A N 1
ATOM 2588 C CA . TYR A 1 354 ? 23.335 0.360 -24.051 1.00 94.75 354 TYR A CA 1
ATOM 2589 C C . TYR A 1 354 ? 22.139 -0.151 -23.242 1.00 94.75 354 TYR A C 1
ATOM 2591 O O . TYR A 1 354 ? 21.591 -1.209 -23.547 1.00 94.75 354 TYR A O 1
ATOM 2599 N N . LEU A 1 355 ? 21.687 0.630 -22.261 1.00 94.56 355 LEU A N 1
ATOM 2600 C CA . LEU A 1 355 ? 20.624 0.235 -21.339 1.00 94.56 355 LEU A CA 1
ATOM 2601 C C . LEU A 1 355 ? 19.297 -0.067 -22.044 1.00 94.56 355 LEU A C 1
ATOM 2603 O O . LEU A 1 355 ? 18.659 -1.074 -21.750 1.00 94.56 355 LEU A O 1
ATOM 2607 N N . ARG A 1 356 ? 18.900 0.760 -23.017 1.00 91.88 356 ARG A N 1
ATOM 2608 C CA . ARG A 1 356 ? 17.652 0.550 -23.774 1.00 91.88 356 ARG A CA 1
ATOM 2609 C C . ARG A 1 356 ? 17.751 -0.505 -24.878 1.00 91.88 356 ARG A C 1
ATOM 2611 O O . ARG A 1 356 ? 16.738 -0.829 -25.498 1.00 91.88 356 ARG A O 1
ATOM 2618 N N . SER A 1 357 ? 18.951 -1.008 -25.181 1.00 89.50 357 SER A N 1
ATOM 2619 C CA . SER A 1 357 ? 19.159 -1.924 -26.314 1.00 89.50 357 SER A CA 1
ATOM 2620 C C . SER A 1 357 ? 18.420 -3.252 -26.137 1.00 89.50 357 SER A C 1
ATOM 2622 O O . SER A 1 357 ? 17.831 -3.749 -27.093 1.00 89.50 357 SER A O 1
ATOM 2624 N N . ALA A 1 358 ? 18.338 -3.750 -24.901 1.00 87.00 358 ALA A N 1
ATOM 2625 C CA . ALA A 1 358 ? 17.553 -4.925 -24.529 1.00 87.00 358 ALA A CA 1
ATOM 2626 C C . ALA A 1 358 ? 16.047 -4.777 -24.816 1.00 87.00 358 ALA A C 1
ATOM 2628 O O . ALA A 1 358 ? 15.339 -5.766 -24.969 1.00 87.00 358 ALA A O 1
ATOM 2629 N N . ASN A 1 359 ? 15.567 -3.535 -24.902 1.00 90.94 359 ASN A N 1
ATOM 2630 C CA . ASN A 1 359 ? 14.171 -3.160 -25.109 1.00 90.94 359 ASN A CA 1
ATOM 2631 C C . ASN A 1 359 ? 13.927 -2.526 -26.484 1.00 90.94 359 ASN A C 1
ATOM 2633 O O . ASN A 1 359 ? 12.924 -1.840 -26.689 1.00 90.94 359 ASN A O 1
ATOM 2637 N N . SER A 1 360 ? 14.872 -2.691 -27.409 1.00 81.25 360 SER A N 1
ATOM 2638 C CA . SER A 1 360 ? 14.756 -2.186 -28.772 1.00 81.25 360 SER A CA 1
ATOM 2639 C C . SER A 1 360 ? 14.231 -3.292 -29.695 1.00 81.25 360 SER A C 1
ATOM 2641 O O . SER A 1 360 ? 14.966 -4.249 -29.956 1.00 81.25 360 SER A O 1
ATOM 2643 N N . PRO A 1 361 ? 12.989 -3.205 -30.201 1.00 70.25 361 PRO A N 1
ATOM 2644 C CA . PRO A 1 361 ? 12.443 -4.237 -31.073 1.00 70.25 361 PRO A CA 1
ATOM 2645 C C . PRO A 1 361 ? 13.212 -4.302 -32.398 1.00 70.25 361 PRO A C 1
ATOM 2647 O O . PRO A 1 361 ? 13.359 -3.305 -33.102 1.00 70.25 361 PRO A O 1
ATOM 2650 N N . THR A 1 362 ? 13.681 -5.494 -32.771 1.00 64.00 362 THR A N 1
ATOM 2651 C CA . THR A 1 362 ? 14.426 -5.727 -34.025 1.00 64.00 362 THR A CA 1
ATOM 2652 C C . THR A 1 362 ? 13.522 -5.907 -35.245 1.00 64.00 362 THR A C 1
ATOM 2654 O O . THR A 1 362 ? 14.002 -5.872 -36.377 1.00 64.00 362 THR A O 1
ATOM 2657 N N . THR A 1 363 ? 12.218 -6.096 -35.027 1.00 59.91 363 THR A N 1
ATOM 2658 C CA . THR A 1 363 ? 11.224 -6.431 -36.058 1.00 59.91 363 THR A CA 1
ATOM 2659 C C . THR A 1 363 ? 10.071 -5.436 -36.153 1.00 59.91 363 THR A C 1
ATOM 2661 O O . THR A 1 363 ? 9.120 -5.699 -36.885 1.00 59.91 363 THR A O 1
ATOM 2664 N N . SER A 1 364 ? 10.121 -4.319 -35.419 1.00 56.56 364 SER A N 1
ATOM 2665 C CA . SER A 1 364 ? 8.981 -3.404 -35.353 1.00 56.56 364 SER A CA 1
ATOM 2666 C C . SER A 1 364 ? 8.629 -2.838 -36.725 1.00 56.56 364 SER A C 1
ATOM 2668 O O . SER A 1 364 ? 9.490 -2.307 -37.429 1.00 56.56 364 SER A O 1
ATOM 2670 N N . THR A 1 365 ? 7.345 -2.878 -37.087 1.00 53.66 365 THR A N 1
ATOM 2671 C CA . THR A 1 365 ? 6.820 -2.106 -38.226 1.00 53.66 365 THR A CA 1
ATOM 2672 C C . THR A 1 365 ? 6.790 -0.600 -37.942 1.00 53.66 365 THR A C 1
ATOM 2674 O O . THR A 1 365 ? 6.599 0.192 -38.863 1.00 53.66 365 THR A O 1
ATOM 2677 N N . GLU A 1 366 ? 7.016 -0.196 -36.688 1.00 50.44 366 GLU A N 1
ATOM 2678 C CA . GLU A 1 366 ? 7.104 1.188 -36.233 1.00 50.44 366 GLU A CA 1
ATOM 2679 C C . GLU A 1 366 ? 8.471 1.470 -35.586 1.00 50.44 366 GLU A C 1
ATOM 2681 O O . GLU A 1 366 ? 8.572 1.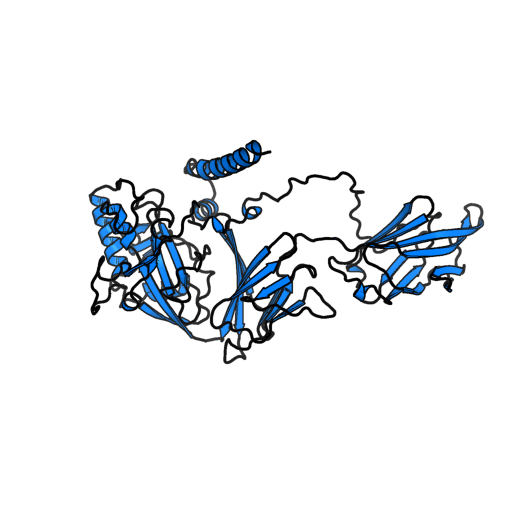809 -34.407 1.00 50.44 366 GLU A O 1
ATOM 2686 N N . THR A 1 367 ? 9.565 1.374 -36.350 1.00 52.34 367 THR A N 1
ATOM 2687 C CA . THR A 1 367 ? 10.869 1.894 -35.898 1.00 52.34 367 THR A CA 1
ATOM 2688 C C . THR A 1 367 ? 10.826 3.424 -35.800 1.00 52.34 367 THR A C 1
ATOM 2690 O O . THR A 1 367 ? 11.189 4.137 -36.737 1.00 52.34 367 THR A O 1
ATOM 2693 N N . LYS A 1 368 ? 10.347 3.937 -34.663 1.00 60.78 368 LYS A N 1
ATOM 2694 C CA . LYS A 1 368 ? 10.428 5.347 -34.248 1.00 60.78 368 LYS A CA 1
ATOM 2695 C C . LYS A 1 368 ? 11.609 5.577 -33.290 1.00 60.78 368 LYS A C 1
ATOM 2697 O O . LYS A 1 368 ? 12.373 4.661 -32.988 1.00 60.78 368 LYS A O 1
ATOM 2702 N N . ASN A 1 369 ? 11.773 6.839 -32.879 1.00 68.31 369 ASN A N 1
ATOM 2703 C CA . ASN A 1 369 ? 12.807 7.409 -32.002 1.00 68.31 369 ASN A CA 1
ATOM 2704 C C . ASN A 1 369 ? 13.465 6.418 -31.013 1.00 68.31 369 ASN A C 1
ATOM 2706 O O . ASN A 1 369 ? 12.794 5.624 -30.355 1.00 68.31 369 ASN A O 1
ATOM 2710 N N . TYR A 1 370 ? 14.791 6.525 -30.862 1.00 83.31 370 TYR A N 1
ATOM 2711 C CA . TYR A 1 370 ? 15.616 5.713 -29.946 1.00 83.31 370 TYR A CA 1
ATOM 2712 C C . TYR A 1 370 ? 15.478 4.196 -30.153 1.00 83.31 370 TYR A C 1
ATOM 2714 O O . TYR A 1 370 ? 15.393 3.437 -29.190 1.00 83.31 370 TYR A O 1
ATOM 2722 N N . ASN A 1 371 ? 15.481 3.755 -31.415 1.00 78.88 371 ASN A N 1
ATOM 2723 C CA . ASN A 1 371 ? 15.453 2.338 -31.796 1.00 78.88 371 ASN A CA 1
ATOM 2724 C C . ASN A 1 371 ? 14.190 1.592 -31.313 1.00 78.88 371 ASN A C 1
ATOM 2726 O O . ASN A 1 371 ? 14.264 0.447 -30.878 1.00 78.88 371 ASN A O 1
ATOM 2730 N N . GLY A 1 372 ? 13.032 2.261 -31.339 1.00 75.88 372 GLY A N 1
ATOM 2731 C CA . GLY A 1 372 ? 11.752 1.688 -30.907 1.00 75.88 372 GLY A CA 1
ATOM 2732 C C . GLY A 1 372 ? 11.531 1.647 -29.389 1.00 75.88 372 GLY A C 1
ATOM 2733 O O . GLY A 1 372 ? 10.496 1.158 -28.945 1.00 75.88 372 GLY A O 1
ATOM 2734 N N . ASN A 1 373 ? 12.462 2.177 -28.585 1.00 84.25 373 ASN A N 1
ATOM 2735 C CA . ASN A 1 373 ? 12.303 2.277 -27.128 1.00 84.25 373 ASN A CA 1
ATOM 2736 C C . ASN A 1 373 ? 11.555 3.548 -26.674 1.00 84.25 373 ASN A C 1
ATOM 2738 O O . ASN A 1 373 ? 11.098 3.603 -25.531 1.00 84.25 373 ASN A O 1
ATOM 2742 N N . GLY A 1 374 ? 11.430 4.561 -27.541 1.00 85.75 374 GLY A N 1
ATOM 2743 C CA . GLY A 1 374 ? 10.708 5.800 -27.237 1.00 85.75 374 GLY A CA 1
ATOM 2744 C C . GLY A 1 374 ? 9.180 5.635 -27.153 1.00 85.75 374 GLY A C 1
ATOM 2745 O O . GLY A 1 374 ? 8.642 4.623 -27.609 1.00 85.75 374 GLY A O 1
ATOM 2746 N N . PRO A 1 375 ? 8.464 6.636 -26.604 1.00 89.62 375 PRO A N 1
ATOM 2747 C CA . PRO A 1 375 ? 7.003 6.614 -26.533 1.00 89.62 375 PRO A CA 1
ATOM 2748 C C . PRO A 1 375 ? 6.346 6.576 -27.922 1.00 89.62 375 PRO A C 1
ATOM 2750 O O . PRO A 1 375 ? 6.802 7.231 -28.864 1.00 89.62 375 PRO A O 1
ATOM 2753 N N . LEU A 1 376 ? 5.231 5.849 -28.038 1.00 88.25 376 LEU A N 1
ATOM 2754 C CA . LEU A 1 376 ? 4.321 5.921 -29.187 1.00 88.25 376 LEU A CA 1
ATOM 2755 C C . LEU A 1 376 ? 3.479 7.198 -29.145 1.00 88.25 376 LEU A C 1
ATOM 2757 O O . LEU A 1 376 ? 3.241 7.823 -30.181 1.00 88.25 376 LEU A O 1
ATOM 2761 N N . SER A 1 377 ? 3.035 7.566 -27.944 1.00 88.62 377 SER A N 1
ATOM 2762 C CA . SER A 1 377 ? 2.231 8.752 -27.673 1.00 88.62 377 SER A CA 1
ATOM 2763 C C . SER A 1 377 ? 2.438 9.243 -26.240 1.00 88.62 377 SER A C 1
ATOM 2765 O O . SER A 1 377 ? 2.940 8.519 -25.375 1.00 88.62 377 SER A O 1
ATOM 2767 N N . GLN A 1 378 ? 2.032 10.491 -26.012 1.00 90.06 378 GLN A N 1
ATOM 2768 C CA . GLN A 1 378 ? 2.022 11.158 -24.718 1.00 90.06 378 GLN A CA 1
ATOM 2769 C C . GLN A 1 378 ? 0.615 11.707 -24.465 1.00 90.06 378 GLN A C 1
ATOM 2771 O O . GLN A 1 378 ? 0.034 12.352 -25.339 1.00 90.06 378 GLN A O 1
ATOM 2776 N N . GLU A 1 379 ? 0.073 11.444 -23.282 1.00 89.50 379 GLU A N 1
ATOM 2777 C CA . GLU A 1 379 ? -1.218 11.982 -22.848 1.00 89.50 379 GLU A CA 1
ATOM 2778 C C . GLU A 1 379 ? -1.100 13.442 -22.397 1.00 89.50 379 GLU A C 1
ATOM 2780 O O . GLU A 1 379 ? -0.010 13.936 -22.115 1.00 89.50 379 GLU A O 1
ATOM 2785 N N . ALA A 1 380 ? -2.233 14.136 -22.242 1.00 84.88 380 ALA A N 1
ATOM 2786 C CA . ALA A 1 380 ? -2.251 15.529 -21.775 1.00 84.88 380 ALA A CA 1
ATOM 2787 C C . ALA A 1 380 ? -1.591 15.727 -20.393 1.00 84.88 380 ALA A C 1
ATOM 2789 O O . ALA A 1 380 ? -1.104 16.812 -20.089 1.00 84.88 380 ALA A O 1
ATOM 2790 N N . SER A 1 381 ? -1.551 14.678 -19.567 1.00 81.00 381 SER A N 1
ATOM 2791 C CA . SER A 1 381 ? -0.848 14.646 -18.279 1.00 81.00 381 SER A CA 1
ATOM 2792 C C . SER A 1 381 ? 0.679 14.536 -18.402 1.00 81.00 381 SER A C 1
ATOM 2794 O O . SER A 1 381 ? 1.371 14.540 -17.389 1.00 81.00 381 SER A O 1
ATOM 2796 N N . GLY A 1 382 ? 1.215 14.393 -19.616 1.00 87.56 382 GLY A N 1
ATOM 2797 C CA . GLY A 1 382 ? 2.629 14.139 -19.883 1.00 87.56 382 GLY A CA 1
ATOM 2798 C C . GLY A 1 382 ? 3.028 12.662 -19.797 1.00 87.56 382 GLY A C 1
ATOM 2799 O O . GLY A 1 382 ? 4.182 12.335 -20.071 1.00 87.56 382 GLY A O 1
ATOM 2800 N N . ARG A 1 383 ? 2.092 11.770 -19.437 1.00 90.44 383 ARG A N 1
ATOM 2801 C CA . ARG A 1 383 ? 2.342 10.334 -19.245 1.00 90.44 383 ARG A CA 1
ATOM 2802 C C . ARG A 1 383 ? 2.521 9.613 -20.577 1.00 90.44 383 ARG A C 1
ATOM 2804 O O . ARG A 1 383 ? 1.788 9.857 -21.535 1.00 90.44 383 ARG A O 1
ATOM 2811 N N . MET A 1 384 ? 3.495 8.711 -20.609 1.00 91.25 384 MET A N 1
ATOM 2812 C CA . MET A 1 384 ? 3.984 8.073 -21.830 1.00 91.25 384 MET A CA 1
ATOM 2813 C C . MET A 1 384 ? 3.355 6.693 -22.058 1.00 91.25 384 MET A C 1
ATOM 2815 O O . MET A 1 384 ? 3.252 5.875 -21.136 1.00 91.25 384 MET A O 1
ATOM 2819 N N . ILE A 1 385 ? 2.992 6.415 -23.311 1.00 91.94 385 ILE A N 1
ATOM 2820 C CA . ILE A 1 385 ? 2.503 5.109 -23.767 1.00 91.94 385 ILE A CA 1
ATOM 2821 C C . ILE A 1 385 ? 3.542 4.498 -24.705 1.00 91.94 385 ILE A C 1
ATOM 2823 O O . ILE A 1 385 ? 3.959 5.131 -25.676 1.00 91.94 385 ILE A O 1
ATOM 2827 N N . PHE A 1 386 ? 3.937 3.253 -24.443 1.00 91.12 386 PHE A N 1
ATOM 2828 C CA . PHE A 1 386 ? 4.967 2.546 -25.209 1.00 91.12 386 PHE A CA 1
ATOM 2829 C C . PHE A 1 386 ? 4.382 1.431 -26.070 1.00 91.12 386 PHE A C 1
ATOM 2831 O O . PHE A 1 386 ? 3.285 0.914 -25.818 1.00 91.12 386 PHE A O 1
ATOM 2838 N N . SER A 1 387 ? 5.149 1.055 -27.094 1.00 89.00 387 SER A N 1
ATOM 2839 C CA . SER A 1 387 ? 4.865 -0.132 -27.894 1.00 89.00 387 SER A CA 1
ATOM 2840 C C . SER A 1 387 ? 5.027 -1.381 -27.041 1.00 89.00 387 SER A C 1
ATOM 2842 O O . SER A 1 387 ? 5.976 -1.490 -26.264 1.00 89.00 387 SER A O 1
ATOM 2844 N N . GLU A 1 388 ? 4.123 -2.336 -27.220 1.00 88.88 388 GLU A N 1
ATOM 2845 C CA . GLU A 1 388 ? 4.201 -3.643 -26.571 1.00 88.88 388 GLU A CA 1
ATOM 2846 C C . GLU A 1 388 ? 5.492 -4.383 -26.943 1.00 88.88 388 GLU A C 1
ATOM 2848 O O . GLU A 1 388 ? 6.142 -4.962 -26.080 1.00 88.88 388 GLU A O 1
ATOM 2853 N N . GLU A 1 389 ? 5.942 -4.243 -28.193 1.00 87.94 389 GLU A N 1
ATOM 2854 C CA . GLU A 1 389 ? 7.176 -4.855 -28.704 1.00 87.94 389 GLU A CA 1
ATOM 2855 C C . GLU A 1 389 ? 8.450 -4.319 -28.028 1.00 87.94 389 GLU A C 1
ATOM 2857 O O . GLU A 1 389 ? 9.515 -4.916 -28.151 1.00 87.94 389 GLU A O 1
ATOM 2862 N N . SER A 1 390 ? 8.362 -3.185 -27.325 1.00 90.25 390 SER A N 1
ATOM 2863 C CA . SER A 1 390 ? 9.498 -2.609 -26.598 1.00 90.25 390 SER A CA 1
ATOM 2864 C C . SER A 1 390 ? 9.701 -3.214 -25.203 1.00 90.25 390 SER A C 1
ATOM 2866 O O . SER A 1 390 ? 10.666 -2.876 -24.517 1.00 90.25 390 SER A O 1
ATOM 2868 N N . TYR A 1 391 ? 8.805 -4.097 -24.761 1.00 93.81 391 TYR A N 1
ATOM 2869 C CA . TYR A 1 391 ? 8.924 -4.782 -23.479 1.00 93.81 391 TYR A CA 1
ATOM 2870 C C . TYR A 1 391 ? 9.555 -6.159 -23.641 1.00 93.81 391 TYR A C 1
ATOM 2872 O O . TYR A 1 391 ? 9.276 -6.895 -24.586 1.00 93.81 391 TYR A O 1
ATOM 2880 N N . VAL A 1 392 ? 10.361 -6.535 -22.656 1.00 94.88 392 VAL A N 1
ATOM 2881 C CA . VAL A 1 392 ? 10.798 -7.917 -22.487 1.00 94.88 392 VAL A CA 1
ATOM 2882 C C . VAL A 1 392 ? 9.819 -8.621 -21.562 1.00 94.88 392 VAL A C 1
ATOM 2884 O O . VAL A 1 392 ? 9.508 -8.128 -20.481 1.00 94.88 392 VAL A O 1
ATOM 2887 N N . THR A 1 393 ? 9.332 -9.779 -21.997 1.00 96.00 393 THR A N 1
ATOM 2888 C CA . THR A 1 393 ? 8.428 -10.610 -21.199 1.00 96.00 393 THR A CA 1
ATOM 2889 C C . THR A 1 393 ? 9.240 -11.612 -20.390 1.00 96.00 393 THR A C 1
ATOM 2891 O O . THR A 1 393 ? 10.014 -12.381 -20.961 1.00 96.00 393 THR A O 1
ATOM 2894 N N . LEU A 1 394 ? 9.060 -11.606 -19.071 1.00 96.94 394 LEU A N 1
ATOM 2895 C CA . LEU A 1 394 ? 9.710 -12.523 -18.140 1.00 96.94 394 LEU A CA 1
ATOM 2896 C C . LEU A 1 394 ? 8.662 -13.351 -17.406 1.00 96.94 394 LEU A C 1
ATOM 2898 O O . LEU A 1 394 ? 7.644 -12.820 -16.974 1.00 96.94 394 LEU A O 1
ATOM 2902 N N . ASN A 1 395 ? 8.956 -14.635 -17.217 1.00 97.31 395 ASN A N 1
ATOM 2903 C CA . ASN A 1 395 ? 8.244 -15.476 -16.263 1.00 97.31 395 ASN A CA 1
ATOM 2904 C C . ASN A 1 395 ? 9.099 -15.566 -15.003 1.00 97.31 395 ASN A C 1
ATOM 2906 O O . ASN A 1 395 ? 10.233 -16.046 -15.064 1.00 97.31 395 ASN A O 1
ATOM 2910 N N . VAL A 1 396 ? 8.569 -15.071 -13.892 1.00 97.19 396 VAL A N 1
ATOM 2911 C CA . VAL A 1 396 ? 9.267 -14.991 -12.606 1.00 97.19 396 VAL A CA 1
ATOM 2912 C C . VAL A 1 396 ? 8.423 -15.644 -11.508 1.00 97.19 396 VAL A C 1
ATOM 2914 O O . VAL A 1 396 ? 7.202 -15.732 -11.668 1.00 97.19 396 VAL A O 1
ATOM 2917 N N . PRO A 1 397 ? 9.029 -16.126 -10.409 1.00 97.00 397 PRO A N 1
ATOM 2918 C CA . PRO A 1 397 ? 8.277 -16.551 -9.233 1.00 97.00 397 PRO A CA 1
ATOM 2919 C C . PRO A 1 397 ? 7.312 -15.460 -8.763 1.00 97.00 397 PRO A C 1
ATOM 2921 O O . PRO A 1 397 ? 7.645 -14.277 -8.777 1.00 97.00 397 PRO A O 1
ATOM 2924 N N . ALA A 1 398 ? 6.113 -15.854 -8.347 1.00 93.88 398 ALA A N 1
ATOM 2925 C CA . ALA A 1 398 ? 5.070 -14.922 -7.923 1.00 93.88 398 ALA A CA 1
ATOM 2926 C C . ALA A 1 398 ? 5.412 -14.190 -6.612 1.00 93.88 398 ALA A C 1
ATOM 2928 O O . ALA A 1 398 ? 4.870 -13.123 -6.352 1.00 93.88 398 ALA A O 1
ATOM 2929 N N . SER A 1 399 ? 6.354 -14.730 -5.835 1.00 92.56 399 SER A N 1
ATOM 2930 C CA . SER A 1 399 ? 6.915 -14.106 -4.634 1.00 92.56 399 SER A CA 1
ATOM 2931 C C . SER A 1 399 ? 7.916 -12.979 -4.925 1.00 92.56 399 SER A C 1
ATOM 2933 O O . SER A 1 399 ? 8.415 -12.348 -3.995 1.00 92.56 399 SER A O 1
ATOM 2935 N N . TYR A 1 400 ? 8.252 -12.721 -6.195 1.00 95.25 400 TYR A N 1
ATOM 2936 C CA . TYR A 1 400 ? 9.227 -11.694 -6.554 1.00 95.25 400 TYR A CA 1
ATOM 2937 C C . TYR A 1 400 ? 8.705 -10.274 -6.334 1.00 95.25 400 TYR A C 1
ATOM 2939 O O . TYR A 1 400 ? 7.517 -9.959 -6.438 1.00 95.25 400 TYR A O 1
ATOM 2947 N N . THR A 1 401 ? 9.655 -9.379 -6.104 1.00 93.06 401 THR A N 1
ATOM 2948 C CA . THR A 1 401 ? 9.443 -7.935 -6.092 1.00 93.06 401 THR A CA 1
ATOM 2949 C C . THR A 1 401 ? 9.862 -7.318 -7.426 1.00 93.06 401 THR A C 1
ATOM 2951 O O . THR A 1 401 ? 10.479 -7.965 -8.282 1.00 93.06 401 THR A O 1
ATOM 2954 N N . VAL A 1 402 ? 9.573 -6.031 -7.624 1.00 94.06 402 VAL A N 1
ATOM 2955 C CA . VAL A 1 402 ? 10.046 -5.276 -8.797 1.00 94.06 402 VAL A CA 1
ATOM 2956 C C . VAL A 1 402 ? 11.579 -5.306 -8.902 1.00 94.06 402 VAL A C 1
ATOM 2958 O O . VAL A 1 402 ? 12.123 -5.385 -10.008 1.00 94.06 402 VAL A O 1
ATOM 2961 N N . ARG A 1 403 ? 12.290 -5.303 -7.768 1.00 94.88 403 ARG A N 1
ATOM 2962 C CA . ARG A 1 403 ? 13.750 -5.463 -7.710 1.00 94.88 403 ARG A CA 1
ATOM 2963 C C . ARG A 1 403 ? 14.194 -6.839 -8.204 1.00 94.88 403 ARG A C 1
ATOM 2965 O O . ARG A 1 403 ? 15.135 -6.912 -8.993 1.00 94.88 403 ARG A O 1
ATOM 2972 N N . ASP A 1 404 ? 13.519 -7.910 -7.804 1.00 97.25 404 ASP A N 1
ATOM 2973 C CA . ASP A 1 404 ? 13.867 -9.273 -8.233 1.00 97.25 404 ASP A CA 1
ATOM 2974 C C . ASP A 1 404 ? 13.606 -9.487 -9.729 1.00 97.25 404 ASP A C 1
ATOM 2976 O O . ASP A 1 404 ? 14.411 -10.107 -10.434 1.00 97.25 404 ASP A O 1
ATOM 2980 N N . ALA A 1 405 ? 12.525 -8.897 -10.251 1.00 97.50 405 ALA A N 1
ATOM 2981 C CA . ALA A 1 405 ? 12.252 -8.863 -11.685 1.00 97.50 405 ALA A CA 1
ATOM 2982 C C . ALA A 1 405 ? 13.343 -8.095 -12.456 1.00 97.50 405 ALA A C 1
ATOM 2984 O O . ALA A 1 405 ? 13.812 -8.575 -13.492 1.00 97.50 405 ALA A O 1
ATOM 2985 N N . LEU A 1 406 ? 13.815 -6.952 -11.936 1.00 97.81 406 LEU A N 1
ATOM 2986 C CA . LEU A 1 406 ? 14.950 -6.223 -12.517 1.00 97.81 406 LEU A CA 1
ATOM 2987 C C . LEU A 1 406 ? 16.237 -7.064 -12.490 1.00 97.81 406 LEU A C 1
ATOM 2989 O O . LEU A 1 406 ? 16.955 -7.116 -13.489 1.00 97.81 406 LEU A O 1
ATOM 2993 N N . ASN A 1 407 ? 16.530 -7.753 -11.388 1.00 97.00 407 ASN A N 1
ATOM 2994 C CA . ASN A 1 407 ? 17.710 -8.618 -11.279 1.00 97.00 407 ASN A CA 1
ATOM 2995 C C . ASN A 1 407 ? 17.644 -9.788 -12.278 1.00 97.00 407 ASN A C 1
ATOM 2997 O O . ASN A 1 407 ? 18.633 -10.110 -12.940 1.00 97.00 407 ASN A O 1
ATOM 3001 N N . SER A 1 408 ? 16.462 -10.378 -12.461 1.00 96.94 408 SER A N 1
ATOM 3002 C CA . SER A 1 408 ? 16.224 -11.433 -13.457 1.00 96.94 408 SER A CA 1
ATOM 3003 C C . SER A 1 408 ? 16.408 -10.927 -14.886 1.00 96.94 408 SER A C 1
ATOM 3005 O O . SER A 1 408 ? 17.006 -11.602 -15.722 1.00 96.94 408 SER A O 1
ATOM 3007 N N . PHE A 1 409 ? 15.937 -9.710 -15.164 1.00 97.50 409 PHE A N 1
ATOM 3008 C CA . PHE A 1 409 ? 16.113 -9.064 -16.459 1.00 97.50 409 PHE A CA 1
ATOM 3009 C C . PHE A 1 409 ? 17.588 -8.782 -16.770 1.00 97.50 409 PHE A C 1
ATOM 3011 O O . PHE A 1 409 ? 18.085 -9.113 -17.845 1.00 97.50 409 PHE A O 1
ATOM 3018 N N . THR A 1 410 ? 18.293 -8.179 -15.816 1.00 96.38 410 THR A N 1
ATOM 3019 C CA . THR A 1 410 ? 19.648 -7.637 -16.003 1.00 96.38 410 THR A CA 1
ATOM 3020 C C . THR A 1 410 ? 20.747 -8.696 -15.941 1.00 96.38 410 THR A C 1
ATOM 3022 O O . THR A 1 410 ? 21.798 -8.521 -16.555 1.00 96.38 410 THR A O 1
ATOM 3025 N N . SER A 1 411 ? 20.500 -9.825 -15.271 1.00 95.25 411 SER A N 1
ATOM 3026 C CA . SER A 1 411 ? 21.409 -10.982 -15.261 1.00 95.25 411 SER A CA 1
ATOM 3027 C C . SER A 1 411 ? 21.338 -11.838 -16.534 1.00 95.25 411 SER A C 1
ATOM 3029 O O . SER A 1 411 ? 22.206 -12.685 -16.756 1.00 95.25 411 SER A O 1
ATOM 3031 N N . ASN A 1 412 ? 20.339 -11.625 -17.397 1.00 94.00 412 ASN A N 1
ATOM 3032 C CA . ASN A 1 412 ? 20.177 -12.398 -18.622 1.00 94.00 412 ASN A CA 1
ATOM 3033 C C . ASN A 1 412 ? 21.150 -11.925 -19.717 1.00 94.00 412 ASN A C 1
ATOM 3035 O O . ASN A 1 412 ? 21.000 -10.854 -20.313 1.00 94.00 412 ASN A O 1
ATOM 3039 N N . THR A 1 413 ? 22.123 -12.775 -20.042 1.00 92.62 413 THR A N 1
ATOM 3040 C CA . THR A 1 413 ? 23.172 -12.506 -21.040 1.00 92.62 413 THR A CA 1
ATOM 3041 C C . THR A 1 413 ? 22.658 -12.405 -22.477 1.00 92.62 413 THR A C 1
ATOM 3043 O O . THR A 1 413 ? 23.380 -11.918 -23.342 1.00 92.62 413 THR A O 1
ATOM 3046 N N . THR A 1 414 ? 21.414 -12.810 -22.751 1.00 92.19 414 THR A N 1
ATOM 3047 C CA . THR A 1 414 ? 20.762 -12.562 -24.049 1.00 92.19 414 THR A CA 1
ATOM 3048 C C . THR A 1 414 ? 20.479 -11.074 -24.236 1.00 92.19 414 THR A C 1
ATOM 3050 O O . THR A 1 414 ? 20.638 -10.548 -25.335 1.00 92.19 414 THR A O 1
ATOM 3053 N N . TYR A 1 415 ? 20.077 -10.393 -23.161 1.00 91.25 415 TYR A N 1
ATOM 3054 C CA . TYR A 1 415 ? 19.747 -8.968 -23.172 1.00 91.25 415 TYR A CA 1
ATOM 3055 C C . TYR A 1 415 ? 20.982 -8.103 -22.922 1.00 91.25 415 TYR A C 1
ATOM 3057 O O . TYR A 1 415 ? 21.166 -7.081 -23.580 1.00 91.25 415 TYR A O 1
ATOM 3065 N N . PHE A 1 416 ? 21.860 -8.546 -22.019 1.00 94.44 416 PHE A N 1
ATOM 3066 C CA . PHE A 1 416 ? 23.067 -7.822 -21.621 1.00 94.44 416 PHE A CA 1
ATOM 3067 C C . PHE A 1 416 ? 24.314 -8.716 -21.739 1.00 94.44 416 PHE A C 1
ATOM 3069 O O . PHE A 1 416 ? 24.917 -9.096 -20.731 1.00 94.44 416 PHE A O 1
ATOM 3076 N N . PRO A 1 417 ? 24.747 -9.064 -22.968 1.00 90.31 417 PRO A N 1
ATOM 3077 C CA . PRO A 1 417 ? 25.860 -9.996 -23.196 1.00 90.31 417 PRO A CA 1
ATOM 3078 C C . PRO A 1 417 ? 27.205 -9.487 -22.669 1.00 90.31 417 PRO A C 1
ATOM 3080 O O . PRO A 1 417 ? 28.116 -10.277 -22.437 1.00 90.31 417 PRO A O 1
ATOM 3083 N N . ASN A 1 418 ? 27.330 -8.173 -22.465 1.00 89.44 418 ASN A N 1
ATOM 3084 C CA . ASN A 1 418 ? 28.557 -7.531 -22.001 1.00 89.44 418 ASN A CA 1
ATOM 3085 C C . ASN A 1 418 ? 28.491 -7.103 -20.525 1.00 89.44 418 ASN A C 1
ATOM 3087 O O . ASN A 1 418 ? 29.274 -6.246 -20.111 1.00 89.44 418 ASN A O 1
ATOM 3091 N N . GLY A 1 419 ? 27.572 -7.694 -19.756 1.00 93.50 419 GLY A N 1
ATOM 3092 C CA . GLY A 1 419 ? 27.397 -7.450 -18.326 1.00 93.50 419 GLY A CA 1
ATOM 3093 C C . GLY A 1 419 ? 26.435 -6.308 -18.000 1.00 93.50 419 GLY A C 1
ATOM 3094 O O . GLY A 1 419 ? 26.063 -5.504 -18.851 1.00 93.50 419 GLY A O 1
ATOM 3095 N N . PHE A 1 420 ? 26.018 -6.245 -16.742 1.00 97.44 420 PHE A N 1
ATOM 3096 C CA . PHE A 1 420 ? 25.166 -5.184 -16.228 1.00 97.44 420 PHE A CA 1
ATOM 3097 C C . PHE A 1 420 ? 25.634 -4.803 -14.827 1.00 97.44 420 PHE A C 1
ATOM 3099 O O . PHE A 1 420 ? 26.035 -5.664 -14.042 1.00 97.44 420 PHE A O 1
ATOM 3106 N N . ALA A 1 421 ? 25.582 -3.515 -14.513 1.00 96.56 421 ALA A N 1
ATOM 3107 C CA . ALA A 1 421 ? 25.892 -2.985 -13.199 1.00 96.56 421 ALA A CA 1
ATOM 3108 C C . ALA A 1 421 ? 24.717 -2.167 -12.676 1.00 96.56 421 ALA A C 1
ATOM 3110 O O . ALA A 1 421 ? 24.190 -1.304 -13.378 1.00 96.56 421 ALA A O 1
ATOM 3111 N N . ILE A 1 422 ? 24.359 -2.433 -11.423 1.00 95.06 422 ILE A N 1
ATOM 3112 C CA . ILE A 1 422 ? 23.442 -1.619 -10.634 1.00 95.06 422 ILE A CA 1
ATOM 3113 C C . ILE A 1 422 ? 24.207 -1.138 -9.406 1.00 95.06 422 ILE A C 1
ATOM 3115 O O . ILE A 1 422 ? 24.823 -1.952 -8.716 1.00 95.06 422 ILE A O 1
ATOM 3119 N N . THR A 1 423 ? 24.177 0.163 -9.140 1.00 91.69 423 THR A N 1
ATOM 3120 C CA . THR A 1 423 ? 24.678 0.750 -7.891 1.00 91.69 423 THR A CA 1
ATOM 3121 C C . THR A 1 423 ? 23.511 1.266 -7.054 1.00 91.69 423 THR A C 1
ATOM 3123 O O . THR A 1 423 ? 22.438 1.565 -7.585 1.00 91.69 423 THR A O 1
ATOM 3126 N N . GLY A 1 424 ? 23.719 1.353 -5.744 1.00 83.75 424 GLY A N 1
ATOM 3127 C CA . GLY A 1 424 ? 22.690 1.691 -4.764 1.00 83.75 424 GLY A CA 1
ATOM 3128 C C . GLY A 1 424 ? 22.384 0.530 -3.824 1.00 83.75 424 GLY A C 1
ATOM 3129 O O . GLY A 1 424 ? 23.221 -0.349 -3.607 1.00 83.75 424 GLY A O 1
ATOM 3130 N N . SER A 1 425 ? 21.184 0.547 -3.254 1.00 82.25 425 SER A N 1
ATOM 3131 C CA . SER A 1 425 ? 20.680 -0.481 -2.343 1.00 82.25 425 SER A CA 1
ATOM 3132 C C . SER A 1 425 ? 19.682 -1.402 -3.052 1.00 82.25 425 SER A C 1
ATOM 3134 O O . SER A 1 425 ? 19.388 -1.244 -4.238 1.00 82.25 425 SER A O 1
ATOM 3136 N N . ASP A 1 426 ? 19.129 -2.379 -2.335 1.00 77.38 426 ASP A N 1
ATOM 3137 C CA . ASP A 1 426 ? 18.060 -3.216 -2.891 1.00 77.38 426 ASP A CA 1
ATOM 3138 C C . ASP A 1 426 ? 16.757 -2.435 -3.094 1.00 77.38 426 ASP A C 1
ATOM 3140 O O . ASP A 1 426 ? 15.995 -2.716 -4.019 1.00 77.38 426 ASP A O 1
ATOM 3144 N N . SER A 1 427 ? 16.526 -1.415 -2.268 1.00 77.12 427 SER A N 1
ATOM 3145 C CA . SER A 1 427 ? 15.360 -0.538 -2.364 1.00 77.12 427 SER A CA 1
ATOM 3146 C C . SER A 1 427 ? 15.523 0.569 -3.398 1.00 77.12 427 SER A C 1
ATOM 3148 O O . SER A 1 427 ? 14.534 0.948 -4.029 1.00 77.12 427 SER A O 1
ATOM 3150 N N . TYR A 1 428 ? 16.738 1.097 -3.557 1.00 80.50 428 TYR A N 1
ATOM 3151 C CA . TYR A 1 428 ? 17.005 2.318 -4.311 1.00 80.50 428 TYR A CA 1
ATOM 3152 C C . TYR A 1 428 ? 18.104 2.143 -5.359 1.00 80.50 428 TYR A C 1
ATOM 3154 O O . TYR A 1 428 ? 19.193 1.661 -5.052 1.00 80.50 428 TYR A O 1
ATOM 3162 N N . ILE A 1 429 ? 17.831 2.593 -6.586 1.00 88.56 429 ILE A N 1
ATOM 3163 C CA . ILE A 1 429 ? 18.757 2.500 -7.716 1.00 88.56 429 ILE A CA 1
ATOM 3164 C C . ILE A 1 429 ? 19.444 3.848 -7.923 1.00 88.56 429 ILE A C 1
ATOM 3166 O O . ILE A 1 429 ? 18.839 4.777 -8.450 1.00 88.56 429 ILE A O 1
ATOM 3170 N N . GLU A 1 430 ? 20.720 3.940 -7.556 1.00 88.94 430 GLU A N 1
ATOM 3171 C CA . GLU A 1 430 ? 21.517 5.157 -7.753 1.00 88.94 430 GLU A CA 1
ATOM 3172 C C . GLU A 1 430 ? 21.973 5.291 -9.206 1.00 88.94 430 GLU A C 1
ATOM 3174 O O . GLU A 1 430 ? 21.934 6.377 -9.781 1.00 88.94 430 GLU A O 1
ATOM 3179 N N . ALA A 1 431 ? 22.409 4.184 -9.816 1.00 94.94 431 ALA A N 1
ATOM 3180 C CA . ALA A 1 431 ? 22.873 4.165 -11.195 1.00 94.94 431 ALA A CA 1
ATOM 3181 C C . ALA A 1 431 ? 22.720 2.788 -11.843 1.00 94.94 431 ALA A C 1
ATOM 3183 O O . ALA A 1 431 ? 22.776 1.749 -11.180 1.00 94.94 431 ALA A O 1
ATOM 3184 N N . MET A 1 432 ? 22.588 2.787 -13.170 1.00 97.81 432 MET A N 1
ATOM 3185 C CA . MET A 1 432 ? 22.606 1.579 -13.993 1.00 97.81 432 MET A CA 1
ATOM 3186 C C . MET A 1 432 ? 23.551 1.748 -15.178 1.00 97.81 432 MET A C 1
ATOM 3188 O O . MET A 1 432 ? 23.721 2.848 -15.708 1.00 97.81 432 MET A O 1
ATOM 3192 N N . GLY A 1 433 ? 24.171 0.656 -15.616 1.00 96.88 433 GLY A N 1
ATOM 3193 C CA . GLY A 1 433 ? 25.057 0.671 -16.773 1.00 96.88 433 GLY A CA 1
ATOM 3194 C C . GLY A 1 433 ? 25.630 -0.687 -17.131 1.00 96.88 433 GLY A C 1
ATOM 3195 O O . GLY A 1 433 ? 25.182 -1.723 -16.653 1.00 96.88 433 GLY A O 1
ATOM 3196 N N . GLN A 1 434 ? 26.647 -0.674 -17.985 1.00 95.00 434 GLN A N 1
ATOM 3197 C CA . GLN A 1 434 ? 27.321 -1.895 -18.428 1.00 95.00 434 GLN A CA 1
ATOM 3198 C C . GLN A 1 434 ? 28.282 -2.440 -17.362 1.00 95.00 434 GLN A C 1
ATOM 3200 O O . GLN A 1 434 ? 28.354 -3.642 -17.124 1.00 95.00 434 GLN A O 1
ATOM 3205 N N . THR A 1 435 ? 29.030 -1.546 -16.718 1.00 93.81 435 THR A N 1
ATOM 3206 C CA . THR A 1 435 ? 29.994 -1.848 -15.652 1.00 93.81 435 THR A CA 1
ATOM 3207 C C . THR A 1 435 ? 29.863 -0.790 -14.565 1.00 93.81 435 THR A C 1
ATOM 3209 O O . THR A 1 435 ? 29.343 0.288 -14.836 1.00 93.81 435 THR A O 1
ATOM 3212 N N . SER A 1 436 ? 30.378 -1.037 -13.357 1.00 89.50 436 SER A N 1
ATOM 3213 C CA . SER A 1 436 ? 30.311 -0.065 -12.249 1.00 89.50 436 SER A CA 1
ATOM 3214 C C . SER A 1 436 ? 31.004 1.273 -12.543 1.00 89.50 436 SER A C 1
ATOM 3216 O O . SER A 1 436 ? 30.682 2.277 -11.920 1.00 89.50 436 SER A O 1
ATOM 3218 N N . SER A 1 437 ? 31.936 1.307 -13.501 1.00 87.38 437 SER A N 1
ATOM 3219 C CA . SER A 1 437 ? 32.611 2.523 -13.975 1.00 87.38 437 SER A CA 1
ATOM 3220 C C . SER A 1 437 ? 31.976 3.147 -15.222 1.00 87.38 437 SER A C 1
ATOM 3222 O O . SER A 1 437 ? 32.384 4.230 -15.635 1.00 87.38 437 SER A O 1
ATOM 3224 N N . ASN A 1 438 ? 31.000 2.476 -15.838 1.00 94.38 438 ASN A N 1
ATOM 3225 C CA . ASN A 1 438 ? 30.291 2.936 -17.027 1.00 94.38 438 ASN A CA 1
ATOM 3226 C C . ASN A 1 438 ? 28.776 2.881 -16.792 1.00 94.38 438 ASN A C 1
ATOM 3228 O O . ASN A 1 438 ? 28.053 2.108 -17.429 1.00 94.38 438 ASN A O 1
ATOM 3232 N N . VAL A 1 439 ? 28.335 3.698 -15.835 1.00 96.25 439 VAL A N 1
ATOM 3233 C CA . VAL A 1 439 ? 26.939 3.856 -15.417 1.00 96.25 439 VAL A CA 1
ATOM 3234 C C . VAL A 1 439 ? 26.416 5.257 -15.704 1.00 96.25 439 VAL A C 1
ATOM 3236 O O . VAL A 1 439 ? 27.189 6.190 -15.922 1.00 96.25 439 VAL A O 1
ATOM 3239 N N . MET A 1 440 ? 25.096 5.374 -15.717 1.00 96.44 440 MET A N 1
ATOM 3240 C CA . MET A 1 440 ? 24.360 6.626 -15.681 1.00 96.44 440 MET A CA 1
ATOM 3241 C C . MET A 1 440 ? 23.585 6.637 -14.372 1.00 96.44 440 MET A C 1
ATOM 3243 O O . MET A 1 440 ? 22.788 5.725 -14.122 1.00 96.44 440 MET A O 1
ATOM 3247 N N . GLY A 1 441 ? 23.866 7.622 -13.533 1.00 93.06 441 GLY A N 1
ATOM 3248 C CA . GLY A 1 441 ? 23.318 7.734 -12.194 1.00 93.06 441 GLY A CA 1
ATOM 3249 C C . GLY A 1 441 ? 22.620 9.052 -11.932 1.00 93.06 441 GLY A C 1
ATOM 3250 O O . GLY A 1 441 ? 22.363 9.849 -12.841 1.00 93.06 441 GLY A O 1
ATOM 3251 N N . GLU A 1 442 ? 22.284 9.255 -10.667 1.00 87.12 442 GLU A N 1
ATOM 3252 C CA . GLU A 1 442 ? 21.766 10.524 -10.177 1.00 87.12 442 GLU A CA 1
ATOM 3253 C C . GLU A 1 442 ? 22.662 11.691 -10.598 1.00 87.12 442 GLU A C 1
ATOM 3255 O O . GLU A 1 442 ? 23.890 11.604 -10.599 1.00 87.12 442 GLU A O 1
ATOM 3260 N N . PHE A 1 443 ? 22.028 12.810 -10.926 1.00 87.44 443 PHE A N 1
ATOM 3261 C CA . PHE A 1 443 ? 22.682 14.084 -11.227 1.00 87.44 443 PHE A CA 1
ATOM 3262 C C . PHE A 1 443 ? 23.549 14.140 -12.501 1.00 87.44 443 PHE A C 1
ATOM 3264 O O . PHE A 1 443 ? 23.958 15.237 -12.894 1.00 87.44 443 PHE A O 1
ATOM 3271 N N . ASP A 1 444 ? 23.749 13.022 -13.207 1.00 92.19 444 ASP A N 1
ATOM 3272 C CA . ASP A 1 444 ? 24.503 12.967 -14.469 1.00 92.19 444 ASP A CA 1
ATOM 3273 C C . ASP A 1 444 ? 23.843 13.789 -15.596 1.00 92.19 444 ASP A C 1
ATOM 3275 O O . ASP A 1 444 ? 24.531 14.370 -16.438 1.00 92.19 444 ASP A O 1
ATOM 3279 N N . CYS A 1 445 ? 22.511 13.903 -15.598 1.00 89.62 445 CYS A N 1
ATOM 3280 C CA . CYS A 1 445 ? 21.745 14.760 -16.511 1.00 89.62 445 CYS A CA 1
ATOM 3281 C C . CYS A 1 445 ? 21.135 15.969 -15.785 1.00 89.62 445 CYS A C 1
ATOM 3283 O O . CYS A 1 445 ? 19.972 16.318 -15.979 1.00 89.62 445 CYS A O 1
ATOM 3285 N N . GLY A 1 446 ? 21.936 16.624 -14.941 1.00 82.69 446 GLY A N 1
ATOM 3286 C CA . GLY A 1 446 ? 21.529 17.799 -14.170 1.00 82.69 446 GLY A CA 1
ATOM 3287 C C . GLY A 1 446 ? 20.932 17.440 -12.811 1.00 82.69 446 GLY A C 1
ATOM 3288 O O . GLY A 1 446 ? 20.607 16.288 -12.538 1.00 82.69 446 GLY A O 1
ATOM 3289 N N . SER A 1 447 ? 20.760 18.438 -11.940 1.00 80.75 447 SER A N 1
ATOM 3290 C CA . SER A 1 447 ? 20.412 18.251 -10.519 1.00 80.75 447 SER A CA 1
ATOM 3291 C C . SER A 1 447 ? 19.043 17.609 -10.252 1.00 80.75 447 SER A C 1
ATOM 3293 O O . SER A 1 447 ? 18.677 17.434 -9.098 1.00 80.75 447 SER A O 1
ATOM 3295 N N . ALA A 1 448 ? 18.268 17.330 -11.296 1.00 81.12 448 ALA A N 1
ATOM 3296 C CA . ALA A 1 448 ? 16.930 16.754 -11.254 1.00 81.12 448 ALA A CA 1
ATOM 3297 C C . ALA A 1 448 ? 16.866 15.358 -11.894 1.00 81.12 448 ALA A C 1
ATOM 3299 O O . ALA A 1 448 ? 15.778 14.895 -12.237 1.00 81.12 448 ALA A O 1
ATOM 3300 N N . SER A 1 449 ? 18.022 14.724 -12.117 1.00 87.44 449 SER A N 1
ATOM 3301 C CA . SER A 1 449 ? 18.126 13.456 -12.837 1.00 87.44 449 SER A CA 1
ATOM 3302 C C . SER A 1 449 ? 18.372 12.252 -11.935 1.00 87.44 449 SER A C 1
ATOM 3304 O O . SER A 1 449 ? 19.040 12.374 -10.909 1.00 87.44 449 SER A O 1
ATOM 3306 N N . GLY A 1 450 ? 17.815 11.101 -12.318 1.00 90.19 450 GLY A N 1
ATOM 3307 C CA . GLY A 1 450 ? 17.876 9.861 -11.543 1.00 90.19 450 GLY A CA 1
ATOM 3308 C C . GLY A 1 450 ? 16.956 8.763 -12.082 1.00 90.19 450 GLY A C 1
ATOM 3309 O O . GLY A 1 450 ? 16.247 8.958 -13.074 1.00 90.19 450 GLY A O 1
ATOM 3310 N N . TRP A 1 451 ? 16.978 7.599 -11.428 1.00 92.12 451 TRP A N 1
ATOM 3311 C CA . TRP A 1 451 ? 16.175 6.434 -11.807 1.00 92.12 451 TRP A CA 1
ATOM 3312 C C . TRP A 1 451 ? 14.858 6.365 -11.036 1.00 92.12 451 TRP A C 1
ATOM 3314 O O . TRP A 1 451 ? 14.820 6.466 -9.812 1.00 92.12 451 TRP A O 1
ATOM 3324 N N . MET A 1 452 ? 13.770 6.132 -11.763 1.00 89.75 452 MET A N 1
ATOM 3325 C CA . MET A 1 452 ? 12.425 5.939 -11.225 1.00 89.75 452 MET A CA 1
ATOM 3326 C C . MET A 1 452 ? 11.788 4.725 -11.895 1.00 89.75 452 MET A C 1
ATOM 3328 O O . MET A 1 452 ? 12.093 4.431 -13.049 1.00 89.75 452 MET A O 1
ATOM 3332 N N . TYR A 1 453 ? 10.877 4.031 -11.215 1.00 92.19 453 TYR A N 1
ATOM 3333 C CA . TYR A 1 453 ? 10.109 2.953 -11.837 1.00 92.19 453 TYR A CA 1
ATOM 3334 C C . TYR A 1 453 ? 8.609 3.206 -11.762 1.00 92.19 453 TYR A C 1
ATOM 3336 O O . TYR A 1 453 ? 8.108 3.842 -10.838 1.00 92.19 453 TYR A O 1
ATOM 3344 N N . THR A 1 454 ? 7.892 2.673 -12.744 1.00 91.81 454 THR A N 1
ATOM 3345 C CA . THR A 1 454 ? 6.435 2.524 -12.703 1.00 91.81 454 THR A CA 1
ATOM 3346 C C . THR A 1 454 ? 6.094 1.042 -12.628 1.00 91.81 454 THR A C 1
ATOM 3348 O O . THR A 1 454 ? 6.829 0.218 -13.168 1.00 91.81 454 THR A O 1
ATOM 3351 N N . ALA A 1 455 ? 4.982 0.714 -11.976 1.00 90.12 455 ALA A N 1
ATOM 3352 C CA . ALA A 1 455 ? 4.408 -0.625 -11.942 1.00 90.12 455 ALA A CA 1
ATOM 3353 C C . ALA A 1 455 ? 2.919 -0.497 -12.280 1.00 90.12 455 ALA A C 1
ATOM 3355 O O . ALA A 1 455 ? 2.166 0.132 -11.536 1.00 90.12 455 ALA A O 1
ATOM 3356 N N . ARG A 1 456 ? 2.520 -1.007 -13.446 1.00 90.06 456 ARG A N 1
ATOM 3357 C CA . ARG A 1 456 ? 1.211 -0.756 -14.064 1.00 90.06 456 ARG A CA 1
ATOM 3358 C C . ARG A 1 456 ? 0.524 -2.053 -14.458 1.00 90.06 456 ARG A C 1
ATOM 3360 O O . ARG A 1 456 ? 1.184 -3.027 -14.799 1.00 90.06 456 ARG A O 1
ATOM 3367 N N . THR A 1 457 ? -0.803 -2.056 -14.483 1.00 86.62 457 THR A N 1
ATOM 3368 C CA . THR A 1 457 ? -1.601 -3.220 -14.920 1.00 86.62 457 THR A CA 1
ATOM 3369 C C . THR A 1 457 ? -1.790 -3.280 -16.439 1.00 86.62 457 THR A C 1
ATOM 3371 O O . THR A 1 457 ? -2.254 -4.282 -16.971 1.00 86.62 457 THR A O 1
ATOM 3374 N N . SER A 1 458 ? -1.430 -2.211 -17.154 1.00 90.38 458 SER A N 1
ATOM 3375 C CA . SER A 1 458 ? -1.457 -2.131 -18.615 1.00 90.38 458 SER A CA 1
ATOM 3376 C C . SER A 1 458 ? -0.402 -1.145 -19.120 1.00 90.38 458 SER A C 1
ATOM 3378 O O . SER A 1 458 ? -0.150 -0.119 -18.487 1.00 90.38 458 SER A O 1
ATOM 3380 N N . ARG A 1 459 ? 0.159 -1.385 -20.313 1.00 89.69 459 ARG A N 1
ATOM 3381 C CA . ARG A 1 459 ? 1.067 -0.434 -20.988 1.00 89.69 459 ARG A CA 1
ATOM 3382 C C . ARG A 1 459 ? 0.423 0.920 -21.305 1.00 89.69 459 ARG A C 1
ATOM 3384 O O . ARG A 1 459 ? 1.131 1.902 -21.519 1.00 89.69 459 ARG A O 1
ATOM 3391 N N . THR A 1 460 ? -0.909 0.968 -21.376 1.00 90.69 460 THR A N 1
ATOM 3392 C CA . THR A 1 460 ? -1.688 2.197 -21.599 1.00 90.69 460 THR A CA 1
ATOM 3393 C C . THR A 1 460 ? -2.282 2.753 -20.309 1.00 90.69 460 THR A C 1
ATOM 3395 O O . THR A 1 460 ? -3.075 3.690 -20.363 1.00 90.69 460 THR A O 1
ATOM 3398 N N . ASP A 1 461 ? -1.947 2.183 -19.149 1.00 86.75 461 ASP A N 1
ATOM 3399 C CA . ASP A 1 461 ? -2.346 2.764 -17.875 1.00 86.75 461 ASP A CA 1
ATOM 3400 C C . ASP A 1 461 ? -1.560 4.058 -17.645 1.00 86.75 461 ASP A C 1
ATOM 3402 O O . ASP A 1 461 ? -0.345 4.088 -17.438 1.00 86.75 461 ASP A O 1
ATOM 3406 N N . VAL A 1 462 ? -2.298 5.152 -17.736 1.00 83.81 462 VAL A N 1
ATOM 3407 C CA . VAL A 1 462 ? -1.831 6.523 -17.546 1.00 83.81 462 VAL A CA 1
ATOM 3408 C C . VAL A 1 462 ? -2.537 7.154 -16.356 1.00 83.81 462 VAL A C 1
ATOM 3410 O O . VAL A 1 462 ? -2.590 8.376 -16.249 1.00 83.81 462 VAL A O 1
ATOM 3413 N N . THR A 1 463 ? -3.101 6.347 -15.458 1.00 80.44 463 THR A N 1
ATOM 3414 C CA . THR A 1 463 ? -3.861 6.805 -14.285 1.00 80.44 463 THR A CA 1
ATOM 3415 C C . THR A 1 463 ? -3.173 6.420 -12.984 1.00 80.44 463 THR A C 1
ATOM 3417 O O . THR A 1 463 ? -3.121 7.257 -12.077 1.00 80.44 463 THR A O 1
ATOM 3420 N N . SER A 1 464 ? -2.531 5.248 -12.935 1.00 79.06 464 SER A N 1
ATOM 3421 C CA . SER A 1 464 ? -1.751 4.806 -11.780 1.00 79.06 464 SER A CA 1
ATOM 3422 C C . SER A 1 464 ? -0.683 5.820 -11.385 1.00 79.06 464 SER A C 1
ATOM 3424 O O . SER A 1 464 ? 0.045 6.354 -12.226 1.00 79.06 464 SER A O 1
ATOM 3426 N N . ALA A 1 465 ? -0.617 6.103 -10.085 1.00 76.50 465 ALA A N 1
ATOM 3427 C CA . ALA A 1 465 ? 0.435 6.918 -9.493 1.00 76.50 465 ALA A CA 1
ATOM 3428 C C . ALA A 1 465 ? 1.782 6.181 -9.542 1.00 76.50 465 ALA A C 1
ATOM 3430 O O . ALA A 1 465 ? 1.824 4.960 -9.706 1.00 76.50 465 ALA A O 1
ATOM 3431 N N . LEU A 1 466 ? 2.879 6.913 -9.341 1.00 78.75 466 LEU A N 1
ATOM 3432 C CA . LEU A 1 466 ? 4.164 6.268 -9.096 1.00 78.75 466 LEU A CA 1
ATOM 3433 C C . LEU A 1 466 ? 4.093 5.387 -7.835 1.00 78.75 466 LEU A C 1
ATOM 3435 O O . LEU A 1 466 ? 3.452 5.781 -6.848 1.00 78.75 466 LEU A O 1
ATOM 3439 N N . PRO A 1 467 ? 4.786 4.235 -7.836 1.00 76.56 467 PRO A N 1
ATOM 3440 C CA . PRO A 1 467 ? 4.932 3.387 -6.659 1.00 76.56 467 PRO A CA 1
ATOM 3441 C C . PRO A 1 467 ? 5.405 4.154 -5.415 1.00 76.56 467 PRO A C 1
ATOM 3443 O O . PRO A 1 467 ? 4.792 4.035 -4.354 1.00 76.56 467 PRO A O 1
ATOM 3446 N N . ASN A 1 468 ? 6.419 5.023 -5.554 1.00 71.62 468 ASN A N 1
ATOM 3447 C CA . ASN A 1 468 ? 7.050 5.769 -4.449 1.00 71.62 468 ASN A CA 1
ATOM 3448 C C . ASN A 1 468 ? 7.408 4.873 -3.249 1.00 71.62 468 ASN A C 1
ATOM 3450 O O . ASN A 1 468 ? 7.193 5.236 -2.094 1.00 71.62 468 ASN A O 1
ATOM 3454 N N . ALA A 1 469 ? 7.906 3.677 -3.542 1.00 73.62 469 ALA A N 1
ATOM 3455 C CA . ALA A 1 469 ? 8.332 2.681 -2.574 1.00 73.62 469 ALA A CA 1
ATOM 3456 C C . ALA A 1 469 ? 9.620 2.028 -3.075 1.00 73.62 469 ALA A C 1
ATOM 3458 O O . ALA A 1 469 ? 9.897 2.048 -4.280 1.00 73.62 469 ALA A O 1
ATOM 3459 N N . GLY A 1 470 ? 10.390 1.431 -2.165 1.00 77.25 470 GLY A N 1
ATOM 3460 C CA . GLY A 1 470 ? 11.569 0.658 -2.542 1.00 77.25 470 GLY A CA 1
ATOM 3461 C C . GLY A 1 470 ? 11.201 -0.456 -3.523 1.00 77.25 470 GLY A C 1
ATOM 3462 O O . GLY A 1 470 ? 10.185 -1.127 -3.362 1.00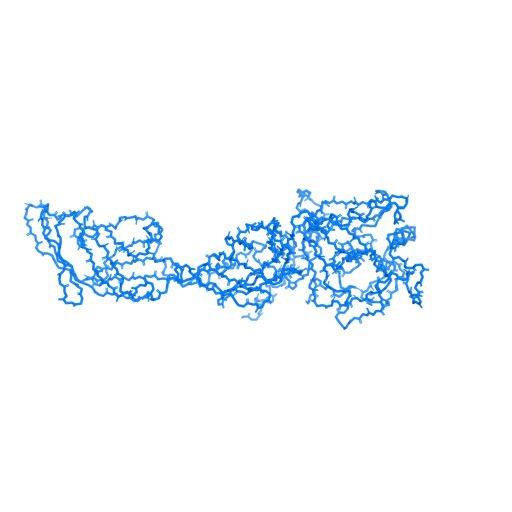 77.25 470 GLY A O 1
ATOM 3463 N N . ALA A 1 471 ? 12.014 -0.670 -4.555 1.00 86.25 471 ALA A N 1
ATOM 3464 C CA . ALA A 1 471 ? 11.711 -1.698 -5.554 1.00 86.25 471 ALA A CA 1
ATOM 3465 C C . ALA A 1 471 ? 11.706 -3.123 -4.963 1.00 86.25 471 ALA A C 1
ATOM 3467 O O . ALA A 1 471 ? 11.067 -4.011 -5.518 1.00 86.25 471 ALA A O 1
ATOM 3468 N N . ASN A 1 472 ? 12.391 -3.330 -3.834 1.00 84.12 472 ASN A N 1
ATOM 3469 C CA . ASN A 1 472 ? 12.430 -4.582 -3.074 1.00 84.12 472 ASN A CA 1
ATOM 3470 C C . ASN A 1 472 ? 11.232 -4.798 -2.137 1.00 84.12 472 ASN A C 1
ATOM 3472 O O . ASN A 1 472 ? 11.212 -5.794 -1.426 1.00 84.12 472 ASN A O 1
ATOM 3476 N N . THR A 1 473 ? 10.286 -3.862 -2.058 1.00 80.12 473 THR A N 1
ATOM 3477 C CA . THR A 1 473 ? 9.062 -4.036 -1.259 1.00 80.12 473 THR A CA 1
ATOM 3478 C C . THR A 1 473 ? 7.808 -4.072 -2.118 1.00 80.12 473 THR A C 1
ATOM 3480 O O . THR A 1 473 ? 6.742 -4.418 -1.621 1.00 80.12 473 THR A O 1
ATOM 3483 N N . TRP A 1 474 ? 7.913 -3.720 -3.402 1.00 85.38 474 TRP A N 1
ATOM 3484 C CA . TRP A 1 474 ? 6.777 -3.714 -4.313 1.00 85.38 474 TRP A CA 1
ATOM 3485 C C . TRP A 1 474 ? 6.602 -5.092 -4.968 1.00 85.38 474 TRP A C 1
ATOM 3487 O O . TRP A 1 474 ? 7.457 -5.467 -5.778 1.00 85.38 474 TRP A O 1
ATOM 3497 N N . PRO A 1 475 ? 5.533 -5.849 -4.656 1.00 89.19 475 PRO A N 1
ATOM 3498 C CA . PRO A 1 475 ? 5.313 -7.176 -5.226 1.00 89.19 475 PRO A CA 1
ATOM 3499 C C . PRO A 1 475 ? 4.954 -7.090 -6.712 1.00 89.19 475 PRO A C 1
ATOM 3501 O O . PRO A 1 475 ? 4.335 -6.120 -7.164 1.00 89.19 475 PRO A O 1
ATOM 3504 N N . VAL A 1 476 ? 5.320 -8.115 -7.485 1.00 92.62 476 VAL A N 1
ATOM 3505 C CA . VAL A 1 476 ? 4.856 -8.244 -8.873 1.00 92.62 476 VAL A CA 1
ATOM 3506 C C . VAL A 1 476 ? 3.504 -8.952 -8.950 1.00 92.62 476 VAL A C 1
ATOM 3508 O O . VAL A 1 476 ? 3.140 -9.737 -8.083 1.00 92.62 476 VAL A O 1
ATOM 3511 N N . SER A 1 477 ? 2.751 -8.693 -10.018 1.00 91.62 477 SER A N 1
ATOM 3512 C CA . SER A 1 477 ? 1.503 -9.398 -10.325 1.00 91.62 477 SER A CA 1
ATOM 3513 C C . SER A 1 477 ? 1.498 -9.858 -11.777 1.00 91.62 477 SER A C 1
ATOM 3515 O O . SER A 1 477 ? 2.252 -9.349 -12.611 1.00 91.62 477 SER A O 1
ATOM 3517 N N . ASN A 1 478 ? 0.630 -10.815 -12.098 1.00 92.25 478 ASN A N 1
ATOM 3518 C CA . ASN A 1 478 ? 0.530 -11.325 -13.458 1.00 92.25 478 ASN A CA 1
ATOM 3519 C C . ASN A 1 478 ? 0.090 -10.228 -14.442 1.00 92.25 478 ASN A C 1
ATOM 3521 O O . ASN A 1 478 ? -0.838 -9.470 -14.167 1.00 92.25 478 ASN A O 1
ATOM 3525 N N . GLY A 1 479 ? 0.775 -10.139 -15.581 1.00 93.06 479 GLY A N 1
ATOM 3526 C CA . GLY A 1 479 ? 0.566 -9.116 -16.606 1.00 93.06 479 GLY A CA 1
ATOM 3527 C C . GLY A 1 479 ? 1.103 -7.724 -16.251 1.00 93.06 479 GLY A C 1
ATOM 3528 O O . GLY A 1 479 ? 0.828 -6.772 -16.981 1.00 93.06 479 GLY A O 1
ATOM 3529 N N . MET A 1 480 ? 1.851 -7.564 -15.152 1.00 94.25 480 MET A N 1
ATOM 3530 C CA . MET A 1 480 ? 2.352 -6.252 -14.727 1.00 94.25 480 MET A CA 1
ATOM 3531 C C . MET A 1 480 ? 3.387 -5.687 -15.712 1.00 94.25 480 MET A C 1
ATOM 3533 O O . MET A 1 480 ? 4.340 -6.366 -16.093 1.00 94.25 480 MET A O 1
ATOM 3537 N N . TYR A 1 481 ? 3.232 -4.412 -16.068 1.00 95.94 481 TYR A N 1
ATOM 3538 C CA . TYR A 1 481 ? 4.187 -3.626 -16.844 1.00 95.94 481 TYR A CA 1
ATOM 3539 C C . TYR A 1 481 ? 5.079 -2.799 -15.915 1.00 95.94 481 TYR A C 1
ATOM 3541 O O . TYR A 1 481 ? 4.585 -1.987 -15.129 1.00 95.94 481 TYR A O 1
ATOM 3549 N N . ILE A 1 482 ? 6.392 -2.990 -16.030 1.00 97.00 482 ILE A N 1
ATOM 3550 C CA . ILE A 1 482 ? 7.423 -2.334 -15.228 1.00 97.00 482 ILE A CA 1
ATOM 3551 C C . ILE A 1 482 ? 8.325 -1.525 -16.160 1.00 97.00 482 ILE A C 1
ATOM 3553 O O . ILE A 1 482 ? 9.065 -2.083 -16.967 1.00 97.00 482 ILE A O 1
ATOM 3557 N N . ASP A 1 483 ? 8.297 -0.203 -16.036 1.00 96.19 483 ASP A N 1
ATOM 3558 C CA . ASP A 1 483 ? 9.201 0.680 -16.777 1.00 96.19 483 ASP A CA 1
ATOM 3559 C C . ASP A 1 483 ? 10.154 1.375 -15.810 1.00 96.19 483 ASP A C 1
ATOM 3561 O O . ASP A 1 483 ? 9.700 2.075 -14.905 1.00 96.19 483 ASP A O 1
ATOM 3565 N N . TRP A 1 484 ? 11.455 1.216 -16.037 1.00 96.50 484 TRP A N 1
ATOM 3566 C CA . TRP A 1 484 ? 12.527 1.930 -15.348 1.00 96.50 484 TRP A CA 1
ATOM 3567 C C . TRP A 1 484 ? 12.936 3.157 -16.160 1.00 96.50 484 TRP A C 1
ATOM 3569 O O . TRP A 1 484 ? 13.661 3.040 -17.147 1.00 96.50 484 TRP A O 1
ATOM 3579 N N . TYR A 1 485 ? 12.465 4.333 -15.760 1.00 94.75 485 TYR A N 1
ATOM 3580 C CA . TYR A 1 485 ? 12.786 5.611 -16.384 1.00 94.75 485 TYR A CA 1
ATOM 3581 C C . TYR A 1 485 ? 14.045 6.215 -15.795 1.00 94.75 485 TYR A C 1
ATOM 3583 O O . TYR A 1 485 ? 14.190 6.308 -14.579 1.00 94.75 485 TYR A O 1
ATOM 3591 N N . TYR A 1 486 ? 14.905 6.715 -16.672 1.00 95.19 486 TYR A N 1
ATOM 3592 C CA . TYR A 1 486 ? 15.856 7.742 -16.292 1.00 95.19 486 TYR A CA 1
ATOM 3593 C C . TYR A 1 486 ? 15.229 9.107 -16.564 1.00 95.19 486 TYR A C 1
ATOM 3595 O O . TYR A 1 486 ? 14.999 9.442 -17.723 1.00 95.19 486 TYR A O 1
ATOM 3603 N N . THR A 1 487 ? 14.922 9.874 -15.523 1.00 92.00 487 THR A N 1
ATOM 3604 C CA . THR A 1 487 ? 14.406 11.248 -15.648 1.00 92.00 487 THR A CA 1
ATOM 3605 C C . THR A 1 487 ? 15.545 12.254 -15.620 1.00 92.00 487 THR A C 1
ATOM 3607 O O . THR A 1 487 ? 16.592 11.988 -15.033 1.00 92.00 487 THR A O 1
ATOM 3610 N N . ALA A 1 488 ? 15.335 13.417 -16.235 1.00 90.56 488 ALA A N 1
ATOM 3611 C CA . ALA A 1 488 ? 16.185 14.598 -16.099 1.00 90.56 488 ALA A CA 1
ATOM 3612 C C . ALA A 1 488 ? 15.438 15.806 -15.494 1.00 90.56 488 ALA A C 1
ATOM 3614 O O . ALA A 1 488 ? 15.958 16.924 -15.497 1.00 90.56 488 ALA A O 1
ATOM 3615 N N . ALA A 1 489 ? 14.214 15.607 -14.992 1.00 87.50 489 ALA A N 1
ATOM 3616 C CA . ALA A 1 489 ? 13.356 16.680 -14.492 1.00 87.50 489 ALA A CA 1
ATOM 3617 C C . ALA A 1 489 ? 12.423 16.240 -13.347 1.00 87.50 489 ALA A C 1
ATOM 3619 O O . ALA A 1 489 ? 11.247 16.605 -13.347 1.00 87.50 489 ALA A O 1
ATOM 3620 N N . TYR A 1 490 ? 12.912 15.464 -12.373 1.00 80.06 490 TYR A N 1
ATOM 3621 C CA . TYR A 1 490 ? 12.113 15.030 -11.213 1.00 80.06 490 TYR A CA 1
ATOM 3622 C C . TYR A 1 490 ? 10.781 14.358 -11.602 1.00 80.06 490 TYR A C 1
ATOM 3624 O O . TYR A 1 490 ? 9.735 14.608 -11.007 1.00 80.06 490 TYR A O 1
ATOM 3632 N N . GLY A 1 491 ? 10.804 13.576 -12.679 1.00 84.25 491 GLY A N 1
ATOM 3633 C CA . GLY A 1 491 ? 9.650 12.887 -13.250 1.00 84.25 491 GLY A CA 1
ATOM 3634 C C . GLY A 1 491 ? 8.629 13.743 -14.001 1.00 84.25 491 GLY A C 1
ATOM 3635 O O . GLY A 1 491 ? 7.736 13.194 -14.658 1.00 84.25 491 GLY A O 1
ATOM 3636 N N . MET A 1 492 ? 8.778 15.073 -14.009 1.00 83.94 492 MET A N 1
ATOM 3637 C CA . MET A 1 492 ? 7.927 15.963 -14.812 1.00 83.94 492 MET A CA 1
ATOM 3638 C C . MET A 1 492 ? 7.995 15.635 -16.304 1.00 83.94 492 MET A C 1
ATOM 3640 O O . MET A 1 492 ? 7.001 15.747 -17.019 1.00 83.94 492 MET A O 1
ATOM 3644 N N . ASP A 1 493 ? 9.161 15.195 -16.763 1.00 89.69 493 ASP A N 1
ATOM 3645 C CA . ASP A 1 493 ? 9.432 14.857 -18.153 1.00 89.69 493 ASP A CA 1
ATOM 3646 C C . ASP A 1 493 ? 8.797 13.542 -18.630 1.00 89.69 493 ASP A C 1
ATOM 3648 O O . ASP A 1 493 ? 8.782 13.270 -19.831 1.00 89.69 493 ASP A O 1
ATOM 3652 N N . PHE A 1 494 ? 8.199 12.765 -17.722 1.00 89.81 494 PHE A N 1
ATOM 3653 C CA . PHE A 1 494 ? 7.354 11.618 -18.063 1.00 89.81 494 PHE A CA 1
ATOM 3654 C C . PHE A 1 494 ? 5.969 11.646 -17.390 1.00 89.81 494 PHE A C 1
ATOM 3656 O O . PHE A 1 494 ? 5.287 10.621 -17.311 1.00 89.81 494 PHE A O 1
ATOM 3663 N N . GLY A 1 495 ? 5.517 12.829 -16.955 1.00 85.56 495 GLY A N 1
ATOM 3664 C CA . GLY A 1 495 ? 4.139 13.056 -16.501 1.00 85.56 495 GLY A CA 1
ATOM 3665 C C . GLY A 1 495 ? 3.855 12.711 -15.038 1.00 85.56 495 GLY A C 1
ATOM 3666 O O . GLY A 1 495 ? 2.695 12.501 -14.668 1.00 85.56 495 GLY A O 1
ATOM 3667 N N . TYR A 1 496 ? 4.892 12.653 -14.203 1.00 77.62 496 TYR A N 1
ATOM 3668 C CA . TYR A 1 496 ? 4.784 12.478 -12.757 1.00 77.62 496 TYR A CA 1
ATOM 3669 C C . TYR A 1 496 ? 5.564 13.591 -12.051 1.00 77.62 496 TYR A C 1
ATOM 3671 O O . TYR A 1 496 ? 6.736 13.444 -11.727 1.00 77.62 496 TYR A O 1
ATOM 3679 N N . SER A 1 497 ? 4.918 14.746 -11.870 1.00 63.34 497 SER A N 1
ATOM 3680 C CA . SER A 1 497 ? 5.548 15.907 -11.234 1.00 63.34 497 SER A CA 1
ATOM 3681 C C . SER A 1 497 ? 5.651 15.740 -9.716 1.00 63.34 497 SER A C 1
ATOM 3683 O O . SER A 1 497 ? 4.658 15.451 -9.051 1.00 63.34 497 SER A O 1
ATOM 3685 N N . MET A 1 498 ? 6.828 16.028 -9.156 1.00 53.25 498 MET A N 1
ATOM 3686 C CA . MET A 1 498 ? 7.011 16.261 -7.715 1.00 53.25 498 MET A CA 1
ATOM 3687 C C . MET A 1 498 ? 6.576 17.668 -7.265 1.00 53.25 498 MET A C 1
ATOM 3689 O O . MET A 1 498 ? 6.581 17.971 -6.078 1.00 53.25 498 MET A O 1
ATOM 3693 N N . PHE A 1 499 ? 6.223 18.552 -8.198 1.00 45.69 499 PHE A N 1
ATOM 3694 C CA . PHE A 1 499 ? 5.843 19.939 -7.933 1.00 45.69 499 PHE A CA 1
ATOM 3695 C C . PHE A 1 499 ? 4.517 20.207 -8.649 1.00 45.69 499 PHE A C 1
ATOM 3697 O O . PHE A 1 499 ? 4.494 20.588 -9.822 1.00 45.69 499 PHE A O 1
ATOM 3704 N N . GLY A 1 500 ? 3.416 19.859 -7.983 1.00 36.72 500 GLY A N 1
ATOM 3705 C CA . GLY A 1 500 ? 2.058 20.183 -8.430 1.00 36.72 500 GLY A CA 1
ATOM 3706 C C . GLY A 1 500 ? 1.721 21.653 -8.235 1.00 36.72 500 GLY A C 1
ATOM 3707 O O . GLY A 1 500 ? 2.193 22.230 -7.228 1.00 36.72 500 GLY A O 1
#

Radius of gyration: 32.13 Å; chains: 1; bounding box: 71×59×106 Å

Secondary structure (DSSP, 8-state):
-HHHHHHHHHHHHHHHHHHTT--SS---HHHHHHTT----GGG--GGGGT--S------S---------SS----TTS-SEEEEEETTS-GGG-EEEEEEETTEEEEEEEPPTT--HHHHTTEEEEEEE-SS--PPTT-EEEEEETTEEEEEETTSEEEEEE-PPTT-EEEEEEEEEEEPTTS-EEEEEEEEEEEEE-----S---EEEEEETTEEPEEEEEEETTEEEEEEEEEESS-S-SEEEEEEEEES-TT-EEEETTEEPEE-SS-TTEEEEEEEE-SS-EEEEEE-SS-EEEEEEEEEETT-EEEEEEEEE-HHHHHHHTT--SS-S--------HHHHHHHHHHHHHHHHTT--SS-TT--TTTTTS-SEE-TTS-EE--GGGSEEEEEETT-BHHHHHHHHHT-TTT-TT--EEEE-SS-EEEEEEETTEEEETTTTSTT-EEEEEEESSTT--SSPP--S-TTTSB--TTEEEEEEEESSTTGGGT--S--